Protein 9MU3 (pdb70)

B-factor: mean 57.78, std 14.97, range [17.81, 119.42]

Sequence (593 aa):
TTLADVKKRIGLKDEKQDEQLEEIIKSCESQLLSMLPIEVEQIPERFSYMIKEVAVKRYNRIGAEGMTSEAVDGRSNAYELNDFKEYEAIIDNYFNTTLADVKKRIGLKDEKQDEQLEEIIKSCESQLLSMLPIEVEQIPERFSYMIKEVAVKRYNRIGAEGMTSEAVDGRSNAYELNDFKEYEAIIDNYFNMRYEDRVIFQLEQVATYNPKTSKKENTLITYDAIPCNINPISRARKQLEFGDVKNDVSVLRIKESISYPVSHVLVNGIRYKIVDTRIYRHETSYYIEEVNMTPNLQLYNKAYETLQGYGFPVISRKEMQQEIPYPFFVIKMPESNRSKYTFDSYSGDTNLVIDIWSVSDDLGHHDGLVKRCIDDLTPSVKTNDYDFEEDDTNITQLVDDTTNQELLHTSITISYKTFANMKNSNDRIILFRKAGEKVDATKMLFLTEYGLSHEADTDTEDTMDGSYNTGGSVESTMSGTAKMFYGDDFADEIEDAVVDRVLYEAWEVESRIPGKNGDSAKFKAKYFQGFHNKFELKAEANGIDEYEYEYGVNGRFQRGFATLPEAVTKKLKATGYRFHDYRFHDTTKEDAL

Secondary structure (DSSP, 8-state):
--HHHHHHHTT--SSTTHHHHHHHHHHHHHHHHHHS-TT--S--GGGHHHHHHHHHHHHHTTT-TT-SEEEETTEEEEE-S-TTHHHHHHHHHHH-/--HHHHHHHTT--SSTTHHHHHHHHHHHHHHHHHHS-TT--S--GGGHHHHHHHHHHHHHHTT-TTEEEEEETTEEEE--S-TTHHHHHHHHHHH-/----EEEEEEEEEPPPPBTTTTB---EEEE---EEEEEPPPP-EEEEETTEEEEE-EEEEEEES--SS---EEEETTEEEEEEEEEE-SSEEEEEEEE--/--HHHHHHHHHHHHHTTSSS-EESSB-TT---PSSEEEEEEEEE--EEEETTEEEEEEEEEEEEEEETTBHHHHHHHHHHHHHHH-SEEE-SS-EEEEEEEEEEEEEE-TTSS-EEEEEEEEEEEE-/-----GGGEEEEEEETTS--PPEE-TTEEEEEEEEEE--EEE--TT--EEE---EEEEEEEEEE--SS--HHHHHHHHHHHT-EEEEEEEEEEEE-SSSSTT-EEEEEEEEEEEEEEEE--SSSPPEEEEEEEE-SS-EEEEE---HIIIIIS--STTB---/-----SSGGG--

Radius of gyration: 47.91 Å; Cα contacts (8 Å, |Δi|>4): 1071; chains: 6; bounding box: 86×67×150 Å

Solvent-accessible surface area: 32727 Å² total; per-residue (Å²): 68,77,43,56,32,0,27,78,2,4,31,10,190,66,140,187,35,28,149,78,0,96,96,24,14,123,54,0,57,65,64,0,74,89,58,11,46,180,142,45,157,143,42,30,140,64,0,30,8,0,6,14,7,0,0,2,16,49,2,20,40,20,38,0,118,81,81,93,64,62,75,99,130,46,34,37,20,27,11,37,161,60,28,1,142,46,3,80,67,20,8,77,110,58,72,150,64,82,40,56,63,0,29,147,144,4,39,16,195,47,144,100,7,34,108,27,0,93,6,0,9,108,0,0,57,40,5,0,44,9,40,7,52,96,146,31,153,140,38,38,157,165,2,49,82,0,5,60,38,0,0,12,59,12,2,57,23,4,14,0,17,12,4,50,43,1,23,0,14,82,78,84,36,87,38,138,131,36,17,2,132,94,22,75,73,75,9,84,120,105,64,152,0,69,9,69,51,50,0,60,0,14,27,44,90,118,39,124,92,69,104,194,81,33,78,51,95,40,88,95,74,88,44,127,25,51,30,0,6,15,45,117,91,49,126,51,144,47,120,17,132,10,4,3,10,66,11,2,93,8,13,0,0,2,46,29,74,33,123,62,87,36,32,21,0,62,3,73,63,29,62,0,88,25,72,56,62,87,112,40,169,27,8,0,0,9,62,1,41,24,11,62,141,74,12,27,60,21,0,36,54,80,0,42,121,32,0,114,62,32,71,53,44,20,12,65,111,15,78,56,139,67,123,28,92,64,18,2,0,8,0,82,103,7,120,40,106,149,72,140,72,8,27,7,10,57,12,16,59,0,35,0,28,0,4,0,4,7,57,10,54,46,53,33,87,0,82,38,5,10,117,114,0,28,81,74,1,26,97,47,10,143,30,142,46,16,53,0,82,58,51,77,47,80,72,67,78,114,96,22,115,77,2,24,45,69,0,7,14,1,25,0,31,0,20,0,92,0,62,137,157,178,131,84,70,48,24,64,15,1,0,0,5,92,23,51,80,166,66,53,5,60,40,3,42,34,3,48,108,52,31,49,55,89,118,53,92,67,102,85,92,110,77,202,145,42,75,120,106,52,76,33,90,98,116,14,39,0,49,6,12,0,30,56,64,231,71,47,104,14,7,72,79,0,78,79,2,27,115,99,118,36,54,6,0,0,0,4,0,22,29,180,79,77,7,170,124,80,46,68,83,59,49,84,3,31,0,0,21,0,63,0,88,81,43,89,103,91,76,146,97,102,56,67,48,43,7,42,2,58,0,15,18,62,66,158,25,54,132,18,71,0,42,16,25,99,72,69,31,121,173,135,95,48,88,17,9,68,46,91,169,88,175,46,13,15,4,40,120,156,49,33,84

Structure (mmCIF, N/CA/C/O backbone):
data_9MU3
#
_entry.id   9MU3
#
_cell.length_a   1.00
_cell.length_b   1.00
_cell.length_c   1.00
_cell.angle_alpha   90.00
_cell.angle_beta   90.00
_cell.angle_gamma   90.00
#
_symmetry.space_group_name_H-M   'P 1'
#
loop_
_entity.id
_entity.type
_entity.pdbx_description
1 polymer 'Head-tail connector protein'
2 polymer adaptor
3 polymer 'DUF3168 domain-containing protein'
4 polymer 'Major tail protein'
#
loop_
_atom_site.group_PDB
_atom_site.id
_atom_site.type_symbol
_atom_site.label_atom_id
_atom_site.label_alt_id
_atom_site.label_comp_id
_atom_site.label_asym_id
_atom_site.label_entity_id
_atom_site.label_seq_id
_atom_site.pdbx_PDB_ins_code
_atom_site.Cartn_x
_atom_site.Cartn_y
_atom_site.Cartn_z
_atom_site.occupancy
_atom_site.B_iso_or_equiv
_atom_site.auth_seq_id
_atom_site.auth_comp_id
_atom_site.auth_asym_id
_atom_site.auth_atom_id
_atom_site.pdbx_PDB_model_num
ATOM 1 N N . THR A 1 2 ? 189.769 128.074 218.742 1.00 73.31 2 THR A N 1
ATOM 2 C CA . THR A 1 2 ? 189.176 127.083 217.794 1.00 76.96 2 THR A CA 1
ATOM 3 C C . THR A 1 2 ? 190.190 126.710 216.725 1.00 76.83 2 THR A C 1
ATOM 4 O O . THR A 1 2 ? 191.256 127.315 216.644 1.00 71.60 2 THR A O 1
ATOM 8 N N . THR A 1 3 ? 189.868 125.712 215.906 1.00 75.26 3 THR A N 1
ATOM 9 C CA . THR A 1 3 ? 190.502 125.637 214.602 1.00 72.53 3 THR A CA 1
ATOM 10 C C . THR A 1 3 ? 190.028 126.802 213.742 1.00 71.11 3 THR A C 1
ATOM 11 O O . THR A 1 3 ? 189.013 127.444 214.022 1.00 66.57 3 THR A O 1
ATOM 15 N N . LEU A 1 4 ? 190.786 127.076 212.683 1.00 63.41 4 LEU A N 1
ATOM 16 C CA . LEU A 1 4 ? 190.251 127.863 211.578 1.00 61.97 4 LEU A CA 1
ATOM 17 C C . LEU A 1 4 ? 189.182 127.084 210.825 1.00 63.08 4 LEU A C 1
ATOM 18 O O . LEU A 1 4 ? 188.157 127.646 210.427 1.00 61.02 4 LEU A O 1
ATOM 23 N N . ALA A 1 5 ? 189.411 125.788 210.626 1.00 60.66 5 ALA A N 1
ATOM 24 C CA . ALA A 1 5 ? 188.580 124.996 209.729 1.00 58.38 5 ALA A CA 1
ATOM 25 C C . ALA A 1 5 ? 187.113 124.943 210.142 1.00 61.92 5 ALA A C 1
ATOM 26 O O . ALA A 1 5 ? 186.251 124.771 209.281 1.00 65.10 5 ALA A O 1
ATOM 28 N N . ASP A 1 6 ? 186.787 125.121 211.424 1.00 65.72 6 ASP A N 1
ATOM 29 C CA . ASP A 1 6 ? 185.373 125.085 211.813 1.00 64.63 6 ASP A CA 1
ATOM 30 C C . ASP A 1 6 ? 184.647 126.408 211.572 1.00 63.16 6 ASP A C 1
ATOM 31 O O . ASP A 1 6 ? 183.480 126.403 211.142 1.00 63.38 6 ASP A O 1
ATOM 36 N N . VAL A 1 7 ? 185.338 127.535 211.743 1.00 54.40 7 VAL A N 1
ATOM 37 C CA . VAL A 1 7 ? 184.797 128.809 211.280 1.00 51.32 7 VAL A CA 1
ATOM 38 C C . VAL A 1 7 ? 184.632 128.756 209.776 1.00 52.55 7 VAL A C 1
ATOM 39 O O . VAL A 1 7 ? 183.621 129.194 209.218 1.00 56.56 7 VAL A O 1
ATOM 43 N N . LYS A 1 8 ? 185.641 128.222 209.105 1.00 55.80 8 LYS A N 1
ATOM 44 C CA . LYS A 1 8 ? 185.626 128.050 207.661 1.00 53.26 8 LYS A CA 1
ATOM 45 C C . LYS A 1 8 ? 184.436 127.206 207.195 1.00 55.78 8 LYS A C 1
ATOM 46 O O . LYS A 1 8 ? 183.726 127.585 206.258 1.00 55.78 8 LYS A O 1
ATOM 52 N N . LYS A 1 9 ? 184.195 126.062 207.846 1.00 60.61 9 LYS A N 1
ATOM 53 C CA . LYS A 1 9 ? 183.041 125.219 207.522 1.00 57.00 9 LYS A CA 1
ATOM 54 C C . LYS A 1 9 ? 181.704 125.925 207.714 1.00 57.60 9 LYS A C 1
ATOM 55 O O . LYS A 1 9 ? 180.831 125.833 206.847 1.00 63.16 9 LYS A O 1
ATOM 61 N N . ARG A 1 10 ? 181.498 126.621 208.836 1.00 46.61 10 ARG A N 1
ATOM 62 C CA . ARG A 1 10 ? 180.208 127.300 208.987 1.00 47.78 10 ARG A CA 1
ATOM 63 C C . ARG A 1 10 ? 179.946 128.316 207.878 1.00 44.22 10 ARG A C 1
ATOM 64 O O . ARG A 1 10 ? 178.857 128.337 207.297 1.00 42.50 10 ARG A O 1
ATOM 72 N N . ILE A 1 11 ? 180.910 129.191 207.583 1.00 48.22 11 ILE A N 1
ATOM 73 C CA . ILE A 1 11 ? 180.695 130.195 206.540 1.00 53.24 11 ILE A CA 1
ATOM 74 C C . ILE A 1 11 ? 180.805 129.616 205.137 1.00 50.46 11 ILE A C 1
ATOM 75 O O . ILE A 1 11 ? 180.757 130.376 204.163 1.00 55.50 11 ILE A O 1
ATOM 80 N N . GLY A 1 12 ? 180.970 128.300 205.002 1.00 47.78 12 GLY A N 1
ATOM 81 C CA . GLY A 1 12 ? 180.866 127.644 203.708 1.00 55.19 12 GLY A CA 1
ATOM 82 C C . GLY A 1 12 ? 181.961 127.987 202.732 1.00 61.44 12 GLY A C 1
ATOM 83 O O . GLY A 1 12 ? 181.796 127.795 201.527 1.00 67.74 12 GLY A O 1
ATOM 84 N N . LEU A 1 13 ? 183.074 128.504 203.230 1.00 59.52 13 LEU A N 1
ATOM 85 C CA . LEU A 1 13 ? 184.150 129.070 202.423 1.00 55.68 13 LEU A CA 1
ATOM 86 C C . LEU A 1 13 ? 185.180 127.987 202.112 1.00 59.10 13 LEU A C 1
ATOM 87 O O . LEU A 1 13 ? 185.998 127.638 202.963 1.00 57.40 13 LEU A O 1
ATOM 92 N N . LYS A 1 14 ? 185.131 127.424 200.902 1.00 64.57 14 LYS A N 1
ATOM 93 C CA . LYS A 1 14 ? 185.899 126.219 200.595 1.00 63.31 14 LYS A CA 1
ATOM 94 C C . LYS A 1 14 ? 187.294 126.482 200.027 1.00 68.10 14 LYS A C 1
ATOM 95 O O . LYS A 1 14 ? 188.136 125.578 200.073 1.00 68.95 14 LYS A O 1
ATOM 101 N N . ASP A 1 15 ? 187.570 127.674 199.497 1.00 74.98 15 ASP A N 1
ATOM 102 C CA . ASP A 1 15 ? 188.906 128.020 199.015 1.00 72.43 15 ASP A CA 1
ATOM 103 C C . ASP A 1 15 ? 189.798 128.516 200.159 1.00 71.86 15 ASP A C 1
ATOM 104 O O . ASP A 1 15 ? 189.460 128.400 201.339 1.00 71.32 15 ASP A O 1
ATOM 109 N N . GLU A 1 16 ? 190.967 129.070 199.812 1.00 75.62 16 GLU A N 1
ATOM 110 C CA . GLU A 1 16 ? 191.933 129.592 200.780 1.00 71.47 16 GLU A CA 1
ATOM 111 C C . GLU A 1 16 ? 192.211 131.086 200.629 1.00 70.49 16 GLU A C 1
ATOM 112 O O . GLU A 1 16 ? 193.178 131.583 201.214 1.00 69.17 16 GLU A O 1
ATOM 118 N N . LYS A 1 17 ? 191.406 131.816 199.858 1.00 68.88 17 LYS A N 1
ATOM 119 C CA . LYS A 1 17 ? 191.741 133.194 199.504 1.00 68.04 17 LYS A CA 1
ATOM 120 C C . LYS A 1 17 ? 191.702 134.165 200.681 1.00 69.36 17 LYS A C 1
ATOM 121 O O . LYS A 1 17 ? 192.208 135.283 200.546 1.00 69.61 17 LYS A O 1
ATOM 127 N N . GLN A 1 18 ? 191.112 133.789 201.817 1.00 70.05 18 GLN A N 1
ATOM 128 C CA . GLN A 1 18 ? 190.904 134.721 202.924 1.00 68.50 18 GLN A CA 1
ATOM 129 C C . GLN A 1 18 ? 191.417 134.212 204.268 1.00 63.27 18 GLN A C 1
ATOM 130 O O . GLN A 1 18 ? 191.059 134.777 205.304 1.00 66.63 18 GLN A O 1
ATOM 136 N N . ASP A 1 19 ? 192.237 133.162 204.282 1.00 61.62 19 ASP A N 1
ATOM 137 C CA . ASP A 1 19 ? 192.771 132.642 205.538 1.00 67.58 19 ASP A CA 1
ATOM 138 C C . ASP A 1 19 ? 193.636 133.656 206.285 1.00 67.10 19 ASP A C 1
ATOM 139 O O . ASP A 1 19 ? 193.669 133.641 207.521 1.00 72.57 19 ASP A O 1
ATOM 144 N N . GLU A 1 20 ? 194.328 134.548 205.574 1.00 61.95 20 GLU A N 1
ATOM 145 C CA . GLU A 1 20 ? 195.113 135.580 206.252 1.00 64.49 20 GLU A CA 1
ATOM 146 C C . GLU A 1 20 ? 194.244 136.521 207.079 1.00 63.99 20 GLU A C 1
ATOM 147 O O . GLU A 1 20 ? 194.650 136.958 208.160 1.00 63.18 20 GLU A O 1
ATOM 153 N N . GLN A 1 21 ? 193.047 136.838 206.599 1.00 57.65 21 GLN A N 1
ATOM 154 C CA . GLN A 1 21 ? 192.139 137.682 207.367 1.00 50.43 21 GLN A CA 1
ATOM 155 C C . GLN A 1 21 ? 191.466 136.912 208.491 1.00 55.98 21 GLN A C 1
ATOM 156 O O . GLN A 1 21 ? 191.375 137.407 209.617 1.00 65.40 21 GLN A O 1
ATOM 162 N N . LEU A 1 22 ? 190.945 135.725 208.194 1.00 51.77 22 LEU A N 1
ATOM 163 C CA . LEU A 1 22 ? 190.255 134.940 209.211 1.00 49.42 22 LEU A CA 1
ATOM 164 C C . LEU A 1 22 ? 191.164 134.543 210.370 1.00 53.63 22 LEU A C 1
ATOM 165 O O . LEU A 1 22 ? 190.715 134.499 211.519 1.00 60.20 22 LEU A O 1
ATOM 170 N N . GLU A 1 23 ? 192.434 134.238 210.111 1.00 56.25 23 GLU A N 1
ATOM 171 C CA . GLU A 1 23 ? 193.333 133.952 211.229 1.00 60.18 23 GLU A CA 1
ATOM 172 C C . GLU A 1 23 ? 193.563 135.156 212.142 1.00 61.78 23 GLU A C 1
ATOM 173 O O . GLU A 1 23 ? 193.591 135.000 213.372 1.00 64.56 23 GLU A O 1
ATOM 179 N N . GLU A 1 24 ? 193.573 136.370 211.589 1.00 56.80 24 GLU A N 1
ATOM 180 C CA . GLU A 1 24 ? 193.632 137.561 212.435 1.00 54.51 24 GLU A CA 1
ATOM 181 C C . GLU A 1 24 ? 192.316 137.816 213.153 1.00 61.07 24 GLU A C 1
ATOM 182 O O . GLU A 1 24 ? 192.313 138.195 214.329 1.00 69.49 24 GLU A O 1
ATOM 188 N N . ILE A 1 25 ? 191.189 137.574 212.492 1.00 51.88 25 ILE A N 1
ATOM 189 C CA . ILE A 1 25 ? 189.903 137.764 213.156 1.00 44.41 25 ILE A CA 1
ATOM 190 C C . ILE A 1 25 ? 189.774 136.817 214.340 1.00 45.39 25 ILE A C 1
ATOM 191 O O . ILE A 1 25 ? 189.349 137.216 215.426 1.00 54.97 25 ILE A O 1
ATOM 196 N N . ILE A 1 26 ? 190.115 135.547 214.144 1.00 50.84 26 ILE A N 1
ATOM 197 C CA . ILE A 1 26 ? 189.989 134.564 215.217 1.00 56.21 26 ILE A CA 1
ATOM 198 C C . ILE A 1 26 ? 190.931 134.903 216.367 1.00 57.63 26 ILE A C 1
ATOM 199 O O . ILE A 1 26 ? 190.555 134.835 217.543 1.00 63.38 26 ILE A O 1
ATOM 204 N N . LYS A 1 27 ? 192.182 135.231 216.049 1.00 54.24 27 LYS A N 1
ATOM 205 C CA . LYS A 1 27 ? 193.117 135.691 217.070 1.00 53.08 27 LYS A CA 1
ATOM 206 C C . LYS A 1 27 ? 192.592 136.901 217.850 1.00 59.20 27 LYS A C 1
ATOM 207 O O . LYS A 1 27 ? 192.702 136.945 219.089 1.00 63.07 27 LYS A O 1
ATOM 213 N N . SER A 1 28 ? 191.839 137.775 217.183 1.00 61.01 28 SER A N 1
ATOM 214 C CA . SER A 1 28 ? 191.202 138.908 217.856 1.00 57.17 28 SER A CA 1
ATOM 215 C C . SER A 1 28 ? 190.050 138.484 218.765 1.00 58.44 28 SER A C 1
ATOM 216 O O . SER A 1 28 ? 189.948 138.948 219.905 1.00 63.30 28 SER A O 1
ATOM 219 N N . CYS A 1 29 ? 189.157 137.631 218.271 1.00 57.41 29 CYS A N 1
ATOM 220 C CA . CYS A 1 29 ? 188.020 137.196 219.083 1.00 52.28 29 CYS A CA 1
ATOM 221 C C . CYS A 1 29 ? 188.469 136.428 220.317 1.00 59.47 29 CYS A C 1
ATOM 222 O O . CYS A 1 29 ? 187.933 136.631 221.414 1.00 68.92 29 CYS A O 1
ATOM 225 N N . GLU A 1 30 ? 189.447 135.538 220.164 1.00 61.35 30 GLU A N 1
ATOM 226 C CA . GLU A 1 30 ? 189.993 134.840 221.322 1.00 56.64 30 GLU A CA 1
ATOM 227 C C . GLU A 1 30 ? 190.561 135.816 222.338 1.00 57.92 30 GLU A C 1
ATOM 228 O O . GLU A 1 30 ? 190.282 135.708 223.538 1.00 60.44 30 GLU A O 1
ATOM 234 N N . SER A 1 31 ? 191.343 136.798 221.881 1.00 57.71 31 SER A N 1
ATOM 235 C CA . SER A 1 31 ? 191.901 137.755 222.831 1.00 52.85 31 SER A CA 1
ATOM 236 C C . SER A 1 31 ? 190.820 138.563 223.543 1.00 54.62 31 SER A C 1
ATOM 237 O O . SER A 1 31 ? 190.898 138.773 224.758 1.00 60.59 31 SER A O 1
ATOM 240 N N . GLN A 1 32 ? 189.776 138.984 222.829 1.00 55.27 32 GLN A N 1
ATOM 241 C CA . GLN A 1 32 ? 188.730 139.770 223.484 1.00 51.85 32 GLN A CA 1
ATOM 242 C C . GLN A 1 32 ? 187.956 138.946 224.507 1.00 52.25 32 GLN A C 1
ATOM 243 O O . GLN A 1 32 ? 187.750 139.386 225.650 1.00 54.32 32 GLN A O 1
ATOM 249 N N . LEU A 1 33 ? 187.543 137.737 224.139 1.00 58.79 33 LEU A N 1
ATOM 250 C CA . LEU A 1 33 ? 186.846 136.911 225.115 1.00 58.35 33 LEU A CA 1
ATOM 251 C C . LEU A 1 33 ? 187.721 136.677 226.338 1.00 59.54 33 LEU A C 1
ATOM 252 O O . LEU A 1 33 ? 187.260 136.805 227.476 1.00 63.26 33 LEU A O 1
ATOM 257 N N . LEU A 1 34 ? 188.996 136.352 226.130 1.00 63.70 34 LEU A N 1
ATOM 258 C CA . LEU A 1 34 ? 189.907 136.196 227.259 1.00 58.63 34 LEU A CA 1
ATOM 259 C C . LEU A 1 34 ? 190.091 137.483 228.058 1.00 58.40 34 LEU A C 1
ATOM 260 O O . LEU A 1 34 ? 190.518 137.421 229.214 1.00 63.11 34 LEU A O 1
ATOM 265 N N . SER A 1 35 ? 189.775 138.644 227.480 1.00 55.57 35 SER A N 1
ATOM 266 C CA . SER A 1 35 ? 189.755 139.880 228.266 1.00 56.33 35 SER A CA 1
ATOM 267 C C . SER A 1 35 ? 188.496 140.019 229.107 1.00 59.46 35 SER A C 1
ATOM 268 O O . SER A 1 35 ? 188.512 140.721 230.123 1.00 57.37 35 SER A O 1
ATOM 271 N N . MET A 1 36 ? 187.401 139.388 228.696 1.00 62.22 36 MET A N 1
ATOM 272 C CA . MET A 1 36 ? 186.145 139.532 229.427 1.00 58.71 36 MET A CA 1
ATOM 273 C C . MET A 1 36 ? 186.038 138.604 230.636 1.00 65.86 36 MET A C 1
ATOM 274 O O . MET A 1 36 ? 185.180 138.827 231.494 1.00 75.30 36 MET A O 1
ATOM 279 N N . LEU A 1 37 ? 186.871 137.573 230.724 1.00 64.97 37 LEU A N 1
ATOM 280 C CA . LEU A 1 37 ? 186.858 136.666 231.866 1.00 71.07 37 LEU A CA 1
ATOM 281 C C . LEU A 1 37 ? 187.368 137.343 233.143 1.00 71.29 37 LEU A C 1
ATOM 282 O O . LEU A 1 37 ? 188.009 138.393 233.087 1.00 70.02 37 LEU A O 1
ATOM 287 N N . PRO A 1 38 ? 187.075 136.761 234.312 1.00 79.74 38 PRO A N 1
ATOM 288 C CA . PRO A 1 38 ? 187.722 137.208 235.554 1.00 81.56 38 PRO A CA 1
ATOM 289 C C . PRO A 1 38 ? 189.241 137.233 235.455 1.00 83.84 38 PRO A C 1
ATOM 290 O O . PRO A 1 38 ? 189.857 136.435 234.749 1.00 79.48 38 PRO A O 1
ATOM 294 N N . ILE A 1 39 ? 189.837 138.176 236.190 1.00 91.31 39 ILE A N 1
ATOM 295 C CA . ILE A 1 39 ? 191.253 138.502 236.035 1.00 90.44 39 ILE A CA 1
ATOM 296 C C . ILE A 1 39 ? 192.135 137.281 236.278 1.00 89.79 39 ILE A C 1
ATOM 297 O O . ILE A 1 39 ? 193.180 137.121 235.636 1.00 83.87 39 ILE A O 1
ATOM 302 N N . GLU A 1 40 ? 191.730 136.402 237.198 1.00 99.85 40 GLU A N 1
ATOM 303 C CA . GLU A 1 40 ? 192.500 135.200 237.519 1.00 98.63 40 GLU A CA 1
ATOM 304 C C . GLU A 1 40 ? 192.552 134.181 236.382 1.00 97.22 40 GLU A C 1
ATOM 305 O O . GLU A 1 40 ? 193.502 133.393 236.309 1.00 96.56 40 GLU A O 1
ATOM 311 N N . VAL A 1 41 ? 191.566 134.181 235.492 1.00 83.74 41 VAL A N 1
ATOM 312 C CA . VAL A 1 41 ? 191.306 133.040 234.614 1.00 83.06 41 VAL A CA 1
ATOM 313 C C . VAL A 1 41 ? 192.222 133.070 233.392 1.00 81.89 41 VAL A C 1
ATOM 314 O O . VAL A 1 41 ? 192.047 133.887 232.488 1.00 84.81 41 VAL A O 1
ATOM 318 N N . GLU A 1 42 ? 193.201 132.162 233.369 1.00 81.54 42 GLU A N 1
ATOM 319 C CA . GLU A 1 42 ? 194.244 132.117 232.351 1.00 86.18 42 GLU A CA 1
ATOM 320 C C . GLU A 1 42 ? 193.807 131.448 231.048 1.00 85.83 42 GLU A C 1
ATOM 321 O O . GLU A 1 42 ? 194.532 131.549 230.053 1.00 83.46 42 GLU A O 1
ATOM 327 N N . GLN A 1 43 ? 192.662 130.764 231.022 1.00 82.11 43 GLN A N 1
ATOM 328 C CA . GLN A 1 43 ? 192.235 129.981 229.865 1.00 80.88 43 GLN A CA 1
ATOM 329 C C . GLN A 1 43 ? 190.744 130.170 229.627 1.00 79.06 43 GLN A C 1
ATOM 330 O O . GLN A 1 43 ? 189.966 130.248 230.579 1.00 83.36 43 GLN A O 1
ATOM 336 N N . ILE A 1 44 ? 190.347 130.238 228.358 1.00 65.44 44 ILE A N 1
ATOM 337 C CA . ILE A 1 44 ? 188.932 130.299 227.993 1.00 66.06 44 ILE A CA 1
ATOM 338 C C . ILE A 1 44 ? 188.259 128.960 228.288 1.00 67.62 44 ILE A C 1
ATOM 339 O O . ILE A 1 44 ? 188.673 127.933 227.734 1.00 69.18 44 ILE A O 1
ATOM 344 N N . PRO A 1 45 ? 187.220 128.914 229.126 1.00 68.94 45 PRO A N 1
ATOM 345 C CA . PRO A 1 45 ? 186.536 127.641 229.389 1.00 68.05 45 PRO A CA 1
ATOM 346 C C . PRO A 1 45 ? 186.003 127.016 228.110 1.00 72.57 45 PRO A C 1
ATOM 347 O O . PRO A 1 45 ? 185.449 127.703 227.251 1.00 76.57 45 PRO A O 1
ATOM 351 N N . GLU A 1 46 ? 186.154 125.697 227.988 1.00 78.80 46 GLU A N 1
ATOM 352 C CA . GLU A 1 46 ? 185.643 125.025 226.799 1.00 76.14 46 GLU A CA 1
ATOM 353 C C . GLU A 1 46 ? 184.127 125.140 226.676 1.00 73.06 46 GLU A C 1
ATOM 354 O O . GLU A 1 46 ? 183.612 125.155 225.551 1.00 75.61 46 GLU A O 1
ATOM 360 N N . ARG A 1 47 ? 183.431 125.419 227.782 1.00 59.70 47 ARG A N 1
ATOM 361 C CA . ARG A 1 47 ? 182.005 125.734 227.721 1.00 63.47 47 ARG A CA 1
ATOM 362 C C . ARG A 1 47 ? 181.720 126.921 226.814 1.00 61.57 47 ARG A C 1
ATOM 363 O O . ARG A 1 47 ? 180.653 126.982 226.197 1.00 54.25 47 ARG A O 1
ATOM 371 N N . PHE A 1 48 ? 182.654 127.860 226.706 1.00 64.69 48 PHE A N 1
ATOM 372 C CA . PHE A 1 48 ? 182.471 129.071 225.920 1.00 58.02 48 PHE A CA 1
ATOM 373 C C . PHE A 1 48 ? 183.192 129.022 224.579 1.00 58.82 48 PHE A C 1
ATOM 374 O O . PHE A 1 48 ? 183.170 130.016 223.849 1.00 64.04 48 PHE A O 1
ATOM 382 N N . SER A 1 49 ? 183.818 127.899 224.225 1.00 59.99 49 SER A N 1
ATOM 383 C CA . SER A 1 49 ? 184.642 127.884 223.017 1.00 60.56 49 SER A CA 1
ATOM 384 C C . SER A 1 49 ? 183.875 128.269 221.753 1.00 60.71 49 SER A C 1
ATOM 385 O O . SER A 1 49 ? 184.484 128.745 220.791 1.00 62.15 49 SER A O 1
ATOM 388 N N . TYR A 1 50 ? 182.555 128.078 221.723 1.00 57.01 50 TYR A N 1
ATOM 389 C CA . TYR A 1 50 ? 181.755 128.481 220.563 1.00 55.70 50 TYR A CA 1
ATOM 390 C C . TYR A 1 50 ? 181.650 129.988 220.345 1.00 55.45 50 TYR A C 1
ATOM 391 O O . TYR A 1 50 ? 181.502 130.416 219.194 1.00 59.87 50 TYR A O 1
ATOM 400 N N . MET A 1 51 ? 181.810 130.810 221.380 1.00 60.28 51 MET A N 1
ATOM 401 C CA . MET A 1 51 ? 181.614 132.245 221.191 1.00 56.03 51 MET A CA 1
ATOM 402 C C . MET A 1 51 ? 182.638 132.809 220.224 1.00 58.11 51 MET A C 1
ATOM 403 O O . MET A 1 51 ? 182.286 133.537 219.287 1.00 62.43 51 MET A O 1
ATOM 408 N N . ILE A 1 52 ? 183.859 132.297 220.305 1.00 53.47 52 ILE A N 1
ATOM 409 C CA . ILE A 1 52 ? 184.920 132.692 219.390 1.00 52.06 52 ILE A CA 1
ATOM 410 C C . ILE A 1 52 ? 184.490 132.450 217.956 1.00 53.26 52 ILE A C 1
ATOM 411 O O . ILE A 1 52 ? 184.657 133.309 217.085 1.00 60.32 52 ILE A O 1
ATOM 416 N N . LYS A 1 53 ? 183.934 131.278 217.687 1.00 52.73 53 LYS A N 1
ATOM 417 C CA . LYS A 1 53 ? 183.479 130.993 216.336 1.00 50.80 53 LYS A CA 1
ATOM 418 C C . LYS A 1 53 ? 182.329 131.904 215.922 1.00 53.32 53 LYS A C 1
ATOM 419 O O . LYS A 1 53 ? 182.413 132.588 214.894 1.00 57.45 53 LYS A O 1
ATOM 425 N N . GLU A 1 54 ? 181.324 132.059 216.785 1.00 59.24 54 GLU A N 1
ATOM 426 C CA . GLU A 1 54 ? 180.183 132.897 216.423 1.00 52.97 54 GLU A CA 1
ATOM 427 C C . GLU A 1 54 ? 180.588 134.333 216.137 1.00 50.11 54 GLU A C 1
ATOM 428 O O . GLU A 1 54 ? 180.303 134.860 215.055 1.00 58.98 54 GLU A O 1
ATOM 434 N N . VAL A 1 55 ? 181.392 134.925 217.008 1.00 43.26 55 VAL A N 1
ATOM 435 C CA . VAL A 1 55 ? 181.803 136.296 216.752 1.00 50.23 55 VAL A CA 1
ATOM 436 C C . VAL A 1 55 ? 182.721 136.381 215.548 1.00 53.28 55 VAL A C 1
ATOM 437 O O . VAL A 1 55 ? 182.610 137.321 214.752 1.00 59.91 55 VAL A O 1
ATOM 441 N N . ALA A 1 56 ? 183.561 135.377 215.316 1.00 47.76 56 ALA A N 1
ATOM 442 C CA . ALA A 1 56 ? 184.367 135.428 214.106 1.00 43.60 56 ALA A CA 1
ATOM 443 C C . ALA A 1 56 ? 183.507 135.460 212.854 1.00 39.01 56 ALA A C 1
ATOM 444 O O . ALA A 1 56 ? 183.722 136.313 211.984 1.00 48.15 56 ALA A O 1
ATOM 446 N N . VAL A 1 57 ? 182.390 134.738 212.850 1.00 37.88 57 VAL A N 1
ATOM 447 C CA . VAL A 1 57 ? 181.500 134.848 211.699 1.00 39.56 57 VAL A CA 1
ATOM 448 C C . VAL A 1 57 ? 180.845 136.216 211.635 1.00 39.18 57 VAL A C 1
ATOM 449 O O . VAL A 1 57 ? 180.864 136.863 210.580 1.00 44.87 57 VAL A O 1
ATOM 453 N N . LYS A 1 58 ? 180.445 136.770 212.776 1.00 44.34 58 LYS A N 1
ATOM 454 C CA . LYS A 1 58 ? 179.914 138.124 212.745 1.00 37.96 58 LYS A CA 1
ATOM 455 C C . LYS A 1 58 ? 180.935 139.072 212.144 1.00 40.07 58 LYS A C 1
ATOM 456 O O . LYS A 1 58 ? 180.655 139.761 211.153 1.00 42.53 58 LYS A O 1
ATOM 462 N N . ARG A 1 59 ? 182.181 138.949 212.579 1.00 49.88 59 ARG A N 1
ATOM 463 C CA . ARG A 1 59 ? 183.209 139.854 212.093 1.00 44.95 59 ARG A CA 1
ATOM 464 C C . ARG A 1 59 ? 183.526 139.610 210.634 1.00 47.01 59 ARG A C 1
ATOM 465 O O . ARG A 1 59 ? 183.741 140.560 209.878 1.00 50.49 59 ARG A O 1
ATOM 473 N N . TYR A 1 60 ? 183.544 138.354 210.208 1.00 40.70 60 TYR A N 1
ATOM 474 C CA . TYR A 1 60 ? 183.734 138.087 208.791 1.00 35.71 60 TYR A CA 1
ATOM 475 C C . TYR A 1 60 ? 182.707 138.823 207.937 1.00 41.63 60 TYR A C 1
ATOM 476 O O . TYR A 1 60 ? 183.058 139.446 206.932 1.00 48.86 60 TYR A O 1
ATOM 485 N N . ASN A 1 61 ? 181.432 138.777 208.322 1.00 43.88 61 ASN A N 1
ATOM 486 C CA . ASN A 1 61 ? 180.425 139.538 207.583 1.00 38.02 61 ASN A CA 1
ATOM 487 C C . ASN A 1 61 ? 180.639 141.048 207.632 1.00 43.15 61 ASN A C 1
ATOM 488 O O . ASN A 1 61 ? 180.306 141.748 206.672 1.00 46.46 61 ASN A O 1
ATOM 493 N N . ARG A 1 62 ? 181.183 141.570 208.723 1.00 40.62 62 ARG A N 1
ATOM 494 C CA . ARG A 1 62 ? 181.391 143.007 208.870 1.00 31.79 62 ARG A CA 1
ATOM 495 C C . ARG A 1 62 ? 182.673 143.528 208.228 1.00 40.84 62 ARG A C 1
ATOM 496 O O . ARG A 1 62 ? 182.962 144.717 208.373 1.00 46.02 62 ARG A O 1
ATOM 504 N N . ILE A 1 63 ? 183.449 142.696 207.536 1.00 46.08 63 ILE A N 1
ATOM 505 C CA . ILE A 1 63 ? 184.674 143.151 206.878 1.00 39.06 63 ILE A CA 1
ATOM 506 C C . ILE A 1 63 ? 184.366 144.326 205.960 1.00 33.59 63 ILE A C 1
ATOM 507 O O . ILE A 1 63 ? 183.547 144.219 205.043 1.00 30.58 63 ILE A O 1
ATOM 512 N N . GLY A 1 64 ? 185.028 145.455 206.207 1.00 44.47 64 GLY A N 1
ATOM 513 C CA . GLY A 1 64 ? 184.808 146.688 205.482 1.00 41.76 64 GLY A CA 1
ATOM 514 C C . GLY A 1 64 ? 183.796 147.612 206.116 1.00 38.87 64 GLY A C 1
ATOM 515 O O . GLY A 1 64 ? 183.501 148.666 205.543 1.00 39.10 64 GLY A O 1
ATOM 516 N N . ALA A 1 65 ? 183.265 147.252 207.283 1.00 40.70 65 ALA A N 1
ATOM 517 C CA . ALA A 1 65 ? 182.292 148.049 208.016 1.00 34.85 65 ALA A CA 1
ATOM 518 C C . ALA A 1 65 ? 182.546 147.974 209.519 1.00 38.60 65 ALA A C 1
ATOM 519 O O . ALA A 1 65 ? 181.605 148.044 210.312 1.00 43.50 65 ALA A O 1
ATOM 521 N N . GLU A 1 66 ? 183.806 147.806 209.928 1.00 40.65 66 GLU A N 1
ATOM 522 C CA . GLU A 1 66 ? 184.130 147.656 211.345 1.00 44.29 66 GLU A CA 1
ATOM 523 C C . GLU A 1 66 ? 183.593 148.789 212.213 1.00 43.59 66 GLU A C 1
ATOM 524 O O . GLU A 1 66 ? 183.005 148.540 213.270 1.00 49.37 66 GLU A O 1
ATOM 530 N N . GLY A 1 67 ? 183.782 150.034 211.800 1.00 39.14 67 GLY A N 1
ATOM 531 C CA . GLY A 1 67 ? 183.368 151.161 212.609 1.00 38.61 67 GLY A CA 1
ATOM 532 C C . GLY A 1 67 ? 182.036 151.759 212.233 1.00 40.54 67 GLY A C 1
ATOM 533 O O . GLY A 1 67 ? 181.664 152.801 212.783 1.00 49.36 67 GLY A O 1
ATOM 534 N N . MET A 1 68 ? 181.297 151.123 211.338 1.00 33.50 68 MET A N 1
ATOM 535 C CA . MET A 1 68 ? 180.140 151.707 210.681 1.00 29.59 68 MET A CA 1
ATOM 536 C C . MET A 1 68 ? 178.870 151.039 211.173 1.00 38.51 68 MET A C 1
ATOM 537 O O . MET A 1 68 ? 178.805 149.811 211.261 1.00 42.45 68 MET A O 1
ATOM 542 N N . THR A 1 69 ? 177.875 151.850 211.520 1.00 48.26 69 THR A N 1
ATOM 543 C CA . THR A 1 69 ? 176.572 151.315 211.890 1.00 37.10 69 THR A CA 1
ATOM 544 C C . THR A 1 69 ? 175.711 151.000 210.674 1.00 33.66 69 THR A C 1
ATOM 545 O O . THR A 1 69 ? 174.810 150.164 210.768 1.00 46.36 69 THR A O 1
ATOM 549 N N . SER A 1 70 ? 175.955 151.645 209.538 1.00 33.18 70 SER A N 1
ATOM 550 C CA . SER A 1 70 ? 175.280 151.265 208.306 1.00 31.98 70 SER A CA 1
ATOM 551 C C . SER A 1 70 ? 176.160 151.562 207.101 1.00 34.32 70 SER A C 1
ATOM 552 O O . SER A 1 70 ? 177.084 152.371 207.165 1.00 53.76 70 SER A O 1
ATOM 555 N N . GLU A 1 71 ? 175.868 150.873 205.999 1.00 29.04 71 GLU A N 1
ATOM 556 C CA . GLU A 1 71 ? 176.720 150.890 204.814 1.00 34.29 71 GLU A CA 1
ATOM 557 C C . GLU A 1 71 ? 175.835 150.633 203.603 1.00 36.77 71 GLU A C 1
ATOM 558 O O . GLU A 1 71 ? 175.113 149.641 203.589 1.00 52.94 71 GLU A O 1
ATOM 564 N N . ALA A 1 72 ? 175.880 151.492 202.585 1.00 23.82 72 ALA A N 1
ATOM 565 C CA . ALA A 1 72 ? 175.032 151.242 201.425 1.00 29.86 72 ALA A CA 1
ATOM 566 C C . ALA A 1 72 ? 175.661 151.733 200.132 1.00 32.46 72 ALA A C 1
ATOM 567 O O . ALA A 1 72 ? 176.429 152.695 200.127 1.00 46.24 72 ALA A O 1
ATOM 569 N N . VAL A 1 73 ? 175.333 151.045 199.034 1.00 41.18 73 VAL A N 1
ATOM 570 C CA . VAL A 1 73 ? 175.668 151.496 197.684 1.00 44.77 73 VAL A CA 1
ATOM 571 C C . VAL A 1 73 ? 174.750 150.822 196.663 1.00 43.66 73 VAL A C 1
ATOM 572 O O . VAL A 1 73 ? 174.680 149.592 196.589 1.00 48.79 73 VAL A O 1
ATOM 576 N N . ASP A 1 74 ? 174.035 151.635 195.881 1.00 50.59 74 ASP A N 1
ATOM 577 C CA . ASP A 1 74 ? 173.282 151.202 194.694 1.00 54.83 74 ASP A CA 1
ATOM 578 C C . ASP A 1 74 ? 172.448 149.938 194.914 1.00 60.22 74 ASP A C 1
ATOM 579 O O . ASP A 1 74 ? 172.472 149.003 194.111 1.00 59.00 74 ASP A O 1
ATOM 584 N N . GLY A 1 75 ? 171.700 149.907 196.012 1.00 55.42 75 GLY A N 1
ATOM 585 C CA . GLY A 1 75 ? 170.805 148.793 196.269 1.00 48.37 75 GLY A CA 1
ATOM 586 C C . GLY A 1 75 ? 171.423 147.566 196.897 1.00 47.58 75 GLY A C 1
ATOM 587 O O . GLY A 1 75 ? 170.781 146.512 196.906 1.00 59.43 75 GLY A O 1
ATOM 588 N N . ARG A 1 76 ? 172.647 147.655 197.397 1.00 34.83 76 ARG A N 1
ATOM 589 C CA . ARG A 1 76 ? 173.171 146.740 198.401 1.00 27.83 76 ARG A CA 1
ATOM 590 C C . ARG A 1 76 ? 173.355 147.525 199.691 1.00 38.31 76 ARG A C 1
ATOM 591 O O . ARG A 1 76 ? 174.075 148.525 199.703 1.00 48.23 76 ARG A O 1
ATOM 599 N N . SER A 1 77 ? 172.737 147.067 200.778 1.00 44.42 77 SER A N 1
ATOM 600 C CA . SER A 1 77 ? 172.787 147.801 202.035 1.00 39.23 77 SER A CA 1
ATOM 601 C C . SER A 1 77 ? 172.900 146.867 203.228 1.00 39.49 77 SER A C 1
ATOM 602 O O . SER A 1 77 ? 172.317 145.783 203.237 1.00 51.04 77 SER A O 1
ATOM 605 N N . ASN A 1 78 ? 173.662 147.299 204.229 1.00 25.37 78 ASN A N 1
ATOM 606 C CA . ASN A 1 78 ? 173.800 146.617 205.505 1.00 29.21 78 ASN A CA 1
ATOM 607 C C . ASN A 1 78 ? 173.512 147.597 206.633 1.00 37.79 78 ASN A C 1
ATOM 608 O O . ASN A 1 78 ? 173.831 148.786 206.534 1.00 55.97 78 ASN A O 1
ATOM 613 N N . ALA A 1 79 ? 172.945 147.084 207.720 1.00 23.22 79 ALA A N 1
ATOM 614 C CA . ALA A 1 79 ? 172.911 147.781 208.996 1.00 20.77 79 ALA A CA 1
ATOM 615 C C . ALA A 1 79 ? 173.312 146.806 210.087 1.00 26.75 79 ALA A C 1
ATOM 616 O O . ALA A 1 79 ? 172.844 145.668 210.103 1.00 37.51 79 ALA A O 1
ATOM 618 N N . TYR A 1 80 ? 174.175 147.247 210.999 1.00 25.46 80 TYR A N 1
ATOM 619 C CA . TYR A 1 80 ? 174.875 146.345 211.900 1.00 25.35 80 TYR A CA 1
ATOM 620 C C . TYR A 1 80 ? 174.485 146.610 213.348 1.00 33.38 80 TYR A C 1
ATOM 621 O O . TYR A 1 80 ? 174.190 147.742 213.732 1.00 41.00 80 TYR A O 1
ATOM 630 N N . GLU A 1 81 ? 174.502 145.549 214.148 1.00 40.82 81 GLU A N 1
ATOM 631 C CA . GLU A 1 81 ? 174.242 145.618 215.579 1.00 44.71 81 GLU A CA 1
ATOM 632 C C . GLU A 1 81 ? 175.410 146.251 216.343 1.00 50.95 81 GLU A C 1
ATOM 633 O O . GLU A 1 81 ? 176.552 146.273 215.885 1.00 49.41 81 GLU A O 1
ATOM 639 N N . LEU A 1 82 ? 175.097 146.775 217.533 1.00 66.02 82 LEU A N 1
ATOM 640 C CA . LEU A 1 82 ? 175.958 147.735 218.221 1.00 67.86 82 LEU A CA 1
ATOM 641 C C . LEU A 1 82 ? 177.169 147.120 218.920 1.00 66.46 82 LEU A C 1
ATOM 642 O O . LEU A 1 82 ? 178.113 147.854 219.227 1.00 73.59 82 LEU A O 1
ATOM 647 N N . ASN A 1 83 ? 177.173 145.821 219.211 1.00 58.82 83 ASN A N 1
ATOM 648 C CA . ASN A 1 83 ? 178.294 145.230 219.945 1.00 62.55 83 ASN A CA 1
ATOM 649 C C . ASN A 1 83 ? 178.283 143.722 219.734 1.00 69.05 83 ASN A C 1
ATOM 650 O O . ASN A 1 83 ? 177.304 143.060 220.087 1.00 73.97 83 ASN A O 1
ATOM 655 N N . ASP A 1 84 ? 179.368 143.179 219.166 1.00 63.38 84 ASP A N 1
ATOM 656 C CA . ASP A 1 84 ? 179.386 141.766 218.781 1.00 58.67 84 ASP A CA 1
ATOM 657 C C . ASP A 1 84 ? 179.142 140.832 219.962 1.00 58.48 84 ASP A C 1
ATOM 658 O O . ASP A 1 84 ? 178.473 139.804 219.815 1.00 65.30 84 ASP A O 1
ATOM 663 N N . PHE A 1 85 ? 179.670 141.165 221.135 1.00 55.30 85 PHE A N 1
ATOM 664 C CA . PHE A 1 85 ? 179.601 140.310 222.317 1.00 55.57 85 PHE A CA 1
ATOM 665 C C . PHE A 1 85 ? 178.408 140.586 223.230 1.00 63.04 85 PHE A C 1
ATOM 666 O O . PHE A 1 85 ? 178.333 139.999 224.312 1.00 65.35 85 PHE A O 1
ATOM 674 N N . LYS A 1 86 ? 177.488 141.467 222.844 1.00 67.62 86 LYS A N 1
ATOM 675 C CA . LYS A 1 86 ? 176.416 141.856 223.759 1.00 64.41 86 LYS A CA 1
ATOM 676 C C . LYS A 1 86 ? 175.579 140.665 224.229 1.00 60.05 86 LYS A C 1
ATOM 677 O O . LYS A 1 86 ? 175.210 140.594 225.404 1.00 63.65 86 LYS A O 1
ATOM 683 N N . GLU A 1 87 ? 175.276 139.715 223.342 1.00 60.33 87 GLU A N 1
ATOM 684 C CA . GLU A 1 87 ? 174.522 138.533 223.765 1.00 66.81 87 GLU A CA 1
ATOM 685 C C . GLU A 1 87 ? 175.264 137.718 224.808 1.00 68.03 87 GLU A C 1
ATOM 686 O O . GLU A 1 87 ? 174.638 137.048 225.635 1.00 65.21 87 GLU A O 1
ATOM 692 N N . TYR A 1 88 ? 176.588 137.747 224.770 1.00 63.66 88 TYR A N 1
ATOM 693 C CA . TYR A 1 88 ? 177.432 136.866 225.559 1.00 57.05 88 TYR A CA 1
ATOM 694 C C . TYR A 1 88 ? 177.964 137.497 226.838 1.00 62.56 88 TYR A C 1
ATOM 695 O O . TYR A 1 88 ? 178.391 136.766 227.733 1.00 62.97 88 TYR A O 1
ATOM 704 N N . GLU A 1 89 ? 178.009 138.825 226.920 1.00 72.36 89 GLU A N 1
ATOM 705 C CA . GLU A 1 89 ? 178.301 139.493 228.187 1.00 70.35 89 GLU A CA 1
ATOM 706 C C . GLU A 1 89 ? 177.398 139.011 229.318 1.00 67.74 89 GLU A C 1
ATOM 707 O O . GLU A 1 89 ? 177.869 138.747 230.433 1.00 71.08 89 GLU A O 1
ATOM 713 N N . ALA A 1 90 ? 176.127 138.756 229.011 1.00 59.28 90 ALA A N 1
ATOM 714 C CA . ALA A 1 90 ? 175.200 138.248 230.018 1.00 64.90 90 ALA A CA 1
ATOM 715 C C . ALA A 1 90 ? 175.510 136.811 230.415 1.00 69.96 90 ALA A C 1
ATOM 716 O O . ALA A 1 90 ? 175.456 136.466 231.600 1.00 66.30 90 ALA A O 1
ATOM 718 N N . ILE A 1 91 ? 175.864 135.967 229.452 1.00 65.08 91 ILE A N 1
ATOM 719 C CA . ILE A 1 91 ? 176.167 134.571 229.751 1.00 61.18 91 ILE A CA 1
ATOM 720 C C . ILE A 1 91 ? 177.467 134.445 230.541 1.00 65.51 91 ILE A C 1
ATOM 721 O O . ILE A 1 91 ? 177.542 133.695 231.522 1.00 65.12 91 ILE A O 1
ATOM 726 N N . ILE A 1 92 ? 178.506 135.175 230.138 1.00 68.36 92 ILE A N 1
ATOM 727 C CA . ILE A 1 92 ? 179.771 135.144 230.870 1.00 66.07 92 ILE A CA 1
ATOM 728 C C . ILE A 1 92 ? 179.578 135.642 232.299 1.00 67.95 92 ILE A C 1
ATOM 729 O O . ILE A 1 92 ? 180.033 135.005 233.271 1.00 69.42 92 ILE A O 1
ATOM 734 N N . ASP A 1 93 ? 178.811 136.721 232.464 1.00 74.18 93 ASP A N 1
ATOM 735 C CA . ASP A 1 93 ? 178.465 137.176 233.804 1.00 73.23 93 ASP A CA 1
ATOM 736 C C . ASP A 1 93 ? 177.762 136.079 234.591 1.00 71.53 93 ASP A C 1
ATOM 737 O O . ASP A 1 93 ? 178.218 135.679 235.668 1.00 72.83 93 ASP A O 1
ATOM 742 N N . ASN A 1 94 ? 176.659 135.562 234.060 1.00 67.82 94 ASN A N 1
ATOM 743 C CA . ASN A 1 94 ? 175.836 134.635 234.825 1.00 69.62 94 ASN A CA 1
ATOM 744 C C . ASN A 1 94 ? 176.607 133.383 235.218 1.00 67.77 94 ASN A C 1
ATOM 745 O O . ASN A 1 94 ? 176.343 132.801 236.273 1.00 66.58 94 ASN A O 1
ATOM 750 N N . TYR A 1 95 ? 177.560 132.952 234.388 1.00 73.51 95 TYR A N 1
ATOM 751 C CA . TYR A 1 95 ? 178.375 131.788 234.733 1.00 73.27 95 TYR A CA 1
ATOM 752 C C . TYR A 1 95 ? 179.346 132.071 235.868 1.00 71.57 95 TYR A C 1
ATOM 753 O O . TYR A 1 95 ? 179.521 131.227 236.753 1.00 69.98 95 TYR A O 1
ATOM 762 N N . PHE A 1 96 ? 180.000 133.233 235.870 1.00 75.50 96 PHE A N 1
ATOM 763 C CA . PHE A 1 96 ? 180.887 133.500 237.004 1.00 75.27 96 PHE A CA 1
ATOM 764 C C . PHE A 1 96 ? 180.166 134.046 238.232 1.00 79.14 96 PHE A C 1
ATOM 765 O O . PHE A 1 96 ? 180.731 133.998 239.329 1.00 76.92 96 PHE A O 1
ATOM 773 N N . ASN A 1 97 ? 178.954 134.562 238.082 1.00 80.21 97 ASN A N 1
ATOM 774 C CA . ASN A 1 97 ? 178.109 134.888 239.232 1.00 76.62 97 ASN A CA 1
ATOM 775 C C . ASN A 1 97 ? 176.863 134.003 239.260 1.00 76.71 97 ASN A C 1
ATOM 776 O O . ASN A 1 97 ? 175.815 134.393 239.776 1.00 73.94 97 ASN A O 1
ATOM 781 N N . THR B 1 2 ? 169.919 117.429 218.731 1.00 72.87 2 THR B N 1
ATOM 782 C CA . THR B 1 2 ? 168.915 116.830 217.800 1.00 77.64 2 THR B CA 1
ATOM 783 C C . THR B 1 2 ? 169.619 116.032 216.721 1.00 76.90 2 THR B C 1
ATOM 784 O O . THR B 1 2 ? 170.833 116.127 216.569 1.00 73.83 2 THR B O 1
ATOM 788 N N . THR B 1 3 ? 168.856 115.248 215.966 1.00 74.12 3 THR B N 1
ATOM 789 C CA . THR B 1 3 ? 169.321 114.842 214.654 1.00 71.48 3 THR B CA 1
ATOM 790 C C . THR B 1 3 ? 169.400 116.054 213.731 1.00 68.45 3 THR B C 1
ATOM 791 O O . THR B 1 3 ? 168.737 117.073 213.938 1.00 66.25 3 THR B O 1
ATOM 795 N N . LEU B 1 4 ? 170.240 115.932 212.704 1.00 60.29 4 LEU B N 1
ATOM 796 C CA . LEU B 1 4 ? 170.200 116.868 211.585 1.00 61.59 4 LEU B CA 1
ATOM 797 C C . LEU B 1 4 ? 168.896 116.737 210.807 1.00 60.14 4 LEU B C 1
ATOM 798 O O . LEU B 1 4 ? 168.320 117.738 210.375 1.00 67.92 4 LEU B O 1
ATOM 803 N N . ALA B 1 5 ? 168.429 115.504 210.619 1.00 58.99 5 ALA B N 1
ATOM 804 C CA . ALA B 1 5 ? 167.238 115.237 209.817 1.00 61.08 5 ALA B CA 1
ATOM 805 C C . ALA B 1 5 ? 165.996 115.979 210.305 1.00 59.47 5 ALA B C 1
ATOM 806 O O . ALA B 1 5 ? 165.171 116.397 209.491 1.00 57.49 5 ALA B O 1
ATOM 808 N N . ASP B 1 6 ? 165.822 116.145 211.617 1.00 69.67 6 ASP B N 1
ATOM 809 C CA . ASP B 1 6 ? 164.631 116.858 212.083 1.00 66.93 6 ASP B CA 1
ATOM 810 C C . ASP B 1 6 ? 164.661 118.351 211.763 1.00 61.57 6 ASP B C 1
ATOM 811 O O . ASP B 1 6 ? 163.608 118.932 211.487 1.00 67.29 6 ASP B O 1
ATOM 816 N N . VAL B 1 7 ? 165.832 118.987 211.776 1.00 56.33 7 VAL B N 1
ATOM 817 C CA . VAL B 1 7 ? 165.942 120.362 211.285 1.00 55.40 7 VAL B CA 1
ATOM 818 C C . VAL B 1 7 ? 165.736 120.390 209.780 1.00 55.80 7 VAL B C 1
ATOM 819 O O . VAL B 1 7 ? 164.982 121.204 209.242 1.00 61.74 7 VAL B O 1
ATOM 823 N N . LYS B 1 8 ? 166.422 119.491 209.089 1.00 60.18 8 LYS B N 1
ATOM 824 C CA . LYS B 1 8 ? 166.332 119.344 207.643 1.00 55.49 8 LYS B CA 1
ATOM 825 C C . LYS B 1 8 ? 164.889 119.226 207.152 1.00 57.74 8 LYS B C 1
ATOM 826 O O . LYS B 1 8 ? 164.516 119.844 206.150 1.00 53.65 8 LYS B O 1
ATOM 832 N N . LYS B 1 9 ? 164.069 118.422 207.832 1.00 62.06 9 LYS B N 1
ATOM 833 C CA . LYS B 1 9 ? 162.657 118.297 207.467 1.00 58.43 9 LYS B CA 1
ATOM 834 C C . LYS B 1 9 ? 161.892 119.610 207.575 1.00 58.03 9 LYS B C 1
ATOM 835 O O . LYS B 1 9 ? 161.096 119.931 206.687 1.00 62.74 9 LYS B O 1
ATOM 841 N N . ARG B 1 10 ? 162.082 120.374 208.652 1.00 45.39 10 ARG B N 1
ATOM 842 C CA . ARG B 1 10 ? 161.294 121.597 208.787 1.00 48.21 10 ARG B CA 1
ATOM 843 C C . ARG B 1 10 ? 161.634 122.627 207.713 1.00 45.94 10 ARG B C 1
ATOM 844 O O . ARG B 1 10 ? 160.734 123.234 207.124 1.00 43.00 10 ARG B O 1
ATOM 852 N N . ILE B 1 11 ? 162.921 122.863 207.452 1.00 47.29 11 ILE B N 1
ATOM 853 C CA . ILE B 1 11 ? 163.295 123.822 206.411 1.00 47.11 11 ILE B CA 1
ATOM 854 C C . ILE B 1 11 ? 163.103 123.284 205.002 1.00 45.70 11 ILE B C 1
ATOM 855 O O . ILE B 1 11 ? 163.468 123.968 204.040 1.00 49.55 11 ILE B O 1
ATOM 860 N N . GLY B 1 12 ? 162.544 122.086 204.845 1.00 53.22 12 GLY B N 1
ATOM 861 C CA . GLY B 1 12 ? 162.137 121.601 203.536 1.00 56.10 12 GLY B CA 1
ATOM 862 C C . GLY B 1 12 ? 163.244 121.149 202.615 1.00 58.46 12 GLY B C 1
ATOM 863 O O . GLY B 1 12 ? 163.015 121.013 201.413 1.00 60.00 12 GLY B O 1
ATOM 864 N N . LEU B 1 13 ? 164.441 120.930 203.139 1.00 55.75 13 LEU B N 1
ATOM 865 C CA . LEU B 1 13 ? 165.575 120.466 202.351 1.00 55.88 13 LEU B CA 1
ATOM 866 C C . LEU B 1 13 ? 165.485 118.968 202.066 1.00 56.63 13 LEU B C 1
ATOM 867 O O . LEU B 1 13 ? 164.964 118.189 202.868 1.00 47.78 13 LEU B O 1
ATOM 872 N N . LYS B 1 14 ? 165.984 118.574 200.885 1.00 63.60 14 LYS B N 1
ATOM 873 C CA . LYS B 1 14 ? 165.832 117.212 200.383 1.00 57.41 14 LYS B CA 1
ATOM 874 C C . LYS B 1 14 ? 167.111 116.702 199.719 1.00 57.67 14 LYS B C 1
ATOM 875 O O . LYS B 1 14 ? 167.058 115.728 198.961 1.00 55.29 14 LYS B O 1
ATOM 881 N N . ASP B 1 15 ? 168.251 117.338 199.985 1.00 68.16 15 ASP B N 1
ATOM 882 C CA . ASP B 1 15 ? 169.529 116.963 199.392 1.00 70.24 15 ASP B CA 1
ATOM 883 C C . ASP B 1 15 ? 170.640 117.222 200.409 1.00 69.74 15 ASP B C 1
ATOM 884 O O . ASP B 1 15 ? 170.384 117.640 201.541 1.00 70.43 15 ASP B O 1
ATOM 889 N N . GLU B 1 16 ? 171.882 116.948 200.007 1.00 69.97 16 GLU B N 1
ATOM 890 C CA . GLU B 1 16 ? 173.032 116.984 200.908 1.00 69.89 16 GLU B CA 1
ATOM 891 C C . GLU B 1 16 ? 173.855 118.272 200.858 1.00 69.15 16 GLU B C 1
ATOM 892 O O . GLU B 1 16 ? 174.869 118.359 201.553 1.00 68.51 16 GLU B O 1
ATOM 898 N N . LYS B 1 17 ? 173.468 119.262 200.062 1.00 65.16 17 LYS B N 1
ATOM 899 C CA . LYS B 1 17 ? 174.397 120.319 199.667 1.00 65.74 17 LYS B CA 1
ATOM 900 C C . LYS B 1 17 ? 174.679 121.363 200.747 1.00 61.16 17 LYS B C 1
ATOM 901 O O . LYS B 1 17 ? 175.548 122.214 200.533 1.00 63.52 17 LYS B O 1
ATOM 907 N N . GLN B 1 18 ? 173.981 121.341 201.881 1.00 54.93 18 GLN B N 1
ATOM 908 C CA . GLN B 1 18 ? 174.201 122.313 202.949 1.00 56.19 18 GLN B CA 1
ATOM 909 C C . GLN B 1 18 ? 174.468 121.666 204.303 1.00 62.45 18 GLN B C 1
ATOM 910 O O . GLN B 1 18 ? 174.390 122.350 205.327 1.00 63.32 18 GLN B O 1
ATOM 916 N N . ASP B 1 19 ? 174.762 120.365 204.337 1.00 68.79 19 ASP B N 1
ATOM 917 C CA . ASP B 1 19 ? 174.936 119.658 205.604 1.00 64.69 19 ASP B CA 1
ATOM 918 C C . ASP B 1 19 ? 176.093 120.200 206.433 1.00 63.94 19 ASP B C 1
ATOM 919 O O . ASP B 1 19 ? 175.987 120.282 207.657 1.00 68.46 19 ASP B O 1
ATOM 924 N N . GLU B 1 20 ? 177.220 120.532 205.814 1.00 59.01 20 GLU B N 1
ATOM 925 C CA . GLU B 1 20 ? 178.356 120.971 206.619 1.00 55.97 20 GLU B CA 1
ATOM 926 C C . GLU B 1 20 ? 178.122 122.313 207.300 1.00 62.98 20 GLU B C 1
ATOM 927 O O . GLU B 1 20 ? 178.758 122.590 208.319 1.00 68.12 20 GLU B O 1
ATOM 933 N N . GLN B 1 21 ? 177.230 123.145 206.772 1.00 61.21 21 GLN B N 1
ATOM 934 C CA . GLN B 1 21 ? 176.825 124.358 207.473 1.00 50.36 21 GLN B CA 1
ATOM 935 C C . GLN B 1 21 ? 175.825 124.053 208.578 1.00 58.71 21 GLN B C 1
ATOM 936 O O . GLN B 1 21 ? 175.979 124.528 209.704 1.00 60.94 21 GLN B O 1
ATOM 942 N N . LEU B 1 22 ? 174.775 123.299 208.257 1.00 54.39 22 LEU B N 1
ATOM 943 C CA . LEU B 1 22 ? 173.745 122.970 209.238 1.00 49.86 22 LEU B CA 1
ATOM 944 C C . LEU B 1 22 ? 174.309 122.200 210.426 1.00 57.63 22 LEU B C 1
ATOM 945 O O . LEU B 1 22 ? 173.880 122.408 211.562 1.00 62.50 22 LEU B O 1
ATOM 950 N N . GLU B 1 23 ? 175.254 121.295 210.187 1.00 63.90 23 GLU B N 1
ATOM 951 C CA . GLU B 1 23 ? 175.935 120.610 211.282 1.00 60.69 23 GLU B CA 1
ATOM 952 C C . GLU B 1 23 ? 176.624 121.583 212.231 1.00 64.12 23 GLU B C 1
ATOM 953 O O . GLU B 1 23 ? 176.476 121.479 213.452 1.00 70.47 23 GLU B O 1
ATOM 959 N N . GLU B 1 24 ? 177.361 122.553 211.694 1.00 61.75 24 GLU B N 1
ATOM 960 C CA . GLU B 1 24 ? 178.028 123.521 212.561 1.00 61.34 24 GLU B CA 1
ATOM 961 C C . GLU B 1 24 ? 177.054 124.483 213.227 1.00 63.06 24 GLU B C 1
ATOM 962 O O . GLU B 1 24 ? 177.248 124.850 214.390 1.00 66.92 24 GLU B O 1
ATOM 968 N N . ILE B 1 25 ? 175.974 124.844 212.545 1.00 56.54 25 ILE B N 1
ATOM 969 C CA . ILE B 1 25 ? 174.923 125.646 213.169 1.00 54.83 25 ILE B CA 1
ATOM 970 C C . ILE B 1 25 ? 174.298 124.900 214.344 1.00 52.74 25 ILE B C 1
ATOM 971 O O . ILE B 1 25 ? 174.159 125.450 215.438 1.00 56.20 25 ILE B O 1
ATOM 976 N N . ILE B 1 26 ? 173.919 123.640 214.142 1.00 53.10 26 ILE B N 1
ATOM 977 C CA . ILE B 1 26 ? 173.311 122.844 215.208 1.00 56.12 26 ILE B CA 1
ATOM 978 C C . ILE B 1 26 ? 174.278 122.651 216.371 1.00 55.23 26 ILE B C 1
ATOM 979 O O . ILE B 1 26 ? 173.894 122.734 217.544 1.00 63.26 26 ILE B O 1
ATOM 984 N N . LYS B 1 27 ? 175.537 122.361 216.066 1.00 53.53 27 LYS B N 1
ATOM 985 C CA . LYS B 1 27 ? 176.559 122.201 217.093 1.00 55.75 27 LYS B CA 1
ATOM 986 C C . LYS B 1 27 ? 176.792 123.483 217.893 1.00 57.05 27 LYS B C 1
ATOM 987 O O . LYS B 1 27 ? 176.914 123.437 219.130 1.00 57.48 27 LYS B O 1
ATOM 993 N N . SER B 1 28 ? 176.670 124.639 217.242 1.00 57.81 28 SER B N 1
ATOM 994 C CA . SER B 1 28 ? 176.715 125.914 217.955 1.00 54.31 28 SER B CA 1
ATOM 995 C C . SER B 1 28 ? 175.478 126.158 218.816 1.00 56.47 28 SER B C 1
ATOM 996 O O . SER B 1 28 ? 175.595 126.649 219.942 1.00 59.49 28 SER B O 1
ATOM 999 N N . CYS B 1 29 ? 174.286 125.869 218.300 1.00 56.66 29 CYS B N 1
ATOM 1000 C CA . CYS B 1 29 ? 173.078 126.036 219.108 1.00 56.08 29 CYS B CA 1
ATOM 1001 C C . CYS B 1 29 ? 173.101 125.168 220.361 1.00 64.12 29 CYS B C 1
ATOM 1002 O O . CYS B 1 29 ? 172.731 125.628 221.448 1.00 70.22 29 CYS B O 1
ATOM 1005 N N . GLU B 1 30 ? 173.525 123.912 220.236 1.00 67.60 30 GLU B N 1
ATOM 1006 C CA . GLU B 1 30 ? 173.656 123.071 221.422 1.00 61.35 30 GLU B CA 1
ATOM 1007 C C . GLU B 1 30 ? 174.660 123.639 222.415 1.00 63.69 30 GLU B C 1
ATOM 1008 O O . GLU B 1 30 ? 174.382 123.690 223.622 1.00 68.32 30 GLU B O 1
ATOM 1014 N N . SER B 1 31 ? 175.803 124.133 221.933 1.00 56.29 31 SER B N 1
ATOM 1015 C CA . SER B 1 31 ? 176.772 124.722 222.856 1.00 54.68 31 SER B CA 1
ATOM 1016 C C . SER B 1 31 ? 176.219 125.962 223.556 1.00 54.99 31 SER B C 1
ATOM 1017 O O . SER B 1 31 ? 176.374 126.121 224.775 1.00 62.16 31 SER B O 1
ATOM 1020 N N . GLN B 1 32 ? 175.504 126.812 222.828 1.00 58.21 32 GLN B N 1
ATOM 1021 C CA . GLN B 1 32 ? 174.965 128.024 223.440 1.00 56.85 32 GLN B CA 1
ATOM 1022 C C . GLN B 1 32 ? 173.907 127.699 224.485 1.00 59.00 32 GLN B C 1
ATOM 1023 O O . GLN B 1 32 ? 173.981 128.161 225.637 1.00 63.70 32 GLN B O 1
ATOM 1029 N N . LEU B 1 33 ? 172.923 126.885 224.118 1.00 65.16 33 LEU B N 1
ATOM 1030 C CA . LEU B 1 33 ? 171.887 126.564 225.086 1.00 61.73 33 LEU B CA 1
ATOM 1031 C C . LEU B 1 33 ? 172.492 125.916 226.321 1.00 59.99 33 LEU B C 1
ATOM 1032 O O . LEU B 1 33 ? 172.113 126.249 227.447 1.00 64.05 33 LEU B O 1
ATOM 1037 N N . LEU B 1 34 ? 173.440 124.997 226.145 1.00 60.90 34 LEU B N 1
ATOM 1038 C CA . LEU B 1 34 ? 174.116 124.440 227.309 1.00 58.51 34 LEU B CA 1
ATOM 1039 C C . LEU B 1 34 ? 174.950 125.464 228.071 1.00 59.75 34 LEU B C 1
ATOM 1040 O O . LEU B 1 34 ? 175.355 125.179 229.202 1.00 65.87 34 LEU B O 1
ATOM 1045 N N . SER B 1 35 ? 175.217 126.641 227.494 1.00 60.76 35 SER B N 1
ATOM 1046 C CA . SER B 1 35 ? 175.814 127.723 228.282 1.00 59.45 35 SER B CA 1
ATOM 1047 C C . SER B 1 35 ? 174.786 128.452 229.127 1.00 62.94 35 SER B C 1
ATOM 1048 O O . SER B 1 35 ? 175.138 129.035 230.158 1.00 61.58 35 SER B O 1
ATOM 1051 N N . MET B 1 36 ? 173.525 128.441 228.712 1.00 60.09 36 MET B N 1
ATOM 1052 C CA . MET B 1 36 ? 172.517 129.205 229.443 1.00 58.12 36 MET B CA 1
ATOM 1053 C C . MET B 1 36 ? 171.996 128.477 230.682 1.00 66.49 36 MET B C 1
ATOM 1054 O O . MET B 1 36 ? 171.545 129.130 231.628 1.00 71.03 36 MET B O 1
ATOM 1059 N N . LEU B 1 37 ? 172.044 127.149 230.704 1.00 70.76 37 LEU B N 1
ATOM 1060 C CA . LEU B 1 37 ? 171.607 126.376 231.864 1.00 70.51 37 LEU B CA 1
ATOM 1061 C C . LEU B 1 37 ? 172.574 126.535 233.044 1.00 71.27 37 LEU B C 1
ATOM 1062 O O . LEU B 1 37 ? 173.744 126.871 232.858 1.00 70.84 37 LEU B O 1
ATOM 1067 N N . PRO B 1 38 ? 172.094 126.302 234.291 1.00 76.16 38 PRO B N 1
ATOM 1068 C CA . PRO B 1 38 ? 172.989 126.329 235.461 1.00 74.85 38 PRO B CA 1
ATOM 1069 C C . PRO B 1 38 ? 174.217 125.435 235.358 1.00 71.52 38 PRO B C 1
ATOM 1070 O O . PRO B 1 38 ? 174.236 124.450 234.618 1.00 73.60 38 PRO B O 1
ATOM 1074 N N . ILE B 1 39 ? 175.256 125.798 236.116 1.00 86.03 39 ILE B N 1
ATOM 1075 C CA . ILE B 1 39 ? 176.583 125.195 235.983 1.00 90.01 39 ILE B CA 1
ATOM 1076 C C . ILE B 1 39 ? 176.557 123.687 236.229 1.00 90.43 39 ILE B C 1
ATOM 1077 O O . ILE B 1 39 ? 177.306 122.934 235.595 1.00 84.26 39 ILE B O 1
ATOM 1082 N N . GLU B 1 40 ? 175.705 123.221 237.145 1.00 96.14 40 GLU B N 1
ATOM 1083 C CA . GLU B 1 40 ? 175.597 121.793 237.447 1.00 92.59 40 GLU B CA 1
ATOM 1084 C C . GLU B 1 40 ? 174.967 120.970 236.325 1.00 88.04 40 GLU B C 1
ATOM 1085 O O . GLU B 1 40 ? 175.073 119.740 236.349 1.00 85.91 40 GLU B O 1
ATOM 1091 N N . VAL B 1 41 ? 174.316 121.603 235.355 1.00 80.83 41 VAL B N 1
ATOM 1092 C CA . VAL B 1 41 ? 173.647 120.886 234.271 1.00 81.91 41 VAL B CA 1
ATOM 1093 C C . VAL B 1 41 ? 174.653 120.449 233.213 1.00 77.41 41 VAL B C 1
ATOM 1094 O O . VAL B 1 41 ? 175.396 121.270 232.667 1.00 76.19 41 VAL B O 1
ATOM 1098 N N . GLU B 1 42 ? 174.689 119.143 232.941 1.00 77.10 42 GLU B N 1
ATOM 1099 C CA . GLU B 1 42 ? 175.646 118.539 232.023 1.00 78.01 42 GLU B CA 1
ATOM 1100 C C . GLU B 1 42 ? 175.111 118.370 230.605 1.00 79.10 42 GLU B C 1
ATOM 1101 O O . GLU B 1 42 ? 175.910 118.295 229.667 1.00 77.93 42 GLU B O 1
ATOM 1107 N N . GLN B 1 43 ? 173.792 118.318 230.424 1.00 82.74 43 GLN B N 1
ATOM 1108 C CA . GLN B 1 43 ? 173.170 118.087 229.126 1.00 80.62 43 GLN B CA 1
ATOM 1109 C C . GLN B 1 43 ? 171.905 118.926 229.031 1.00 78.44 43 GLN B C 1
ATOM 1110 O O . GLN B 1 43 ? 171.254 119.194 230.042 1.00 80.02 43 GLN B O 1
ATOM 1116 N N . ILE B 1 44 ? 171.548 119.336 227.817 1.00 69.84 44 ILE B N 1
ATOM 1117 C CA . ILE B 1 44 ? 170.240 119.956 227.618 1.00 73.27 44 ILE B CA 1
ATOM 1118 C C . ILE B 1 44 ? 169.157 118.915 227.889 1.00 73.78 44 ILE B C 1
ATOM 1119 O O . ILE B 1 44 ? 169.167 117.850 227.257 1.00 73.41 44 ILE B O 1
ATOM 1124 N N . PRO B 1 45 ? 168.212 119.159 228.796 1.00 68.09 45 PRO B N 1
ATOM 1125 C CA . PRO B 1 45 ? 167.154 118.173 229.028 1.00 69.13 45 PRO B CA 1
ATOM 1126 C C . PRO B 1 45 ? 166.219 118.090 227.833 1.00 73.91 45 PRO B C 1
ATOM 1127 O O . PRO B 1 45 ? 165.945 119.088 227.164 1.00 74.81 45 PRO B O 1
ATOM 1131 N N . GLU B 1 46 ? 165.719 116.880 227.569 1.00 79.70 46 GLU B N 1
ATOM 1132 C CA . GLU B 1 46 ? 164.942 116.654 226.352 1.00 76.77 46 GLU B CA 1
ATOM 1133 C C . GLU B 1 46 ? 163.709 117.549 226.300 1.00 74.06 46 GLU B C 1
ATOM 1134 O O . GLU B 1 46 ? 163.257 117.928 225.214 1.00 73.83 46 GLU B O 1
ATOM 1140 N N . ARG B 1 47 ? 163.211 117.956 227.466 1.00 69.09 47 ARG B N 1
ATOM 1141 C CA . ARG B 1 47 ? 162.154 118.958 227.569 1.00 69.12 47 ARG B CA 1
ATOM 1142 C C . ARG B 1 47 ? 162.422 120.215 226.742 1.00 71.76 47 ARG B C 1
ATOM 1143 O O . ARG B 1 47 ? 161.474 120.843 226.258 1.00 65.35 47 ARG B O 1
ATOM 1151 N N . PHE B 1 48 ? 163.688 120.600 226.566 1.00 74.60 48 PHE B N 1
ATOM 1152 C CA . PHE B 1 48 ? 164.064 121.778 225.785 1.00 68.02 48 PHE B CA 1
ATOM 1153 C C . PHE B 1 48 ? 164.611 121.467 224.395 1.00 66.35 48 PHE B C 1
ATOM 1154 O O . PHE B 1 48 ? 164.991 122.396 223.685 1.00 65.70 48 PHE B O 1
ATOM 1162 N N . SER B 1 49 ? 164.665 120.201 223.987 1.00 68.76 49 SER B N 1
ATOM 1163 C CA . SER B 1 49 ? 165.342 119.846 222.737 1.00 67.07 49 SER B CA 1
ATOM 1164 C C . SER B 1 49 ? 164.848 120.602 221.501 1.00 70.51 49 SER B C 1
ATOM 1165 O O . SER B 1 49 ? 165.666 121.004 220.659 1.00 75.17 49 SER B O 1
ATOM 1168 N N . TYR B 1 50 ? 163.572 120.987 221.463 1.00 59.81 50 TYR B N 1
ATOM 1169 C CA . TYR B 1 50 ? 163.080 121.740 220.313 1.00 56.97 50 TYR B CA 1
ATOM 1170 C C . TYR B 1 50 ? 163.741 123.095 220.150 1.00 61.45 50 TYR B C 1
ATOM 1171 O O . TYR B 1 50 ? 163.847 123.580 219.019 1.00 59.77 50 TYR B O 1
ATOM 1180 N N . MET B 1 51 ? 164.266 123.681 221.216 1.00 65.30 51 MET B N 1
ATOM 1181 C CA . MET B 1 51 ? 164.861 124.998 221.073 1.00 59.64 51 MET B CA 1
ATOM 1182 C C . MET B 1 51 ? 166.033 124.932 220.115 1.00 62.22 51 MET B C 1
ATOM 1183 O O . MET B 1 51 ? 166.119 125.728 219.169 1.00 67.72 51 MET B O 1
ATOM 1188 N N . ILE B 1 52 ? 166.809 123.853 220.208 1.00 61.41 52 ILE B N 1
ATOM 1189 C CA . ILE B 1 52 ? 167.966 123.690 219.338 1.00 61.87 52 ILE B CA 1
ATOM 1190 C C . ILE B 1 52 ? 167.534 123.616 217.888 1.00 65.40 52 ILE B C 1
ATOM 1191 O O . ILE B 1 52 ? 168.216 124.125 216.993 1.00 70.35 52 ILE B O 1
ATOM 1196 N N . LYS B 1 53 ? 166.407 122.971 217.627 1.00 60.98 53 LYS B N 1
ATOM 1197 C CA . LYS B 1 53 ? 165.884 122.947 216.271 1.00 54.61 53 LYS B CA 1
ATOM 1198 C C . LYS B 1 53 ? 165.431 124.327 215.822 1.00 52.91 53 LYS B C 1
ATOM 1199 O O . LYS B 1 53 ? 165.910 124.849 214.810 1.00 57.57 53 LYS B O 1
ATOM 1205 N N . GLU B 1 54 ? 164.589 124.981 216.619 1.00 61.69 54 GLU B N 1
ATOM 1206 C CA . GLU B 1 54 ? 164.052 126.276 216.212 1.00 61.00 54 GLU B CA 1
ATOM 1207 C C . GLU B 1 54 ? 165.142 127.302 215.943 1.00 63.62 54 GLU B C 1
ATOM 1208 O O . GLU B 1 54 ? 165.172 127.916 214.871 1.00 66.95 54 GLU B O 1
ATOM 1214 N N . VAL B 1 55 ? 166.115 127.416 216.838 1.00 57.21 55 VAL B N 1
ATOM 1215 C CA . VAL B 1 55 ? 167.189 128.364 216.588 1.00 52.62 55 VAL B CA 1
ATOM 1216 C C . VAL B 1 55 ? 168.060 127.939 215.420 1.00 53.46 55 VAL B C 1
ATOM 1217 O O . VAL B 1 55 ? 168.448 128.783 214.604 1.00 62.07 55 VAL B O 1
ATOM 1221 N N . ALA B 1 56 ? 168.263 126.640 215.218 1.00 50.69 56 ALA B N 1
ATOM 1222 C CA . ALA B 1 56 ? 168.964 126.226 214.011 1.00 46.64 56 ALA B CA 1
ATOM 1223 C C . ALA B 1 56 ? 168.244 126.668 212.749 1.00 51.01 56 ALA B C 1
ATOM 1224 O O . ALA B 1 56 ? 168.899 126.967 211.747 1.00 58.14 56 ALA B O 1
ATOM 1226 N N . VAL B 1 57 ? 166.912 126.724 212.763 1.00 47.59 57 VAL B N 1
ATOM 1227 C CA . VAL B 1 57 ? 166.209 127.285 211.612 1.00 41.81 57 VAL B CA 1
ATOM 1228 C C . VAL B 1 57 ? 166.357 128.800 211.538 1.00 41.86 57 VAL B C 1
ATOM 1229 O O . VAL B 1 57 ? 166.677 129.342 210.475 1.00 45.62 57 VAL B O 1
ATOM 1233 N N . LYS B 1 58 ? 166.245 129.501 212.669 1.00 48.02 58 LYS B N 1
ATOM 1234 C CA . LYS B 1 58 ? 166.471 130.942 212.628 1.00 45.67 58 LYS B CA 1
ATOM 1235 C C . LYS B 1 58 ? 167.838 131.262 212.050 1.00 50.75 58 LYS B C 1
ATOM 1236 O O . LYS B 1 58 ? 167.949 132.015 211.074 1.00 50.26 58 LYS B O 1
ATOM 1242 N N . ARG B 1 59 ? 168.848 130.522 212.481 1.00 54.36 59 ARG B N 1
ATOM 1243 C CA . ARG B 1 59 ? 170.200 130.760 212.000 1.00 47.10 59 ARG B CA 1
ATOM 1244 C C . ARG B 1 59 ? 170.355 130.352 210.549 1.00 49.19 59 ARG B C 1
ATOM 1245 O O . ARG B 1 59 ? 170.983 131.075 209.768 1.00 54.00 59 ARG B O 1
ATOM 1253 N N . TYR B 1 60 ? 169.670 129.297 210.126 1.00 50.57 60 TYR B N 1
ATOM 1254 C CA . TYR B 1 60 ? 169.707 128.961 208.712 1.00 44.13 60 TYR B CA 1
ATOM 1255 C C . TYR B 1 60 ? 169.194 130.115 207.863 1.00 43.92 60 TYR B C 1
ATOM 1256 O O . TYR B 1 60 ? 169.802 130.457 206.846 1.00 48.10 60 TYR B O 1
ATOM 1265 N N . ASN B 1 61 ? 168.088 130.745 208.260 1.00 44.79 61 ASN B N 1
ATOM 1266 C CA . ASN B 1 61 ? 167.638 131.894 207.480 1.00 37.74 61 ASN B CA 1
ATOM 1267 C C . ASN B 1 61 ? 168.624 133.049 207.556 1.00 47.21 61 ASN B C 1
ATOM 1268 O O . ASN B 1 61 ? 168.872 133.726 206.554 1.00 49.62 61 ASN B O 1
ATOM 1273 N N . ARG B 1 62 ? 169.194 133.292 208.733 1.00 54.76 62 ARG B N 1
ATOM 1274 C CA . ARG B 1 62 ? 170.084 134.433 208.911 1.00 46.57 62 ARG B CA 1
ATOM 1275 C C . ARG B 1 62 ? 171.456 134.252 208.285 1.00 43.11 62 ARG B C 1
ATOM 1276 O O . ARG B 1 62 ? 172.249 135.195 208.307 1.00 48.03 62 ARG B O 1
ATOM 1284 N N . ILE B 1 63 ? 171.755 133.080 207.731 1.00 53.60 63 ILE B N 1
ATOM 1285 C CA . ILE B 1 63 ? 173.089 132.801 207.216 1.00 50.36 63 ILE B CA 1
ATOM 1286 C C . ILE B 1 63 ? 173.503 133.877 206.222 1.00 47.76 63 ILE B C 1
ATOM 1287 O O . ILE B 1 63 ? 172.739 134.256 205.331 1.00 54.62 63 ILE B O 1
ATOM 1292 N N . GLY B 1 64 ? 174.724 134.384 206.396 1.00 45.33 64 GLY B N 1
ATOM 1293 C CA . GLY B 1 64 ? 175.244 135.526 205.669 1.00 45.35 64 GLY B CA 1
ATOM 1294 C C . GLY B 1 64 ? 174.842 136.875 206.218 1.00 45.49 64 GLY B C 1
ATOM 1295 O O . GLY B 1 64 ? 175.031 137.885 205.536 1.00 46.29 64 GLY B O 1
ATOM 1296 N N . ALA B 1 65 ? 174.289 136.922 207.434 1.00 54.00 65 ALA B N 1
ATOM 1297 C CA . ALA B 1 65 ? 173.881 138.176 208.059 1.00 50.19 65 ALA B CA 1
ATOM 1298 C C . ALA B 1 65 ? 173.995 138.096 209.578 1.00 50.87 65 ALA B C 1
ATOM 1299 O O . ALA B 1 65 ? 173.215 138.733 210.290 1.00 56.14 65 ALA B O 1
ATOM 1301 N N . GLU B 1 66 ? 174.938 137.303 210.086 1.00 48.19 66 GLU B N 1
ATOM 1302 C CA . GLU B 1 66 ? 174.972 136.967 211.505 1.00 53.58 66 GLU B CA 1
ATOM 1303 C C . GLU B 1 66 ? 175.135 138.159 212.441 1.00 58.09 66 GLU B C 1
ATOM 1304 O O . GLU B 1 66 ? 174.810 138.034 213.625 1.00 60.46 66 GLU B O 1
ATOM 1310 N N . GLY B 1 67 ? 175.632 139.298 211.973 1.00 44.59 67 GLY B N 1
ATOM 1311 C CA . GLY B 1 67 ? 175.732 140.474 212.817 1.00 38.66 67 GLY B CA 1
ATOM 1312 C C . GLY B 1 67 ? 174.785 141.601 212.487 1.00 42.79 67 GLY B C 1
ATOM 1313 O O . GLY B 1 67 ? 174.876 142.665 213.111 1.00 50.63 67 GLY B O 1
ATOM 1314 N N . MET B 1 68 ? 173.872 141.415 211.546 1.00 38.58 68 MET B N 1
ATOM 1315 C CA . MET B 1 68 ? 173.212 142.512 210.860 1.00 36.85 68 MET B CA 1
ATOM 1316 C C . MET B 1 68 ? 171.757 142.655 211.275 1.00 40.14 68 MET B C 1
ATOM 1317 O O . MET B 1 68 ? 171.039 141.667 211.430 1.00 50.30 68 MET B O 1
ATOM 1322 N N . THR B 1 69 ? 171.355 143.905 211.495 1.00 35.88 69 THR B N 1
ATOM 1323 C CA . THR B 1 69 ? 169.973 144.262 211.784 1.00 29.15 69 THR B CA 1
ATOM 1324 C C . THR B 1 69 ? 169.102 144.255 210.535 1.00 35.95 69 THR B C 1
ATOM 1325 O O . THR B 1 69 ? 167.927 143.882 210.598 1.00 45.04 69 THR B O 1
ATOM 1329 N N . SER B 1 70 ? 169.653 144.669 209.399 1.00 40.50 70 SER B N 1
ATOM 1330 C CA . SER B 1 70 ? 168.914 144.742 208.147 1.00 39.41 70 SER B CA 1
ATOM 1331 C C . SER B 1 70 ? 169.849 144.401 206.998 1.00 39.50 70 SER B C 1
ATOM 1332 O O . SER B 1 70 ? 171.056 144.623 207.077 1.00 43.23 70 SER B O 1
ATOM 1335 N N . GLU B 1 71 ? 169.277 143.850 205.932 1.00 37.40 71 GLU B N 1
ATOM 1336 C CA . GLU B 1 71 ? 170.057 143.328 204.813 1.00 38.33 71 GLU B CA 1
ATOM 1337 C C . GLU B 1 71 ? 169.231 143.501 203.547 1.00 39.91 71 GLU B C 1
ATOM 1338 O O . GLU B 1 71 ? 168.203 142.843 203.402 1.00 53.48 71 GLU B O 1
ATOM 1344 N N . ALA B 1 72 ? 169.674 144.353 202.626 1.00 31.03 72 ALA B N 1
ATOM 1345 C CA . ALA B 1 72 ? 169.057 144.472 201.309 1.00 35.75 72 ALA B CA 1
ATOM 1346 C C . ALA B 1 72 ? 170.034 144.065 200.216 1.00 35.85 72 ALA B C 1
ATOM 1347 O O . ALA B 1 72 ? 171.194 144.474 200.239 1.00 46.20 72 ALA B O 1
ATOM 1349 N N . VAL B 1 73 ? 169.566 143.251 199.268 1.00 33.45 73 VAL B N 1
ATOM 1350 C CA . VAL B 1 73 ? 170.382 142.830 198.132 1.00 30.99 73 VAL B CA 1
ATOM 1351 C C . VAL B 1 73 ? 169.532 142.761 196.870 1.00 41.03 73 VAL B C 1
ATOM 1352 O O . VAL B 1 73 ? 168.820 141.779 196.645 1.00 49.56 73 VAL B O 1
ATOM 1356 N N . ASP B 1 74 ? 169.622 143.783 196.024 1.00 39.93 74 ASP B N 1
ATOM 1357 C CA . ASP B 1 74 ? 168.933 143.814 194.736 1.00 38.76 74 ASP B CA 1
ATOM 1358 C C . ASP B 1 74 ? 167.435 143.552 194.882 1.00 42.72 74 ASP B C 1
ATOM 1359 O O . ASP B 1 74 ? 166.870 142.652 194.264 1.00 41.29 74 ASP B O 1
ATOM 1364 N N . GLY B 1 75 ? 166.791 144.366 195.712 1.00 43.08 75 GLY B N 1
ATOM 1365 C CA . GLY B 1 75 ? 165.346 144.369 195.816 1.00 45.56 75 GLY B CA 1
ATOM 1366 C C . GLY B 1 75 ? 164.755 143.367 196.782 1.00 45.55 75 GLY B C 1
ATOM 1367 O O . GLY B 1 75 ? 163.534 143.366 196.972 1.00 47.35 75 GLY B O 1
ATOM 1368 N N . ARG B 1 76 ? 165.572 142.511 197.385 1.00 41.44 76 ARG B N 1
ATOM 1369 C CA . ARG B 1 76 ? 165.159 141.593 198.439 1.00 42.43 76 ARG B CA 1
ATOM 1370 C C . ARG B 1 76 ? 165.665 142.161 199.758 1.00 37.50 76 ARG B C 1
ATOM 1371 O O . ARG B 1 76 ? 166.869 142.371 199.911 1.00 40.32 76 ARG B O 1
ATOM 1379 N N . SER B 1 77 ? 164.768 142.380 200.720 1.00 43.58 77 SER B N 1
ATOM 1380 C CA . SER B 1 77 ? 165.139 143.018 201.980 1.00 35.09 77 SER B CA 1
ATOM 1381 C C . SER B 1 77 ? 164.658 142.218 203.177 1.00 31.89 77 SER B C 1
ATOM 1382 O O . SER B 1 77 ? 163.476 141.881 203.266 1.00 48.02 77 SER B O 1
ATOM 1385 N N . ASN B 1 78 ? 165.569 141.949 204.107 1.00 26.43 78 ASN B N 1
ATOM 1386 C CA . ASN B 1 78 ? 165.296 141.210 205.329 1.00 31.28 78 ASN B CA 1
ATOM 1387 C C . ASN B 1 78 ? 165.646 142.082 206.527 1.00 37.18 78 ASN B C 1
ATOM 1388 O O . ASN B 1 78 ? 166.601 142.858 206.477 1.00 50.73 78 ASN B O 1
ATOM 1393 N N . ALA B 1 79 ? 164.880 141.956 207.611 1.00 26.23 79 ALA B N 1
ATOM 1394 C CA . ALA B 1 79 ? 165.234 142.559 208.890 1.00 25.47 79 ALA B CA 1
ATOM 1395 C C . ALA B 1 79 ? 165.075 141.532 210.001 1.00 27.84 79 ALA B C 1
ATOM 1396 O O . ALA B 1 79 ? 164.110 140.768 210.006 1.00 43.38 79 ALA B O 1
ATOM 1398 N N . TYR B 1 80 ? 166.015 141.519 210.949 1.00 26.99 80 TYR B N 1
ATOM 1399 C CA . TYR B 1 80 ? 166.231 140.369 211.821 1.00 28.64 80 TYR B CA 1
ATOM 1400 C C . TYR B 1 80 ? 165.937 140.666 213.288 1.00 35.69 80 TYR B C 1
ATOM 1401 O O . TYR B 1 80 ? 166.220 141.757 213.784 1.00 44.19 80 TYR B O 1
ATOM 1410 N N . GLU B 1 81 ? 165.384 139.662 213.973 1.00 55.19 81 GLU B N 1
ATOM 1411 C CA . GLU B 1 81 ? 165.071 139.728 215.399 1.00 48.08 81 GLU B CA 1
ATOM 1412 C C . GLU B 1 81 ? 166.332 139.932 216.237 1.00 53.04 81 GLU B C 1
ATOM 1413 O O . GLU B 1 81 ? 167.410 139.441 215.902 1.00 58.39 81 GLU B O 1
ATOM 1419 N N . LEU B 1 82 ? 166.191 140.665 217.345 1.00 63.63 82 LEU B N 1
ATOM 1420 C CA . LEU B 1 82 ? 167.355 141.150 218.087 1.00 69.33 82 LEU B CA 1
ATOM 1421 C C . LEU B 1 82 ? 168.119 140.063 218.844 1.00 68.04 82 LEU B C 1
ATOM 1422 O O . LEU B 1 82 ? 169.276 140.296 219.203 1.00 70.86 82 LEU B O 1
ATOM 1427 N N . ASN B 1 83 ? 167.527 138.898 219.114 1.00 71.53 83 ASN B N 1
ATOM 1428 C CA . ASN B 1 83 ? 168.244 137.849 219.850 1.00 74.20 83 ASN B CA 1
ATOM 1429 C C . ASN B 1 83 ? 167.536 136.514 219.630 1.00 73.03 83 ASN B C 1
ATOM 1430 O O . ASN B 1 83 ? 166.341 136.401 219.914 1.00 70.85 83 ASN B O 1
ATOM 1435 N N . ASP B 1 84 ? 168.267 135.504 219.132 1.00 66.15 84 ASP B N 1
ATOM 1436 C CA . ASP B 1 84 ? 167.640 134.238 218.738 1.00 62.29 84 ASP B CA 1
ATOM 1437 C C . ASP B 1 84 ? 166.981 133.493 219.896 1.00 63.12 84 ASP B C 1
ATOM 1438 O O . ASP B 1 84 ? 165.920 132.887 219.719 1.00 72.71 84 ASP B O 1
ATOM 1443 N N . PHE B 1 85 ? 167.582 133.514 221.079 1.00 61.25 85 PHE B N 1
ATOM 1444 C CA . PHE B 1 85 ? 167.070 132.767 222.225 1.00 60.72 85 PHE B CA 1
ATOM 1445 C C . PHE B 1 85 ? 166.113 133.562 223.109 1.00 66.54 85 PHE B C 1
ATOM 1446 O O . PHE B 1 85 ? 165.703 133.059 224.157 1.00 69.21 85 PHE B O 1
ATOM 1454 N N . LYS B 1 86 ? 165.758 134.784 222.721 1.00 73.42 86 LYS B N 1
ATOM 1455 C CA . LYS B 1 86 ? 164.988 135.672 223.588 1.00 67.21 86 LYS B CA 1
ATOM 1456 C C . LYS B 1 86 ? 163.696 135.049 224.125 1.00 69.81 86 LYS B C 1
ATOM 1457 O O . LYS B 1 86 ? 163.402 135.174 225.318 1.00 74.55 86 LYS B O 1
ATOM 1463 N N . GLU B 1 87 ? 162.902 134.379 223.282 1.00 69.18 87 GLU B N 1
ATOM 1464 C CA . GLU B 1 87 ? 161.671 133.778 223.805 1.00 69.55 87 GLU B CA 1
ATOM 1465 C C . GLU B 1 87 ? 161.967 132.760 224.890 1.00 69.22 87 GLU B C 1
ATOM 1466 O O . GLU B 1 87 ? 161.221 132.640 225.868 1.00 64.71 87 GLU B O 1
ATOM 1472 N N . TYR B 1 88 ? 163.055 132.027 224.734 1.00 68.30 88 TYR B N 1
ATOM 1473 C CA . TYR B 1 88 ? 163.363 130.877 225.566 1.00 67.32 88 TYR B CA 1
ATOM 1474 C C . TYR B 1 88 ? 164.026 131.240 226.888 1.00 69.61 88 TYR B C 1
ATOM 1475 O O . TYR B 1 88 ? 164.074 130.397 227.784 1.00 70.64 88 TYR B O 1
ATOM 1484 N N . GLU B 1 89 ? 164.612 132.430 227.003 1.00 75.31 89 GLU B N 1
ATOM 1485 C CA . GLU B 1 89 ? 165.105 132.892 228.298 1.00 73.25 89 GLU B CA 1
ATOM 1486 C C . GLU B 1 89 ? 164.014 132.904 229.363 1.00 72.93 89 GLU B C 1
ATOM 1487 O O . GLU B 1 89 ? 164.259 132.491 230.508 1.00 71.35 89 GLU B O 1
ATOM 1493 N N . ALA B 1 90 ? 162.780 133.221 228.968 1.00 72.53 90 ALA B N 1
ATOM 1494 C CA . ALA B 1 90 ? 161.644 133.216 229.884 1.00 71.12 90 ALA B CA 1
ATOM 1495 C C . ALA B 1 90 ? 161.205 131.818 230.281 1.00 73.73 90 ALA B C 1
ATOM 1496 O O . ALA B 1 90 ? 160.550 131.661 231.314 1.00 75.01 90 ALA B O 1
ATOM 1498 N N . ILE B 1 91 ? 161.549 130.807 229.496 1.00 70.28 91 ILE B N 1
ATOM 1499 C CA . ILE B 1 91 ? 161.213 129.428 229.822 1.00 65.78 91 ILE B CA 1
ATOM 1500 C C . ILE B 1 91 ? 162.313 128.798 230.658 1.00 69.48 91 ILE B C 1
ATOM 1501 O O . ILE B 1 91 ? 162.054 128.158 231.678 1.00 68.02 91 ILE B O 1
ATOM 1506 N N . ILE B 1 92 ? 163.557 128.984 230.225 1.00 76.38 92 ILE B N 1
ATOM 1507 C CA . ILE B 1 92 ? 164.709 128.401 230.907 1.00 71.56 92 ILE B CA 1
ATOM 1508 C C . ILE B 1 92 ? 164.793 128.916 232.341 1.00 75.78 92 ILE B C 1
ATOM 1509 O O . ILE B 1 92 ? 164.845 128.135 233.311 1.00 73.56 92 ILE B O 1
ATOM 1514 N N . ASP B 1 93 ? 164.758 130.244 232.504 1.00 82.59 93 ASP B N 1
ATOM 1515 C CA . ASP B 1 93 ? 164.860 130.815 233.839 1.00 80.63 93 ASP B CA 1
ATOM 1516 C C . ASP B 1 93 ? 163.688 130.377 234.702 1.00 78.98 93 ASP B C 1
ATOM 1517 O O . ASP B 1 93 ? 163.867 129.986 235.860 1.00 82.01 93 ASP B O 1
ATOM 1522 N N . ASN B 1 94 ? 162.484 130.417 234.143 1.00 72.20 94 ASN B N 1
ATOM 1523 C CA . ASN B 1 94 ? 161.284 130.056 234.886 1.00 72.97 94 ASN B CA 1
ATOM 1524 C C . ASN B 1 94 ? 161.282 128.589 235.303 1.00 73.74 94 ASN B C 1
ATOM 1525 O O . ASN B 1 94 ? 160.663 128.233 236.310 1.00 71.86 94 ASN B O 1
ATOM 1530 N N . TYR B 1 95 ? 161.958 127.727 234.543 1.00 77.80 95 TYR B N 1
ATOM 1531 C CA . TYR B 1 95 ? 162.038 126.305 234.875 1.00 74.54 95 TYR B CA 1
ATOM 1532 C C . TYR B 1 95 ? 163.026 126.013 235.996 1.00 71.95 95 TYR B C 1
ATOM 1533 O O . TYR B 1 95 ? 162.701 125.278 236.933 1.00 70.52 95 TYR B O 1
ATOM 1542 N N . PHE B 1 96 ? 164.237 126.566 235.928 1.00 73.62 96 PHE B N 1
ATOM 1543 C CA . PHE B 1 96 ? 165.170 126.292 237.023 1.00 75.08 96 PHE B CA 1
ATOM 1544 C C . PHE B 1 96 ? 164.879 127.106 238.279 1.00 78.08 96 PHE B C 1
ATOM 1545 O O . PHE B 1 96 ? 165.208 126.660 239.383 1.00 74.97 96 PHE B O 1
ATOM 1553 N N . ASN B 1 97 ? 164.282 128.281 238.143 1.00 81.43 97 ASN B N 1
ATOM 1554 C CA . ASN B 1 97 ? 163.946 129.111 239.297 1.00 79.09 97 ASN B CA 1
ATOM 1555 C C . ASN B 1 97 ? 162.441 129.316 239.419 1.00 77.69 97 ASN B C 1
ATOM 1556 O O . ASN B 1 97 ? 161.851 129.059 240.468 1.00 70.83 97 ASN B O 1
ATOM 1561 N N . MET C 2 1 ? 170.473 135.950 204.127 1.00 53.06 1 MET C N 1
ATOM 1562 C CA . MET C 2 1 ? 169.589 135.392 203.072 1.00 52.74 1 MET C CA 1
ATOM 1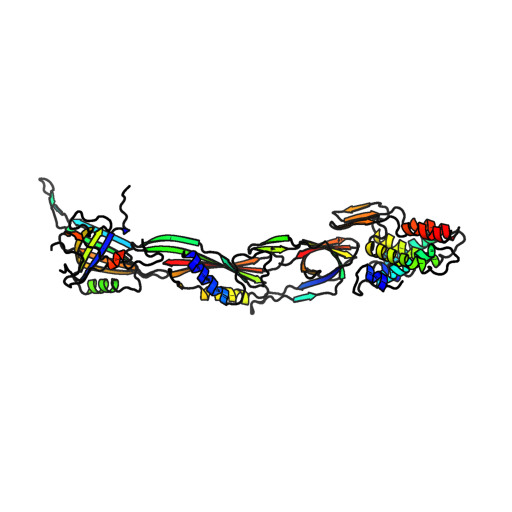563 C C . MET C 2 1 ? 169.354 133.910 203.334 1.00 56.07 1 MET C C 1
ATOM 1564 O O . MET C 2 1 ? 170.297 133.190 203.630 1.00 58.05 1 MET C O 1
ATOM 1569 N N . ARG C 2 2 ? 168.113 133.443 203.217 1.00 50.56 2 ARG C N 1
ATOM 1570 C CA . ARG C 2 2 ? 167.856 132.011 203.089 1.00 44.65 2 ARG C CA 1
ATOM 1571 C C . ARG C 2 2 ? 168.233 131.542 201.686 1.00 52.21 2 ARG C C 1
ATOM 1572 O O . ARG C 2 2 ? 167.596 131.942 200.708 1.00 54.55 2 ARG C O 1
ATOM 1580 N N . TYR C 2 3 ? 169.243 130.676 201.582 1.00 52.12 3 TYR C N 1
ATOM 1581 C CA . TYR C 2 3 ? 169.648 130.085 200.298 1.00 49.55 3 TYR C CA 1
ATOM 1582 C C . TYR C 2 3 ? 169.069 128.682 200.123 1.00 48.15 3 TYR C C 1
ATOM 1583 O O . TYR C 2 3 ? 169.763 127.674 200.219 1.00 48.24 3 TYR C O 1
ATOM 1592 N N . GLU C 2 4 ? 167.765 128.629 199.873 1.00 51.78 4 GLU C N 1
ATOM 1593 C CA . GLU C 2 4 ? 167.046 127.361 199.806 1.00 46.91 4 GLU C CA 1
ATOM 1594 C C . GLU C 2 4 ? 167.107 126.702 198.424 1.00 51.95 4 GLU C C 1
ATOM 1595 O O . GLU C 2 4 ? 167.381 125.504 198.324 1.00 58.96 4 GLU C O 1
ATOM 1601 N N . ASP C 2 5 ? 166.847 127.457 197.357 1.00 49.73 5 ASP C N 1
ATOM 1602 C CA . ASP C 2 5 ? 166.716 126.888 196.014 1.00 52.08 5 ASP C CA 1
ATOM 1603 C C . ASP C 2 5 ? 168.052 126.425 195.435 1.00 56.00 5 ASP C C 1
ATOM 1604 O O . ASP C 2 5 ? 169.109 126.877 195.851 1.00 59.62 5 ASP C O 1
ATOM 1609 N N . ARG C 2 6 ? 168.010 125.438 194.539 1.00 50.78 6 ARG C N 1
ATOM 1610 C CA . ARG C 2 6 ? 169.210 124.924 193.877 1.00 49.05 6 ARG C CA 1
ATOM 1611 C C . ARG C 2 6 ? 169.230 125.345 192.410 1.00 45.99 6 ARG C C 1
ATOM 1612 O O . ARG C 2 6 ? 168.289 125.055 191.669 1.00 46.15 6 ARG C O 1
ATOM 1620 N N . VAL C 2 7 ? 170.318 126.001 191.991 1.00 46.67 7 VAL C N 1
ATOM 1621 C CA . VAL C 2 7 ? 170.522 126.456 190.613 1.00 45.91 7 VAL C CA 1
ATOM 1622 C C . VAL C 2 7 ? 171.574 125.601 189.917 1.00 46.92 7 VAL C C 1
ATOM 1623 O O . VAL C 2 7 ? 172.598 125.260 190.512 1.00 47.70 7 VAL C O 1
ATOM 1627 N N . ILE C 2 8 ? 171.325 125.261 188.654 1.00 53.50 8 ILE C N 1
ATOM 1628 C CA . ILE C 2 8 ? 172.332 124.668 187.775 1.00 54.36 8 ILE C CA 1
ATOM 1629 C C . ILE C 2 8 ? 172.861 125.758 186.849 1.00 50.89 8 ILE C C 1
ATOM 1630 O O . ILE C 2 8 ? 172.114 126.288 186.027 1.00 55.99 8 ILE C O 1
ATOM 1635 N N . PHE C 2 9 ? 174.144 126.093 186.953 1.00 47.16 9 PHE C N 1
ATOM 1636 C CA . PHE C 2 9 ? 174.760 126.991 185.981 1.00 47.36 9 PHE C CA 1
ATOM 1637 C C . PHE C 2 9 ? 175.107 126.265 184.688 1.00 49.81 9 PHE C C 1
ATOM 1638 O O . PHE C 2 9 ? 175.340 125.057 184.676 1.00 62.06 9 PHE C O 1
ATOM 1646 N N . GLN C 2 10 ? 175.145 127.019 183.590 1.00 42.14 10 GLN C N 1
ATOM 1647 C CA . GLN C 2 10 ? 175.549 126.510 182.289 1.00 43.46 10 GLN C CA 1
ATOM 1648 C C . GLN C 2 10 ? 176.399 127.554 181.585 1.00 44.91 10 GLN C C 1
ATOM 1649 O O . GLN C 2 10 ? 176.203 128.758 181.768 1.00 49.89 10 GLN C O 1
ATOM 1655 N N . LEU C 2 11 ? 177.295 127.078 180.726 1.00 46.93 11 LEU C N 1
ATOM 1656 C CA . LEU C 2 11 ? 177.940 127.884 179.697 1.00 53.72 11 LEU C CA 1
ATOM 1657 C C . LEU C 2 11 ? 177.589 127.292 178.343 1.00 60.65 11 LEU C C 1
ATOM 1658 O O . LEU C 2 11 ? 177.975 126.160 178.048 1.00 71.68 11 LEU C O 1
ATOM 1663 N N . GLU C 2 12 ? 176.878 128.045 177.512 1.00 54.00 12 GLU C N 1
ATOM 1664 C CA . GLU C 2 12 ? 176.720 127.669 176.112 1.00 52.13 12 GLU C CA 1
ATOM 1665 C C . GLU C 2 12 ? 177.883 128.221 175.301 1.00 55.03 12 GLU C C 1
ATOM 1666 O O . GLU C 2 12 ? 177.982 129.431 175.083 1.00 58.92 12 GLU C O 1
ATOM 1672 N N . GLN C 2 13 ? 178.767 127.332 174.871 1.00 57.39 13 GLN C N 1
ATOM 1673 C CA . GLN C 2 13 ? 180.034 127.692 174.262 1.00 57.54 13 GLN C CA 1
ATOM 1674 C C . GLN C 2 13 ? 179.849 127.821 172.753 1.00 61.37 13 GLN C C 1
ATOM 1675 O O . GLN C 2 13 ? 179.441 126.851 172.084 1.00 62.80 13 GLN C O 1
ATOM 1681 N N . VAL C 2 14 ? 180.087 129.036 172.250 1.00 60.71 14 VAL C N 1
ATOM 1682 C CA . VAL C 2 14 ? 179.769 129.448 170.882 1.00 63.07 14 VAL C CA 1
ATOM 1683 C C . VAL C 2 14 ? 180.781 128.862 169.903 1.00 64.70 14 VAL C C 1
ATOM 1684 O O . VAL C 2 14 ? 181.979 129.143 169.995 1.00 59.74 14 VAL C O 1
ATOM 1688 N N . ALA C 2 15 ? 180.298 128.058 168.962 1.00 71.66 15 ALA C N 1
ATOM 1689 C CA . ALA C 2 15 ? 181.128 127.464 167.922 1.00 61.98 15 ALA C CA 1
ATOM 1690 C C . ALA C 2 15 ? 181.296 128.405 166.727 1.00 60.09 15 ALA C C 1
ATOM 1691 O O . ALA C 2 15 ? 180.519 129.338 166.521 1.00 62.24 15 ALA C O 1
ATOM 1693 N N . THR C 2 16 ? 182.340 128.146 165.938 1.00 58.87 16 THR C N 1
ATOM 1694 C CA . THR C 2 16 ? 182.532 128.823 164.659 1.00 59.09 16 THR C CA 1
ATOM 1695 C C . THR C 2 16 ? 181.549 128.287 163.619 1.00 54.26 16 THR C C 1
ATOM 1696 O O . THR C 2 16 ? 181.229 127.097 163.607 1.00 53.57 16 THR C O 1
ATOM 1700 N N . TYR C 2 17 ? 181.066 129.163 162.741 1.00 46.04 17 TYR C N 1
ATOM 1701 C CA . TYR C 2 17 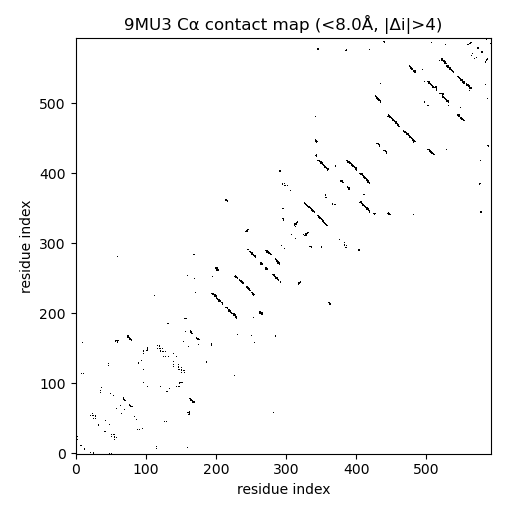? 180.228 128.720 161.631 1.00 50.08 17 TYR C CA 1
ATOM 1702 C C . TYR C 2 17 ? 181.037 127.911 160.627 1.00 53.95 17 TYR C C 1
ATOM 1703 O O . TYR C 2 17 ? 182.111 128.333 160.196 1.00 62.42 17 TYR C O 1
ATOM 1712 N N . ASN C 2 18 ? 180.521 126.739 160.258 1.00 47.15 18 ASN C N 1
ATOM 1713 C CA . ASN C 2 18 ? 181.164 125.863 159.290 1.00 46.81 18 ASN C CA 1
ATOM 1714 C C . ASN C 2 18 ? 180.487 125.998 157.931 1.00 54.38 18 ASN C C 1
ATOM 1715 O O . ASN C 2 18 ? 179.431 125.390 157.711 1.00 58.12 18 ASN C O 1
ATOM 1720 N N . PRO C 2 19 ? 181.049 126.751 156.979 1.00 44.71 19 PRO C N 1
ATOM 1721 C CA . PRO C 2 19 ? 180.342 126.988 155.713 1.00 38.77 19 PRO C CA 1
ATOM 1722 C C . PRO C 2 19 ? 180.274 125.784 154.794 1.00 47.76 19 PRO C C 1
ATOM 1723 O O . PRO C 2 19 ? 179.550 125.841 153.795 1.00 46.55 19 PRO C O 1
ATOM 1727 N N . LYS C 2 20 ? 181.006 124.708 155.080 1.00 61.14 20 LYS C N 1
ATOM 1728 C CA . LYS C 2 20 ? 180.904 123.500 154.270 1.00 52.65 20 LYS C CA 1
ATOM 1729 C C . LYS C 2 20 ? 179.682 122.666 154.627 1.00 53.28 20 LYS C C 1
ATOM 1730 O O . LYS C 2 20 ? 179.169 121.942 153.770 1.00 54.64 20 LYS C O 1
ATOM 1736 N N . THR C 2 21 ? 179.204 122.748 155.869 1.00 52.21 21 THR C N 1
ATOM 1737 C CA . THR C 2 21 ? 178.032 122.003 156.311 1.00 55.80 21 THR C CA 1
ATOM 1738 C C . THR C 2 21 ? 176.900 122.911 156.768 1.00 55.82 21 THR C C 1
ATOM 1739 O O . THR C 2 21 ? 175.834 122.410 157.135 1.00 55.68 21 THR C O 1
ATOM 1743 N N . SER C 2 22 ? 177.095 124.228 156.742 1.00 54.04 22 SER C N 1
ATOM 1744 C CA . SER C 2 22 ? 176.047 125.199 157.050 1.00 50.40 22 SER C CA 1
ATOM 1745 C C . SER C 2 22 ? 175.540 125.085 158.484 1.00 54.09 22 SER C C 1
ATOM 1746 O O . SER C 2 22 ? 174.372 125.353 158.759 1.00 59.81 22 SER C O 1
ATOM 1749 N N . LYS C 2 23 ? 176.413 124.693 159.405 1.00 61.07 23 LYS C N 1
ATOM 1750 C CA . LYS C 2 23 ? 176.074 124.480 160.805 1.00 57.95 23 LYS C CA 1
ATOM 1751 C C . LYS C 2 23 ? 176.987 125.330 161.679 1.00 58.99 23 LYS C C 1
ATOM 1752 O O . LYS C 2 23 ? 178.146 125.558 161.331 1.00 63.66 23 LYS C O 1
ATOM 1758 N N . LYS C 2 24 ? 176.483 125.783 162.828 1.00 59.04 24 LYS C N 1
ATOM 1759 C CA . LYS C 2 24 ? 177.341 126.327 163.884 1.00 61.60 24 LYS C CA 1
ATOM 1760 C C . LYS C 2 24 ? 176.981 125.751 165.250 1.00 65.11 24 LYS C C 1
ATOM 1761 O O . LYS C 2 24 ? 176.836 126.472 166.237 1.00 66.68 24 LYS C O 1
ATOM 1767 N N . GLU C 2 25 ? 176.844 124.427 165.316 1.00 71.49 25 GLU C N 1
ATOM 1768 C CA . GLU C 2 25 ? 176.445 123.702 166.521 1.00 71.87 25 GLU C CA 1
ATOM 1769 C C . GLU C 2 25 ? 177.255 124.105 167.756 1.00 73.67 25 GLU C C 1
ATOM 1770 O O . GLU C 2 25 ? 178.438 123.770 167.860 1.00 69.33 25 GLU C O 1
ATOM 1776 N N . ASN C 2 26 ? 176.628 124.824 168.691 1.00 70.03 26 ASN C N 1
ATOM 1777 C CA . ASN C 2 26 ? 177.223 125.138 169.989 1.00 64.67 26 ASN C CA 1
ATOM 1778 C C . ASN C 2 26 ? 177.349 123.885 170.854 1.00 68.60 26 ASN C C 1
ATOM 1779 O O . ASN C 2 26 ? 176.832 122.817 170.517 1.00 69.28 26 ASN C O 1
ATOM 1784 N N . THR C 2 27 ? 178.063 124.010 171.985 1.00 67.67 27 THR C N 1
ATOM 1785 C CA . THR C 2 27 ? 178.038 122.949 172.999 1.00 70.40 27 THR C CA 1
ATOM 1786 C C . THR C 2 27 ? 177.811 123.517 174.395 1.00 65.57 27 THR C C 1
ATOM 1787 O O . THR C 2 27 ? 178.372 124.552 174.738 1.00 69.56 27 THR C O 1
ATOM 1791 N N . LEU C 2 28 ? 177.015 122.828 175.218 1.00 59.40 28 LEU C N 1
ATOM 1792 C CA . LEU C 2 28 ? 176.750 123.269 176.588 1.00 60.34 28 LEU C CA 1
ATOM 1793 C C . LEU C 2 28 ? 177.670 122.562 177.575 1.00 62.71 28 LEU C C 1
ATOM 1794 O O . LEU C 2 28 ? 177.656 121.332 177.673 1.00 61.92 28 LEU C O 1
ATOM 1799 N N . ILE C 2 29 ? 178.446 123.343 178.314 1.00 54.44 29 ILE C N 1
ATOM 1800 C CA . ILE C 2 29 ? 179.022 122.919 179.584 1.00 50.38 29 ILE C CA 1
ATOM 1801 C C . ILE C 2 29 ? 177.989 123.144 180.680 1.00 55.68 29 ILE C C 1
ATOM 1802 O O . ILE C 2 29 ? 177.331 124.187 180.715 1.00 59.53 29 ILE C O 1
ATOM 1807 N N . THR C 2 30 ? 177.832 122.179 181.581 1.00 55.06 30 THR C N 1
ATOM 1808 C CA . THR C 2 30 ? 176.836 122.283 182.642 1.00 51.57 30 THR C CA 1
ATOM 1809 C C . THR C 2 30 ? 177.439 121.827 183.965 1.00 53.18 30 THR C C 1
ATOM 1810 O O . THR C 2 30 ? 178.143 120.817 184.017 1.00 54.49 30 THR C O 1
ATOM 1814 N N . TYR C 2 31 ? 177.175 122.585 185.027 1.00 44.84 31 TYR C N 1
ATOM 1815 C CA . TYR C 2 31 ? 177.878 122.459 186.298 1.00 46.71 31 TYR C CA 1
ATOM 1816 C C . TYR C 2 31 ? 177.005 121.812 187.372 1.00 55.91 31 TYR C C 1
ATOM 1817 O O . TYR C 2 31 ? 175.789 121.683 187.230 1.00 57.24 31 TYR C O 1
ATOM 1826 N N . ASP C 2 32 ? 177.655 121.395 188.461 1.00 61.20 32 ASP C N 1
ATOM 1827 C CA . ASP C 2 32 ? 176.948 120.910 189.642 1.00 61.66 32 ASP C CA 1
ATOM 1828 C C . ASP C 2 32 ? 176.097 122.012 190.269 1.00 67.56 32 ASP C C 1
ATOM 1829 O O . ASP C 2 32 ? 176.462 123.188 190.261 1.00 67.63 32 ASP C O 1
ATOM 1834 N N . ALA C 2 33 ? 174.947 121.618 190.816 1.00 63.86 33 ALA C N 1
ATOM 1835 C CA . ALA C 2 33 ? 173.996 122.576 191.372 1.00 59.59 33 ALA C CA 1
ATOM 1836 C C . ALA C 2 33 ? 174.526 123.262 192.633 1.00 59.50 33 ALA C C 1
ATOM 1837 O O . ALA C 2 33 ? 175.202 122.648 193.460 1.00 52.92 33 ALA C O 1
ATOM 1839 N N . ILE C 2 34 ? 174.193 124.545 192.770 1.00 55.72 34 ILE C N 1
ATOM 1840 C CA . ILE C 2 34 ? 174.653 125.447 193.829 1.00 45.72 34 ILE C CA 1
ATOM 1841 C C . ILE C 2 34 ? 173.454 125.942 194.638 1.00 56.42 34 ILE C C 1
ATOM 1842 O O . ILE C 2 34 ? 172.397 126.209 194.051 1.00 65.82 34 ILE C O 1
ATOM 1847 N N . PRO C 2 35 ? 173.546 126.063 195.966 1.00 50.53 35 PRO C N 1
ATOM 1848 C CA . PRO C 2 35 ? 172.480 126.733 196.736 1.00 42.83 35 PRO C CA 1
ATOM 1849 C C . PRO C 2 35 ? 172.372 128.223 196.427 1.00 47.12 35 PRO C C 1
ATOM 1850 O O . PRO C 2 35 ? 173.359 128.954 196.497 1.00 51.99 35 PRO C O 1
ATOM 1854 N N . CYS C 2 36 ? 171.157 128.678 196.112 1.00 45.30 36 CYS C N 1
ATOM 1855 C CA . CYS C 2 36 ? 170.884 130.060 195.742 1.00 43.80 36 CYS C CA 1
ATOM 1856 C C . CYS C 2 36 ? 169.590 130.546 196.389 1.00 50.63 36 CYS C C 1
ATOM 1857 O O . CYS C 2 36 ? 168.800 129.766 196.943 1.00 66.23 36 CYS C O 1
ATOM 1860 N N . ASN C 2 37 ? 169.355 131.851 196.238 1.00 41.08 37 ASN C N 1
ATOM 1861 C CA . ASN C 2 37 ? 168.123 132.533 196.611 1.00 41.89 37 ASN C CA 1
ATOM 1862 C C . ASN C 2 37 ? 167.590 133.280 195.393 1.00 47.10 37 ASN C C 1
ATOM 1863 O O . ASN C 2 37 ? 168.362 133.923 194.680 1.00 53.76 37 ASN C O 1
ATOM 1868 N N . ILE C 2 38 ? 166.278 133.209 195.146 1.00 48.43 38 ILE C N 1
ATOM 1869 C CA . ILE C 2 38 ? 165.691 133.744 193.917 1.00 48.71 38 ILE C CA 1
ATOM 1870 C C . ILE C 2 38 ? 164.327 134.383 194.186 1.00 55.98 38 ILE C C 1
ATOM 1871 O O . ILE C 2 38 ? 163.590 133.963 195.081 1.00 58.95 38 ILE C O 1
ATOM 1876 N N . ASN C 2 39 ? 163.996 135.419 193.400 1.00 47.66 39 ASN C N 1
ATOM 1877 C CA . ASN C 2 39 ? 162.701 136.088 193.501 1.00 47.44 39 ASN C CA 1
ATOM 1878 C C . ASN C 2 39 ? 161.552 135.135 193.164 1.00 55.60 39 ASN C C 1
ATOM 1879 O O . ASN C 2 39 ? 161.752 134.123 192.492 1.00 52.57 39 ASN C O 1
ATOM 1884 N N . PRO C 2 40 ? 160.333 135.441 193.621 1.00 57.15 40 PRO C N 1
ATOM 1885 C CA . PRO C 2 40 ? 159.162 134.662 193.193 1.00 51.15 40 PRO C CA 1
ATOM 1886 C C . PRO C 2 40 ? 158.953 134.689 191.683 1.00 50.20 40 PRO C C 1
ATOM 1887 O O . PRO C 2 40 ? 159.221 135.689 191.016 1.00 51.38 40 PRO C O 1
ATOM 1891 N N . ILE C 2 41 ? 158.470 133.567 191.148 1.00 52.60 41 ILE C N 1
ATOM 1892 C CA . ILE C 2 41 ? 158.304 133.408 189.706 1.00 56.79 41 ILE C CA 1
ATOM 1893 C C . ILE C 2 41 ? 157.218 134.346 189.192 1.00 58.06 41 ILE C C 1
ATOM 1894 O O . ILE C 2 41 ? 156.103 134.378 189.723 1.00 60.54 41 ILE C O 1
ATOM 1899 N N . SER C 2 42 ? 157.540 135.107 188.153 1.00 52.24 42 SER C N 1
ATOM 1900 C CA . SER C 2 42 ? 156.571 135.792 187.312 1.00 52.17 42 SER C CA 1
ATOM 1901 C C . SER C 2 42 ? 156.374 135.027 186.007 1.00 56.47 42 SER C C 1
ATOM 1902 O O . SER C 2 42 ? 157.202 134.207 185.617 1.00 69.95 42 SER C O 1
ATOM 1905 N N . ARG C 2 43 ? 155.253 135.298 185.337 1.00 50.13 43 ARG C N 1
ATOM 1906 C CA . ARG C 2 43 ? 154.940 134.719 184.026 1.00 52.93 43 ARG C CA 1
ATOM 1907 C C . ARG C 2 43 ? 154.275 135.784 183.148 1.00 54.22 43 ARG C C 1
ATOM 1908 O O . ARG C 2 43 ? 153.174 135.620 182.638 1.00 53.61 43 ARG C O 1
ATOM 1916 N N . ALA C 2 44 ? 154.971 136.902 182.970 1.00 50.96 44 ALA C N 1
ATOM 1917 C CA . ALA C 2 44 ? 154.427 138.062 182.274 1.00 50.84 44 ALA C CA 1
ATOM 1918 C C . ALA C 2 44 ? 154.155 137.792 180.796 1.00 55.79 44 ALA C C 1
ATOM 1919 O O . ALA C 2 44 ? 154.829 136.999 180.150 1.00 60.05 44 ALA C O 1
ATOM 1921 N N . ARG C 2 45 ? 153.126 138.446 180.272 1.00 54.85 45 ARG C N 1
ATOM 1922 C CA . ARG C 2 45 ? 152.972 138.589 178.830 1.00 49.93 45 ARG C CA 1
ATOM 1923 C C . ARG C 2 45 ? 154.135 139.395 178.270 1.00 54.82 45 ARG C C 1
ATOM 1924 O O . ARG C 2 45 ? 154.352 140.539 178.675 1.00 58.98 45 ARG C O 1
ATOM 1932 N N . LYS C 2 46 ? 154.881 138.813 177.338 1.00 52.20 46 LYS C N 1
ATOM 1933 C CA . LYS C 2 46 ? 155.790 139.550 176.472 1.00 50.35 46 LYS C CA 1
ATOM 1934 C C . LYS C 2 46 ? 155.325 139.377 175.038 1.00 52.68 46 LYS C C 1
ATOM 1935 O O . LYS C 2 46 ? 154.858 138.303 174.661 1.00 55.11 46 LYS C O 1
ATOM 1941 N N . GLN C 2 47 ? 155.433 140.428 174.239 1.00 55.27 47 GLN C N 1
ATOM 1942 C CA . GLN C 2 47 ? 154.674 140.518 172.996 1.00 56.11 47 GLN C CA 1
ATOM 1943 C C . GLN C 2 47 ? 155.635 140.656 171.815 1.00 54.38 47 GLN C C 1
ATOM 1944 O O . GLN C 2 47 ? 155.987 141.761 171.399 1.00 50.28 47 GLN C O 1
ATOM 1950 N N . LEU C 2 48 ? 156.072 139.509 171.297 1.00 51.82 48 LEU C N 1
ATOM 1951 C CA . LEU C 2 48 ? 157.040 139.394 170.221 1.00 53.72 48 LEU C CA 1
ATOM 1952 C C . LEU C 2 48 ? 156.371 139.589 168.863 1.00 55.53 48 LEU C C 1
ATOM 1953 O O . LEU C 2 48 ? 155.144 139.600 168.736 1.00 51.24 48 LEU C O 1
ATOM 1958 N N . GLU C 2 49 ? 157.202 139.654 167.820 1.00 52.97 49 GLU C N 1
ATOM 1959 C CA . GLU C 2 49 ? 156.679 139.800 166.466 1.00 52.86 49 GLU C CA 1
ATOM 1960 C C . GLU C 2 49 ? 155.729 138.670 166.091 1.00 53.18 49 GLU C C 1
ATOM 1961 O O . GLU C 2 49 ? 154.723 138.903 165.415 1.00 50.80 49 GLU C O 1
ATOM 1967 N N . PHE C 2 50 ? 156.024 137.442 166.512 1.00 48.89 50 PHE C N 1
ATOM 1968 C CA . PHE C 2 50 ? 155.126 136.329 166.231 1.00 42.63 50 PHE C CA 1
ATOM 1969 C C . PHE C 2 50 ? 153.977 136.182 167.227 1.00 53.29 50 PHE C C 1
ATOM 1970 O O . PHE C 2 50 ? 153.067 135.395 166.955 1.00 54.20 50 PHE C O 1
ATOM 1978 N N . GLY C 2 51 ? 153.970 136.900 168.357 1.00 55.98 51 GLY C N 1
ATOM 1979 C CA . GLY C 2 51 ? 152.837 136.828 169.262 1.00 47.23 51 GLY C CA 1
ATOM 1980 C C . GLY C 2 51 ? 153.244 136.854 170.725 1.00 49.37 51 GLY C C 1
ATOM 1981 O O . GLY C 2 51 ? 154.357 137.230 171.068 1.00 52.87 51 GLY C O 1
ATOM 1982 N N . ASP C 2 52 ? 152.304 136.467 171.589 1.00 59.93 52 ASP C N 1
ATOM 1983 C CA . ASP C 2 52 ? 152.522 136.448 173.035 1.00 54.79 52 ASP C CA 1
ATOM 1984 C C . ASP C 2 52 ? 153.394 135.278 173.492 1.00 59.01 52 ASP C C 1
ATOM 1985 O O . ASP C 2 52 ? 153.319 134.177 172.943 1.00 67.28 52 ASP C O 1
ATOM 1990 N N . VAL C 2 53 ? 154.219 135.521 174.518 1.00 54.16 53 VAL C N 1
ATOM 1991 C CA . VAL C 2 53 ? 154.949 134.477 175.238 1.00 51.37 53 VAL C CA 1
ATOM 1992 C C . VAL C 2 53 ? 154.950 134.785 176.732 1.00 53.96 53 VAL C C 1
ATOM 1993 O O . VAL C 2 53 ? 154.806 135.937 177.147 1.00 61.96 53 VAL C O 1
ATOM 1997 N N . LYS C 2 54 ? 155.089 133.740 177.549 1.00 52.80 54 LYS C N 1
ATOM 1998 C CA . LYS C 2 54 ? 155.184 133.877 179.006 1.00 54.17 54 LYS C CA 1
ATOM 1999 C C . LYS C 2 54 ? 156.644 134.078 179.405 1.00 59.62 54 LYS C C 1
ATOM 2000 O O . LYS C 2 54 ? 157.406 133.119 179.513 1.00 66.65 54 LYS C O 1
ATOM 2006 N N . ASN C 2 55 ? 157.035 135.325 179.633 1.00 49.29 55 ASN C N 1
ATOM 2007 C CA . ASN C 2 55 ? 158.389 135.692 180.018 1.00 44.62 55 ASN C CA 1
ATOM 2008 C C . ASN C 2 55 ? 158.555 135.687 181.541 1.00 46.47 55 ASN C C 1
ATOM 2009 O O . ASN C 2 55 ? 157.580 135.725 182.292 1.00 52.35 55 ASN C O 1
ATOM 2014 N N . ASP C 2 56 ? 159.815 135.660 181.991 1.00 54.50 56 ASP C N 1
ATOM 2015 C CA . ASP C 2 56 ? 160.150 135.775 183.416 1.00 54.87 56 ASP C CA 1
ATOM 2016 C C . ASP C 2 56 ? 161.468 136.522 183.596 1.00 60.90 56 ASP C C 1
ATOM 2017 O O . ASP C 2 56 ? 162.528 135.982 183.278 1.00 63.17 56 ASP C O 1
ATOM 2022 N N . VAL C 2 57 ? 161.403 137.743 184.127 1.00 53.26 57 VAL C N 1
ATOM 2023 C CA . VAL C 2 57 ? 162.567 138.587 184.403 1.00 46.16 57 VAL C CA 1
ATOM 2024 C C . VAL C 2 57 ? 162.810 138.621 185.909 1.00 51.12 57 VAL C C 1
ATOM 2025 O O . VAL C 2 57 ? 161.896 138.955 186.671 1.00 52.52 57 VAL C O 1
ATOM 2029 N N . SER C 2 58 ? 164.030 138.290 186.350 1.00 45.19 58 SER C N 1
ATOM 2030 C CA . SER C 2 58 ? 164.226 137.857 187.730 1.00 45.77 58 SER C CA 1
ATOM 2031 C C . SER C 2 58 ? 165.653 138.148 188.197 1.00 46.93 58 SER C C 1
ATOM 2032 O O . SER C 2 58 ? 166.512 138.551 187.413 1.00 52.33 58 SER C O 1
ATOM 2035 N N . VAL C 2 59 ? 165.895 137.941 189.500 1.00 46.42 59 VAL C N 1
ATOM 2036 C CA . VAL C 2 59 ? 167.216 138.075 190.123 1.00 42.26 59 VAL C CA 1
ATOM 2037 C C . VAL C 2 59 ? 167.500 136.854 190.992 1.00 44.49 59 VAL C C 1
ATOM 2038 O O . VAL C 2 59 ? 166.603 136.337 191.661 1.00 54.60 59 VAL C O 1
ATOM 2042 N N . LEU C 2 60 ? 168.747 136.384 190.958 1.00 37.92 60 LEU C N 1
ATOM 2043 C CA . LEU C 2 60 ? 169.220 135.206 191.678 1.00 40.45 60 LEU C CA 1
ATOM 2044 C C . LEU C 2 60 ? 170.485 135.529 192.462 1.00 39.40 60 LEU C C 1
ATOM 2045 O O . LEU C 2 60 ? 171.336 136.266 191.977 1.00 46.50 60 LEU C O 1
ATOM 2050 N N . ARG C 2 61 ? 170.615 135.000 193.679 1.00 42.40 61 ARG C N 1
ATOM 2051 C CA . ARG C 2 61 ? 171.686 135.406 194.587 1.00 46.25 61 ARG C CA 1
ATOM 2052 C C . ARG C 2 61 ? 172.419 134.192 195.150 1.00 48.11 61 ARG C C 1
ATOM 2053 O O . ARG C 2 61 ? 171.782 133.202 195.510 1.00 59.42 61 ARG C O 1
ATOM 2061 N N . ILE C 2 62 ? 173.757 134.259 195.223 1.00 39.99 62 ILE C N 1
ATOM 2062 C CA . ILE C 2 62 ? 174.573 133.163 195.749 1.00 39.77 62 ILE C CA 1
ATOM 2063 C C . ILE C 2 62 ? 175.644 133.717 196.683 1.00 44.50 62 ILE C C 1
ATOM 2064 O O . ILE C 2 62 ? 176.114 134.844 196.515 1.00 52.31 62 ILE C O 1
ATOM 2069 N N . LYS C 2 63 ? 176.009 132.928 197.692 1.00 50.07 63 LYS C N 1
ATOM 2070 C CA . LYS C 2 63 ? 177.034 133.326 198.655 1.00 53.35 63 LYS C CA 1
ATOM 2071 C C . LYS C 2 63 ? 178.457 133.154 198.110 1.00 52.09 63 LYS C C 1
ATOM 2072 O O . LYS C 2 63 ? 178.765 132.174 197.429 1.00 49.14 63 LYS C O 1
ATOM 2078 N N . GLU C 2 64 ? 179.325 134.120 198.423 1.00 57.22 64 GLU C N 1
ATOM 2079 C CA . GLU C 2 64 ? 180.651 134.312 197.789 1.00 52.40 64 GLU C CA 1
ATOM 2080 C C . GLU C 2 64 ? 180.512 134.274 196.267 1.00 56.11 64 GLU C C 1
ATOM 2081 O O . GLU C 2 64 ? 179.718 135.044 195.713 1.00 61.70 64 GLU C O 1
ATOM 2087 N N . SER C 2 65 ? 181.252 133.419 195.562 1.00 56.81 65 SER C N 1
ATOM 2088 C CA . SER C 2 65 ? 181.378 133.521 194.114 1.00 56.05 65 SER C CA 1
ATOM 2089 C C . SER C 2 65 ? 181.867 132.194 193.548 1.00 57.22 65 SER C C 1
ATOM 2090 O O . SER C 2 65 ? 182.327 131.317 194.279 1.00 54.80 65 SER C O 1
ATOM 2093 N N . ILE C 2 66 ? 181.752 132.060 192.225 1.00 54.37 66 ILE C N 1
ATOM 2094 C CA . ILE C 2 66 ? 182.063 130.826 191.507 1.00 55.47 66 ILE C CA 1
ATOM 2095 C C . ILE C 2 66 ? 183.308 131.014 190.649 1.00 53.11 66 ILE C C 1
ATOM 2096 O O . ILE C 2 66 ? 183.513 132.076 190.051 1.00 47.30 66 ILE C O 1
ATOM 2101 N N . SER C 2 67 ? 184.143 129.971 190.599 1.00 55.01 67 SER C N 1
ATOM 2102 C CA . SER C 2 67 ? 185.424 130.021 189.901 1.00 54.92 67 SER C CA 1
ATOM 2103 C C . SER C 2 67 ? 185.287 130.093 188.387 1.00 55.77 67 SER C C 1
ATOM 2104 O O . SER C 2 67 ? 186.241 130.491 187.714 1.00 52.16 67 SER C O 1
ATOM 2107 N N . TYR C 2 68 ? 184.144 129.704 187.839 1.00 58.79 68 TYR C N 1
ATOM 2108 C CA . TYR C 2 68 ? 184.068 129.217 186.472 1.00 56.74 68 TYR C CA 1
ATOM 2109 C C . TYR C 2 68 ? 183.155 130.062 185.587 1.00 55.81 68 TYR C C 1
ATOM 2110 O O . TYR C 2 68 ? 182.246 130.731 186.080 1.00 57.77 68 TYR C O 1
ATOM 2119 N N . PRO C 2 69 ? 183.390 130.057 184.272 1.00 48.94 69 PRO C N 1
ATOM 2120 C CA . PRO C 2 69 ? 182.547 130.836 183.357 1.00 48.92 69 PRO C CA 1
ATOM 2121 C C . PRO C 2 69 ? 181.141 130.272 183.231 1.00 52.27 69 PRO C C 1
ATOM 2122 O O . PRO C 2 69 ? 180.937 129.058 183.231 1.00 55.58 69 PRO C O 1
ATOM 2126 N N . VAL C 2 70 ? 180.167 131.178 183.121 1.00 46.70 70 VAL C N 1
ATOM 2127 C CA . VAL C 2 70 ? 178.755 130.834 183.011 1.00 42.63 70 VAL C CA 1
ATOM 2128 C C . VAL C 2 70 ? 178.075 131.792 182.042 1.00 49.03 70 VAL C C 1
ATOM 2129 O O . VAL C 2 70 ? 178.594 132.861 181.722 1.00 54.85 70 VAL C O 1
ATOM 2133 N N . SER C 2 71 ? 176.894 131.392 181.569 1.00 47.09 71 SER C N 1
ATOM 2134 C CA . SER C 2 71 ? 176.137 132.202 180.622 1.00 39.66 71 SER C CA 1
ATOM 2135 C C . SER C 2 71 ? 174.637 132.056 180.812 1.00 46.00 71 SER C C 1
ATOM 2136 O O . SER C 2 71 ? 173.888 133.007 180.579 1.00 48.92 71 SER C O 1
ATOM 2139 N N . HIS C 2 72 ? 174.190 130.884 181.240 1.00 45.39 72 HIS C N 1
ATOM 2140 C CA . HIS C 2 72 ? 172.781 130.618 181.472 1.00 33.44 72 HIS C CA 1
ATOM 2141 C C . HIS C 2 72 ? 172.627 129.906 182.801 1.00 38.95 72 HIS C C 1
ATOM 2142 O O . HIS C 2 72 ? 173.582 129.358 183.342 1.00 48.55 72 HIS C O 1
ATOM 2149 N N . VAL C 2 73 ? 171.421 129.945 183.343 1.00 48.77 73 VAL C N 1
ATOM 2150 C CA . VAL C 2 73 ? 171.094 129.165 184.529 1.00 45.19 73 VAL C CA 1
ATOM 2151 C C . VAL C 2 73 ? 169.826 128.384 184.255 1.00 44.97 73 VAL C C 1
ATOM 2152 O O . VAL C 2 73 ? 168.986 128.791 183.455 1.00 52.40 73 VAL C O 1
ATOM 2156 N N . LEU C 2 74 ? 169.709 127.229 184.890 1.00 46.16 74 LEU C N 1
ATOM 2157 C CA . LEU C 2 74 ? 168.467 126.477 184.941 1.00 49.72 74 LEU C CA 1
ATOM 2158 C C . LEU C 2 74 ? 168.046 126.339 186.396 1.00 56.16 74 LEU C C 1
ATOM 2159 O O . LEU C 2 74 ? 168.812 125.828 187.221 1.00 54.80 74 LEU C O 1
ATOM 2164 N N . VAL C 2 75 ? 166.846 126.826 186.712 1.00 54.75 75 VAL C N 1
ATOM 2165 C CA . VAL C 2 75 ? 166.307 126.755 188.067 1.00 51.39 75 VAL C CA 1
ATOM 2166 C C . VAL C 2 75 ? 164.787 126.756 187.979 1.00 57.43 75 VAL C C 1
ATOM 2167 O O . VAL C 2 75 ? 164.203 127.366 187.083 1.00 60.56 75 VAL C O 1
ATOM 2171 N N . ASN C 2 76 ? 164.140 126.065 188.920 1.00 55.18 76 ASN C N 1
ATOM 2172 C CA . ASN C 2 76 ? 162.686 125.868 188.896 1.00 54.44 76 ASN C CA 1
ATOM 2173 C C . ASN C 2 76 ? 162.197 125.264 187.579 1.00 55.94 76 ASN C C 1
ATOM 2174 O O . ASN C 2 76 ? 161.023 125.396 187.229 1.00 55.22 76 ASN C O 1
ATOM 2179 N N . GLY C 2 77 ? 163.077 124.600 186.836 1.00 58.29 77 GLY C N 1
ATOM 2180 C CA . GLY C 2 77 ? 162.742 124.069 185.526 1.00 54.40 77 GLY C CA 1
ATOM 2181 C C . GLY C 2 77 ? 162.622 125.083 184.413 1.00 52.22 77 GLY C C 1
ATOM 2182 O O . GLY C 2 77 ? 162.157 124.731 183.327 1.00 49.16 77 GLY C O 1
ATOM 2183 N N . ILE C 2 78 ? 163.021 126.327 184.646 1.00 51.97 78 ILE C N 1
ATOM 2184 C CA . ILE C 2 78 ? 163.067 127.367 183.625 1.00 50.01 78 ILE C CA 1
ATOM 2185 C C . ILE C 2 78 ? 164.533 127.658 183.333 1.00 47.90 78 ILE C C 1
ATOM 2186 O O . ILE C 2 78 ? 165.360 127.680 184.255 1.00 48.27 78 ILE C O 1
ATOM 2191 N N . ARG C 2 79 ? 164.862 127.850 182.054 1.00 49.44 79 ARG C N 1
ATOM 2192 C CA . ARG C 2 79 ? 166.208 128.225 181.631 1.00 45.54 79 ARG C CA 1
ATOM 2193 C C . ARG C 2 79 ? 166.262 129.719 181.343 1.00 45.00 79 ARG C C 1
ATOM 2194 O O . ARG C 2 79 ? 165.420 130.240 180.609 1.00 46.72 79 ARG C O 1
ATOM 2202 N N . TYR C 2 80 ? 167.261 130.395 181.910 1.00 44.37 80 TYR C N 1
ATOM 2203 C CA . TYR C 2 80 ? 167.439 131.832 181.793 1.00 40.96 80 TYR C CA 1
ATOM 2204 C C . TYR C 2 80 ? 168.806 132.154 181.208 1.00 42.92 80 TYR C C 1
ATOM 2205 O O . TYR C 2 80 ? 169.774 131.426 181.429 1.00 57.68 80 TYR C O 1
ATOM 2214 N N . LYS C 2 81 ? 168.878 133.264 180.482 1.00 32.33 81 LYS C N 1
ATOM 2215 C CA . LYS C 2 81 ? 170.133 133.907 180.131 1.00 43.28 81 LYS C CA 1
ATOM 2216 C C . LYS C 2 81 ? 170.495 134.911 181.214 1.00 42.95 81 LYS C C 1
ATOM 2217 O O . LYS C 2 81 ? 169.637 135.662 181.682 1.00 51.37 81 LYS C O 1
ATOM 2223 N N . ILE C 2 82 ? 171.764 134.914 181.622 1.00 39.94 82 ILE C N 1
ATOM 2224 C CA . ILE C 2 82 ? 172.267 135.947 182.523 1.00 40.99 82 ILE C CA 1
ATOM 2225 C C . ILE C 2 82 ? 172.453 137.246 181.752 1.00 39.83 82 ILE C C 1
ATOM 2226 O O . ILE C 2 82 ? 173.114 137.269 180.709 1.00 48.28 82 ILE C O 1
ATOM 2231 N N . VAL C 2 83 ? 171.883 138.338 182.260 1.00 27.90 83 VAL C N 1
ATOM 2232 C CA . VAL C 2 83 ? 171.943 139.630 181.585 1.00 35.15 83 VAL C CA 1
ATOM 2233 C C . VAL C 2 83 ? 172.639 140.704 182.409 1.00 45.73 83 VAL C C 1
ATOM 2234 O O . VAL C 2 83 ? 172.979 141.757 181.854 1.00 44.26 83 VAL C O 1
ATOM 2238 N N . ASP C 2 84 ? 172.843 140.499 183.707 1.00 47.06 84 ASP C N 1
ATOM 2239 C CA . ASP C 2 84 ? 173.855 141.224 184.460 1.00 40.61 84 ASP C CA 1
ATOM 2240 C C . ASP C 2 84 ? 174.345 140.314 185.573 1.00 35.83 84 ASP C C 1
ATOM 2241 O O . ASP C 2 84 ? 173.600 139.464 186.056 1.00 52.47 84 ASP C O 1
ATOM 2246 N N . THR C 2 85 ? 175.598 140.493 185.984 1.00 43.05 85 THR C N 1
ATOM 2247 C CA . THR C 2 85 ? 176.108 139.867 187.198 1.00 41.56 85 THR C CA 1
ATOM 2248 C C . THR C 2 85 ? 176.876 140.892 188.007 1.00 37.72 85 THR C C 1
ATOM 2249 O O . THR C 2 85 ? 177.708 141.619 187.465 1.00 51.69 85 THR C O 1
ATOM 2253 N N . ARG C 2 86 ? 176.581 140.950 189.298 1.00 41.59 86 ARG C N 1
ATOM 2254 C CA . ARG C 2 86 ? 176.952 142.065 190.154 1.00 47.55 86 ARG C CA 1
ATOM 2255 C C . ARG C 2 86 ? 177.670 141.516 191.380 1.00 45.47 86 ARG C C 1
ATOM 2256 O O . ARG C 2 86 ? 177.083 140.748 192.145 1.00 53.89 86 ARG C O 1
ATOM 2264 N N . ILE C 2 87 ? 178.936 141.901 191.565 1.00 40.95 87 ILE C N 1
ATOM 2265 C CA . ILE C 2 87 ? 179.894 141.141 192.373 1.00 47.92 87 ILE C CA 1
ATOM 2266 C C . ILE C 2 87 ? 180.232 141.866 193.673 1.00 50.38 87 ILE C C 1
ATOM 2267 O O . ILE C 2 87 ? 181.182 142.653 193.721 1.00 49.82 87 ILE C O 1
ATOM 2272 N N . TYR C 2 88 ? 179.475 141.608 194.737 1.00 49.43 88 TYR C N 1
ATOM 2273 C CA . TYR C 2 88 ? 179.763 142.192 196.041 1.00 50.35 88 TYR C CA 1
ATOM 2274 C C . TYR C 2 88 ? 180.881 141.419 196.749 1.00 53.33 88 TYR C C 1
ATOM 2275 O O . TYR C 2 88 ? 181.345 140.381 196.278 1.00 52.96 88 TYR C O 1
ATOM 2284 N N . ARG C 2 89 ? 181.310 141.934 197.907 1.00 48.91 89 ARG C N 1
ATOM 2285 C CA . ARG C 2 89 ? 182.462 141.355 198.603 1.00 50.79 89 ARG C CA 1
ATOM 2286 C C . ARG C 2 89 ? 182.239 139.887 198.959 1.00 49.04 89 ARG C C 1
ATOM 2287 O O . ARG C 2 89 ? 183.081 139.034 198.659 1.00 52.71 89 ARG C O 1
ATOM 2295 N N . HIS C 2 90 ? 181.104 139.566 199.581 1.00 51.41 90 HIS C N 1
ATOM 2296 C CA . HIS C 2 90 ? 180.823 138.216 200.067 1.00 49.54 90 HIS C CA 1
ATOM 2297 C C . HIS C 2 90 ? 179.637 137.576 199.366 1.00 55.77 90 HIS C C 1
ATOM 2298 O O . HIS C 2 90 ? 179.129 136.562 199.845 1.00 63.40 90 HIS C O 1
ATOM 2305 N N . GLU C 2 91 ? 179.166 138.146 198.266 1.00 64.48 91 GLU C N 1
ATOM 2306 C CA . GLU C 2 91 ? 177.933 137.694 197.648 1.00 49.89 91 GLU C CA 1
ATOM 2307 C C . GLU C 2 91 ? 177.972 138.042 196.170 1.00 54.92 91 GLU C C 1
ATOM 2308 O O . GLU C 2 91 ? 178.582 139.037 195.777 1.00 63.12 91 GLU C O 1
ATOM 2314 N N . THR C 2 92 ? 177.328 137.218 195.348 1.00 46.81 92 THR C N 1
ATOM 2315 C CA . THR C 2 92 ? 177.185 137.510 193.929 1.00 46.95 92 THR C CA 1
ATOM 2316 C C . THR C 2 92 ? 175.711 137.481 193.566 1.00 45.90 92 THR C C 1
ATOM 2317 O O . THR C 2 92 ? 174.952 136.653 194.073 1.00 53.14 92 THR C O 1
ATOM 2321 N N . SER C 2 93 ? 175.305 138.422 192.724 1.00 38.11 93 SER C N 1
ATOM 2322 C CA . SER C 2 93 ? 173.910 138.602 192.360 1.00 36.92 93 SER C CA 1
ATOM 2323 C C . SER C 2 93 ? 173.783 138.674 190.846 1.00 42.75 93 SER C C 1
ATOM 2324 O O . SER C 2 93 ? 174.457 139.481 190.205 1.00 52.36 93 SER C O 1
ATOM 2327 N N . TYR C 2 94 ? 172.911 137.843 190.287 1.00 37.71 94 TYR C N 1
ATOM 2328 C CA . TYR C 2 94 ? 172.747 137.667 188.853 1.00 25.27 94 TYR C CA 1
ATOM 2329 C C . TYR C 2 94 ? 171.365 138.141 188.447 1.00 36.28 94 TYR C C 1
ATOM 2330 O O . TYR C 2 94 ? 170.368 137.665 188.987 1.00 46.92 94 TYR C O 1
ATOM 2339 N N . TYR C 2 95 ? 171.297 139.049 187.488 1.00 44.78 95 TYR C N 1
ATOM 2340 C CA . TYR C 2 95 ? 170.036 139.378 186.842 1.00 39.85 95 TYR C CA 1
ATOM 2341 C C . TYR C 2 95 ? 169.830 138.434 185.667 1.00 40.53 95 TYR C C 1
ATOM 2342 O O . TYR C 2 95 ? 170.744 138.231 184.872 1.00 48.78 95 TYR C O 1
ATOM 2351 N N . ILE C 2 96 ? 168.649 137.828 185.575 1.00 43.29 96 ILE C N 1
ATOM 2352 C CA . ILE C 2 96 ? 168.410 136.734 184.642 1.00 41.09 96 ILE C CA 1
ATOM 2353 C C . ILE C 2 96 ? 167.067 136.921 183.945 1.00 44.06 96 ILE C C 1
ATOM 2354 O O . ILE C 2 96 ? 166.116 137.450 184.525 1.00 55.23 96 ILE C O 1
ATOM 2359 N N . GLU C 2 97 ? 166.999 136.517 182.672 1.00 42.58 97 GLU C N 1
ATOM 2360 C CA . GLU C 2 97 ? 165.750 136.532 181.915 1.00 47.42 97 GLU C CA 1
ATOM 2361 C C . GLU C 2 97 ? 165.514 135.191 181.234 1.00 51.86 97 GLU C C 1
ATOM 2362 O O . GLU C 2 97 ? 166.438 134.626 180.662 1.00 62.03 97 GLU C O 1
ATOM 2368 N N . GLU C 2 98 ? 164.275 134.700 181.247 1.00 47.46 98 GLU C N 1
ATOM 2369 C CA . GLU C 2 98 ? 163.966 133.439 180.574 1.00 42.97 98 GLU C CA 1
ATOM 2370 C C . GLU C 2 98 ? 164.281 133.518 179.081 1.00 50.57 98 GLU C C 1
ATOM 2371 O O . GLU C 2 98 ? 164.128 134.566 178.455 1.00 50.71 98 GLU C O 1
ATOM 2377 N N . VAL C 2 99 ? 164.734 132.380 178.490 1.00 56.34 99 VAL C N 1
ATOM 2378 C CA . VAL C 2 99 ? 164.862 132.269 177.035 1.00 52.67 99 VAL C CA 1
ATOM 2379 C C . VAL C 2 99 ? 163.612 131.645 176.424 1.00 53.25 99 VAL C C 1
ATOM 2380 O O . VAL C 2 99 ? 163.084 130.648 176.925 1.00 58.65 99 VAL C O 1
ATOM 2384 N N . ASN C 2 100 ? 163.163 132.231 175.314 1.00 70.61 100 ASN C N 1
ATOM 2385 C CA . ASN C 2 100 ? 161.765 132.200 174.837 1.00 75.21 100 ASN C CA 1
ATOM 2386 C C . ASN C 2 100 ? 160.878 133.210 175.560 1.00 68.59 100 ASN C C 1
ATOM 2387 O O . ASN C 2 100 ? 159.880 132.851 176.178 1.00 60.06 100 ASN C O 1
ATOM 2393 N N . MET D 3 1 ? 134.219 133.248 148.066 1.00 61.29 1 MET D N 1
ATOM 2394 C CA . MET D 3 1 ? 135.425 133.747 148.785 1.00 59.70 1 MET D CA 1
ATOM 2395 C C . MET D 3 1 ? 136.149 134.810 147.969 1.00 57.39 1 MET D C 1
ATOM 2396 O O . MET D 3 1 ? 136.023 134.856 146.751 1.00 59.76 1 MET D O 1
ATOM 2401 N N . THR D 3 2 ? 136.908 135.663 148.651 1.00 45.95 2 THR D N 1
ATOM 2402 C CA . THR D 3 2 ? 137.848 136.551 147.996 1.00 43.60 2 THR D CA 1
ATOM 2403 C C . THR D 3 2 ? 139.045 135.768 147.478 1.00 47.24 2 THR D C 1
ATOM 2404 O O . THR D 3 2 ? 139.252 134.615 147.850 1.00 52.13 2 THR D O 1
ATOM 2408 N N . PRO D 3 3 ? 139.857 136.370 146.606 1.00 45.01 3 PRO D N 1
ATOM 2409 C CA . PRO D 3 3 ? 141.145 135.748 146.281 1.00 47.63 3 PRO D CA 1
ATOM 2410 C C . PRO D 3 3 ? 142.057 135.660 147.481 1.00 49.53 3 PRO D C 1
ATOM 2411 O O . PRO D 3 3 ? 142.874 134.736 147.570 1.00 49.55 3 PRO D O 1
ATOM 2415 N N . ASN D 3 4 ? 141.910 136.582 148.430 1.00 59.20 4 ASN D N 1
ATOM 2416 C CA . ASN D 3 4 ? 142.695 136.538 149.656 1.00 52.19 4 ASN D CA 1
ATOM 2417 C C . ASN D 3 4 ? 142.485 135.231 150.410 1.00 46.55 4 ASN D C 1
ATOM 2418 O O . ASN D 3 4 ? 143.443 134.507 150.688 1.00 49.73 4 ASN D O 1
ATOM 2423 N N . LEU D 3 5 ? 141.240 134.901 150.743 1.00 42.63 5 LEU D N 1
ATOM 2424 C CA . LEU D 3 5 ? 141.000 133.673 151.497 1.00 45.82 5 LEU D CA 1
ATOM 2425 C C . LEU D 3 5 ? 141.266 132.424 150.668 1.00 44.79 5 LEU D C 1
ATOM 2426 O O . LEU D 3 5 ? 141.745 131.423 151.204 1.00 49.01 5 LEU D O 1
ATOM 2431 N N . GLN D 3 6 ? 140.982 132.451 149.367 1.00 44.26 6 GLN D N 1
ATOM 2432 C CA . GLN D 3 6 ? 141.281 131.291 148.529 1.00 43.49 6 GLN D CA 1
ATOM 2433 C C . GLN D 3 6 ? 142.775 130.969 148.531 1.00 40.51 6 GLN D C 1
ATOM 2434 O O . GLN D 3 6 ? 143.187 129.831 148.808 1.00 42.06 6 GLN D O 1
ATOM 2440 N N . LEU D 3 7 ? 143.609 131.982 148.292 1.00 43.42 7 LEU D N 1
ATOM 2441 C CA . LEU D 3 7 ? 145.055 131.791 148.342 1.00 43.37 7 LEU D CA 1
ATOM 2442 C C . LEU D 3 7 ? 145.533 131.418 149.736 1.00 49.68 7 LEU D C 1
ATOM 2443 O O . LEU D 3 7 ? 146.418 130.573 149.885 1.00 51.49 7 LEU D O 1
ATOM 2448 N N . TYR D 3 8 ? 145.012 132.081 150.764 1.00 50.44 8 TYR D N 1
ATOM 2449 C CA . TYR D 3 8 ? 145.425 131.794 152.132 1.00 40.46 8 TYR D CA 1
ATOM 2450 C C . TYR D 3 8 ? 145.131 130.350 152.516 1.00 41.55 8 TYR D C 1
ATOM 2451 O O . TYR D 3 8 ? 145.960 129.686 153.147 1.00 44.85 8 TYR D O 1
ATOM 2460 N N . ASN D 3 9 ? 143.978 129.829 152.105 1.00 42.50 9 ASN D N 1
ATOM 2461 C CA . ASN D 3 9 ? 143.676 128.422 152.330 1.00 36.87 9 ASN D CA 1
ATOM 2462 C C . ASN D 3 9 ? 144.600 127.498 151.548 1.00 44.26 9 ASN D C 1
ATOM 2463 O O . ASN D 3 9 ? 144.994 126.448 152.058 1.00 52.43 9 ASN D O 1
ATOM 2468 N N . LYS D 3 10 ? 144.951 127.846 150.310 1.00 55.42 10 LYS D N 1
ATOM 2469 C CA . LYS D 3 10 ? 145.888 126.992 149.571 1.00 51.53 10 LYS D CA 1
ATOM 2470 C C . LYS D 3 10 ? 147.281 126.991 150.189 1.00 51.49 10 LYS D C 1
ATOM 2471 O O . LYS D 3 10 ? 147.926 125.939 150.290 1.00 57.12 10 LYS D O 1
ATOM 2477 N N . ALA D 3 11 ? 147.732 128.142 150.668 1.00 49.51 11 ALA D N 1
ATOM 2478 C CA . ALA D 3 11 ? 149.019 128.228 151.347 1.00 43.24 11 ALA D CA 1
ATOM 2479 C C . ALA D 3 11 ? 149.032 127.513 152.689 1.00 42.49 11 ALA D C 1
ATOM 2480 O O . ALA D 3 11 ? 150.048 126.911 153.050 1.00 47.33 11 ALA D O 1
ATOM 2482 N N . TYR D 3 12 ? 147.919 127.509 153.419 1.00 47.81 12 TYR D N 1
ATOM 2483 C CA . TYR D 3 12 ? 147.823 126.634 154.585 1.00 42.88 12 TYR D CA 1
ATOM 2484 C C . TYR D 3 12 ? 147.828 125.161 154.198 1.00 43.51 12 TYR D C 1
ATOM 2485 O O . TYR D 3 12 ? 148.622 124.384 154.729 1.00 44.71 12 TYR D O 1
ATOM 2494 N N . GLU D 3 13 ? 146.963 124.748 153.271 1.00 53.40 13 GLU D N 1
ATOM 2495 C CA . GLU D 3 13 ? 146.950 123.341 152.874 1.00 47.85 13 GLU D CA 1
ATOM 2496 C C . GLU D 3 13 ? 148.343 122.857 152.514 1.00 54.43 13 GLU D C 1
ATOM 2497 O O . GLU D 3 13 ? 148.710 121.717 152.815 1.00 62.05 13 GLU D O 1
ATOM 2503 N N . THR D 3 14 ? 149.140 123.716 151.884 1.00 52.47 14 THR D N 1
ATOM 2504 C CA . THR D 3 14 ? 150.519 123.381 151.548 1.00 48.01 14 THR D CA 1
ATOM 2505 C C . THR D 3 14 ? 151.411 123.302 152.781 1.00 46.86 14 THR D C 1
ATOM 2506 O O . THR D 3 14 ? 151.860 122.214 153.143 1.00 48.31 14 THR D O 1
ATOM 2510 N N . LEU D 3 15 ? 151.646 124.430 153.456 1.00 50.75 15 LEU D N 1
ATOM 2511 C CA . LEU D 3 15 ? 152.654 124.464 154.515 1.00 43.54 15 LEU D CA 1
ATOM 2512 C C . LEU D 3 15 ? 152.299 123.570 155.689 1.00 49.19 15 LEU D C 1
ATOM 2513 O O . LEU D 3 15 ? 153.195 123.075 156.377 1.00 55.89 15 LEU D O 1
ATOM 2518 N N . GLN D 3 16 ? 151.016 123.361 155.948 1.00 54.63 16 GLN D N 1
ATOM 2519 C CA . GLN D 3 16 ? 150.568 122.495 157.025 1.00 54.78 16 GLN D CA 1
ATOM 2520 C C . GLN D 3 16 ? 150.907 121.027 156.786 1.00 55.60 16 GLN D C 1
ATOM 2521 O O . GLN D 3 16 ? 150.775 120.221 157.709 1.00 54.99 16 GLN D O 1
ATOM 2527 N N . GLY D 3 17 ? 151.329 120.663 155.578 1.00 54.19 17 GLY D N 1
ATOM 2528 C CA . GLY D 3 17 ? 151.702 119.297 155.259 1.00 52.03 17 GLY D CA 1
ATOM 2529 C C . GLY D 3 17 ? 153.125 118.897 155.596 1.00 54.65 17 GLY D C 1
ATOM 2530 O O . GLY D 3 17 ? 153.448 117.709 155.521 1.00 55.37 17 GLY D O 1
ATOM 2531 N N . TYR D 3 18 ? 153.987 119.844 155.957 1.00 58.10 18 TYR D N 1
ATOM 2532 C CA . TYR D 3 18 ? 155.395 119.535 156.177 1.00 57.35 18 TYR D CA 1
ATOM 2533 C C . TYR D 3 18 ? 155.666 118.908 157.538 1.00 59.30 18 TYR D C 1
ATOM 2534 O O . TYR D 3 18 ? 156.688 118.237 157.697 1.00 54.71 18 TYR D O 1
ATOM 2543 N N . GLY D 3 19 ? 154.784 119.097 158.514 1.00 61.82 19 GLY D N 1
ATOM 2544 C CA . GLY D 3 19 ? 154.936 118.512 159.829 1.00 55.30 19 GLY D CA 1
ATOM 2545 C C . GLY D 3 19 ? 155.450 119.455 160.897 1.00 55.79 19 GLY D C 1
ATOM 2546 O O . GLY D 3 19 ? 155.501 119.064 162.067 1.00 58.23 19 GLY D O 1
ATOM 2547 N N . PHE D 3 20 ? 155.838 120.626 160.544 1.00 55.49 20 PHE D N 1
ATOM 2548 C CA . PHE D 3 20 ? 156.097 121.694 161.499 1.00 52.38 20 PHE D CA 1
ATOM 2549 C C . PHE D 3 20 ? 154.825 122.508 161.751 1.00 53.87 20 PHE D C 1
ATOM 2550 O O . PHE D 3 20 ? 153.948 122.578 160.888 1.00 61.51 20 PHE D O 1
ATOM 2558 N N . PRO D 3 21 ? 154.679 123.133 162.919 1.00 50.00 21 PRO D N 1
ATOM 2559 C CA . PRO D 3 21 ? 153.471 123.927 163.186 1.00 49.14 21 PRO D CA 1
ATOM 2560 C C . PRO D 3 21 ? 153.386 125.202 162.357 1.00 44.66 21 PRO D C 1
ATOM 2561 O O . PRO D 3 21 ? 154.387 125.876 162.115 1.00 51.94 21 PRO D O 1
ATOM 2565 N N . VAL D 3 22 ? 152.161 125.537 161.947 1.00 44.57 22 VAL D N 1
ATOM 2566 C CA . VAL D 3 22 ? 151.859 126.717 161.139 1.00 40.42 22 VAL D CA 1
ATOM 2567 C C . VAL D 3 22 ? 150.784 127.530 161.851 1.00 47.53 22 VAL D C 1
ATOM 2568 O O . VAL D 3 22 ? 149.768 126.974 162.277 1.00 47.66 22 VAL D O 1
ATOM 2572 N N . ILE D 3 23 ? 151.005 128.844 161.976 1.00 49.53 23 ILE D N 1
ATOM 2573 C CA . ILE D 3 23 ? 150.144 129.724 162.762 1.00 50.12 23 ILE D CA 1
ATOM 2574 C C . ILE D 3 23 ? 150.016 131.080 162.079 1.00 51.02 23 ILE D C 1
ATOM 2575 O O . ILE D 3 23 ? 150.853 131.472 161.269 1.00 55.88 23 ILE D O 1
ATOM 2580 N N . SER D 3 24 ? 148.931 131.794 162.396 1.00 49.54 24 SER D N 1
ATOM 2581 C CA . SER D 3 24 ? 148.786 133.191 161.992 1.00 54.04 24 SER D CA 1
ATOM 2582 C C . SER D 3 24 ? 149.290 134.161 163.050 1.00 51.43 24 SER D C 1
ATOM 2583 O O . SER D 3 24 ? 149.850 135.210 162.718 1.00 48.87 24 SER D O 1
ATOM 2586 N N . ARG D 3 25 ? 149.081 133.831 164.320 1.00 56.33 25 ARG D N 1
ATOM 2587 C CA . ARG D 3 25 ? 149.697 134.526 165.438 1.00 62.09 25 ARG D CA 1
ATOM 2588 C C . ARG D 3 25 ? 149.754 133.540 166.595 1.00 63.49 25 ARG D C 1
ATOM 2589 O O . ARG D 3 25 ? 148.886 132.676 166.721 1.00 65.18 25 ARG D O 1
ATOM 2597 N N . LYS D 3 26 ? 150.779 133.657 167.434 1.00 55.12 26 LYS D N 1
ATOM 2598 C CA . LYS D 3 26 ? 150.905 132.799 168.608 1.00 53.96 26 LYS D CA 1
ATOM 2599 C C . LYS D 3 26 ? 150.160 133.389 169.797 1.00 58.17 26 LYS D C 1
ATOM 2600 O O . LYS D 3 26 ? 150.331 134.566 170.121 1.00 60.00 26 LYS D O 1
ATOM 2606 N N . GLU D 3 27 ? 149.338 132.572 170.446 1.00 69.22 27 GLU D N 1
ATOM 2607 C CA . GLU D 3 27 ? 148.641 132.963 171.663 1.00 66.61 27 GLU D CA 1
ATOM 2608 C C . GLU D 3 27 ? 149.440 132.533 172.899 1.00 68.60 27 GLU D C 1
ATOM 2609 O O . GLU D 3 27 ? 150.286 131.641 1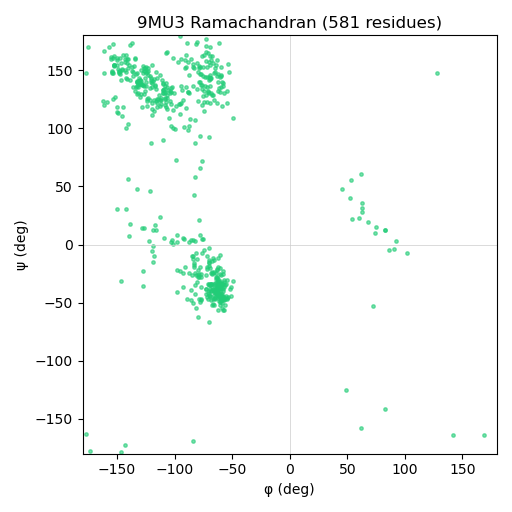72.841 1.00 74.85 27 GLU D O 1
ATOM 2615 N N . MET D 3 28 ? 149.152 133.176 174.034 1.00 57.72 28 MET D N 1
ATOM 2616 C CA . MET D 3 28 ? 150.053 133.096 175.187 1.00 58.14 28 MET D CA 1
ATOM 2617 C C . MET D 3 28 ? 150.109 131.702 175.808 1.00 59.32 28 MET D C 1
ATOM 2618 O O . MET D 3 28 ? 151.170 131.272 176.269 1.00 56.69 28 MET D O 1
ATOM 2623 N N . GLN D 3 29 ? 148.988 130.990 175.849 1.00 68.21 29 GLN D N 1
ATOM 2624 C CA . GLN D 3 29 ? 148.920 129.656 176.439 1.00 65.57 29 GLN D CA 1
ATOM 2625 C C . GLN D 3 29 ? 149.313 128.539 175.478 1.00 70.02 29 GLN D C 1
ATOM 2626 O O . GLN D 3 29 ? 149.217 127.365 175.843 1.00 70.72 29 GLN D O 1
ATOM 2632 N N . GLN D 3 30 ? 149.745 128.877 174.271 1.00 64.31 30 GLN D N 1
ATOM 2633 C CA . GLN D 3 30 ? 150.019 127.926 173.201 1.00 57.67 30 GLN D CA 1
ATOM 2634 C C . GLN D 3 30 ? 151.528 127.727 173.064 1.00 61.06 30 GLN D C 1
ATOM 2635 O O . GLN D 3 30 ? 152.260 128.692 172.835 1.00 65.53 30 GLN D O 1
ATOM 2641 N N . GLU D 3 31 ? 151.993 126.484 173.221 1.00 71.55 31 GLU D N 1
ATOM 2642 C CA . GLU D 3 31 ? 153.418 126.156 173.138 1.00 67.74 31 GLU D CA 1
ATOM 2643 C C . GLU D 3 31 ? 153.770 125.699 171.725 1.00 69.72 31 GLU D C 1
ATOM 2644 O O . GLU D 3 31 ? 153.208 124.716 171.233 1.00 72.51 31 GLU D O 1
ATOM 2650 N N . ILE D 3 32 ? 154.702 126.399 171.084 1.00 56.96 32 ILE D N 1
ATOM 2651 C CA . ILE D 3 32 ? 155.108 126.133 169.709 1.00 55.50 32 ILE D CA 1
ATOM 2652 C C . ILE D 3 32 ? 156.586 125.749 169.674 1.00 62.65 32 ILE D C 1
ATOM 2653 O O . ILE D 3 32 ? 157.441 126.570 170.010 1.00 64.54 32 ILE D O 1
ATOM 2658 N N . PRO D 3 33 ? 156.940 124.519 169.293 1.00 58.24 33 PRO D N 1
ATOM 2659 C CA . PRO D 3 33 ? 158.351 124.182 169.056 1.00 55.23 33 PRO D CA 1
ATOM 2660 C C . PRO D 3 33 ? 158.912 124.875 167.822 1.00 61.33 33 PRO D C 1
ATOM 2661 O O . PRO D 3 33 ? 158.183 125.213 166.891 1.00 66.34 33 PRO D O 1
ATOM 2665 N N . TYR D 3 34 ? 160.236 125.073 167.814 1.00 54.44 34 TYR D N 1
ATOM 2666 C CA . TYR D 3 34 ? 160.927 125.484 166.598 1.00 51.31 34 TYR D CA 1
ATOM 2667 C C . TYR D 3 34 ? 161.266 124.278 165.721 1.00 60.19 34 TYR D C 1
ATOM 2668 O O . TYR D 3 34 ? 161.446 123.168 166.226 1.00 65.23 34 TYR D O 1
ATOM 2677 N N . PRO D 3 35 ? 161.373 124.469 164.396 1.00 55.58 35 PRO D N 1
ATOM 2678 C CA . PRO D 3 35 ? 161.028 125.664 163.625 1.00 47.60 35 PRO D CA 1
ATOM 2679 C C . PRO D 3 35 ? 159.530 125.790 163.438 1.00 50.72 35 PRO D C 1
ATOM 2680 O O . PRO D 3 35 ? 158.819 124.811 163.603 1.00 55.31 35 PRO D O 1
ATOM 2684 N N . PHE D 3 36 ? 159.014 126.963 163.085 1.00 43.66 36 PHE D N 1
ATOM 2685 C CA . PHE D 3 36 ? 157.589 127.102 162.816 1.00 40.86 36 PHE D CA 1
ATOM 2686 C C . PHE D 3 36 ? 157.351 128.157 161.745 1.00 42.44 36 PHE D C 1
ATOM 2687 O O . PHE D 3 36 ? 158.220 128.981 161.448 1.00 57.23 36 PHE D O 1
ATOM 2695 N N . PHE D 3 37 ? 156.168 128.089 161.133 1.00 35.54 37 PHE D N 1
ATOM 2696 C CA . PHE D 3 37 ? 155.753 129.019 160.089 1.00 40.76 37 PHE D CA 1
ATOM 2697 C C . PHE D 3 37 ? 154.676 129.958 160.612 1.00 46.48 37 PHE D C 1
ATOM 2698 O O . PHE D 3 37 ? 153.695 129.507 161.205 1.00 58.76 37 PHE D O 1
ATOM 2706 N N . VAL D 3 38 ? 154.851 131.252 160.380 1.00 43.65 38 VAL D N 1
ATOM 2707 C CA . VAL D 3 38 ? 153.799 132.253 160.499 1.00 43.09 38 VAL D CA 1
ATOM 2708 C C . VAL D 3 38 ? 153.346 132.614 159.093 1.00 44.12 38 VAL D C 1
ATOM 2709 O O . VAL D 3 38 ? 154.176 132.812 158.204 1.00 57.11 38 VAL D O 1
ATOM 2713 N N . ILE D 3 39 ? 152.039 132.694 158.874 1.00 39.82 39 ILE D N 1
ATOM 2714 C CA . ILE D 3 39 ? 151.494 132.993 157.555 1.00 43.65 39 ILE D CA 1
ATOM 2715 C C . ILE D 3 39 ? 150.440 134.081 157.677 1.00 46.86 39 ILE D C 1
ATOM 2716 O O . ILE D 3 39 ? 149.540 133.981 158.515 1.00 51.80 39 ILE D O 1
ATOM 2721 N N . LYS D 3 40 ? 150.551 135.122 156.844 1.00 51.35 40 LYS D N 1
ATOM 2722 C CA . LYS D 3 40 ? 149.796 136.356 157.031 1.00 43.80 40 LYS D CA 1
ATOM 2723 C C . LYS D 3 40 ? 148.853 136.600 155.858 1.00 49.64 40 LYS D C 1
ATOM 2724 O O . LYS D 3 40 ? 149.225 136.401 154.700 1.00 53.53 40 LYS D O 1
ATOM 2730 N N . MET D 3 41 ? 147.630 137.026 156.168 1.00 53.98 41 MET D N 1
ATOM 2731 C CA . MET D 3 41 ? 146.575 137.121 155.162 1.00 54.86 41 MET D CA 1
ATOM 2732 C C . MET D 3 41 ? 146.979 138.028 153.997 1.00 55.67 41 MET D C 1
ATOM 2733 O O . MET D 3 41 ? 147.447 139.150 154.225 1.00 59.42 41 MET D O 1
ATOM 2738 N N . PRO D 3 42 ? 146.818 137.583 152.748 1.00 47.58 42 PRO D N 1
ATOM 2739 C CA . PRO D 3 42 ? 147.256 138.386 151.599 1.00 50.85 42 PRO D CA 1
ATOM 2740 C C . PRO D 3 42 ? 146.588 139.753 151.503 1.00 49.07 42 PRO D C 1
ATOM 2741 O O . PRO D 3 42 ? 145.465 139.958 151.964 1.00 53.25 42 PRO D O 1
ATOM 2745 N N . GLU D 3 43 ? 147.303 140.693 150.887 1.00 47.66 43 GLU D N 1
ATOM 2746 C CA . GLU D 3 43 ? 146.725 141.915 150.339 1.00 45.12 43 GLU D CA 1
ATOM 2747 C C . GLU D 3 43 ? 146.337 141.676 148.887 1.00 53.45 43 GLU D C 1
ATOM 2748 O O . GLU D 3 43 ? 146.950 140.857 148.204 1.00 65.55 43 GLU D O 1
ATOM 2754 N N . SER D 3 44 ? 145.323 142.395 148.407 1.00 54.30 44 SER D N 1
ATOM 2755 C CA . SER D 3 44 ? 144.921 142.279 147.007 1.00 52.14 44 SER D CA 1
ATOM 2756 C C . SER D 3 44 ? 144.454 143.612 146.455 1.00 52.82 44 SER D C 1
ATOM 2757 O O . SER D 3 44 ? 143.467 144.168 146.938 1.00 61.77 44 SER D O 1
ATOM 2760 N N . ASN D 3 45 ? 145.149 144.107 145.438 1.00 52.50 45 ASN D N 1
ATOM 2761 C CA . ASN D 3 45 ? 144.609 145.127 144.552 1.00 54.81 45 ASN D CA 1
ATOM 2762 C C . ASN D 3 45 ? 143.754 144.489 143.459 1.00 58.54 45 ASN D C 1
ATOM 2763 O O . ASN D 3 45 ? 143.936 143.323 143.106 1.00 61.61 45 ASN D O 1
ATOM 2768 N N . ARG D 3 46 ? 142.817 145.265 142.920 1.00 44.67 46 ARG D N 1
ATOM 2769 C CA . ARG D 3 46 ? 141.990 144.831 141.800 1.00 43.27 46 ARG D CA 1
ATOM 2770 C C . ARG D 3 46 ? 141.776 145.994 140.846 1.00 46.93 46 ARG D C 1
ATOM 2771 O O . ARG D 3 46 ? 141.646 147.135 141.288 1.00 57.06 46 ARG D O 1
ATOM 2779 N N . SER D 3 47 ? 141.757 145.722 139.541 1.00 52.35 47 SER D N 1
ATOM 2780 C CA . SER D 3 47 ? 141.313 146.736 138.593 1.00 54.49 47 SER D CA 1
ATOM 2781 C C . SER D 3 47 ? 140.803 146.091 137.310 1.00 55.31 47 SER D C 1
ATOM 2782 O O . SER D 3 47 ? 141.131 144.947 136.995 1.00 57.84 47 SER D O 1
ATOM 2785 N N . LYS D 3 48 ? 140.027 146.863 136.548 1.00 47.72 48 LYS D N 1
ATOM 2786 C CA . LYS D 3 48 ? 139.564 146.428 135.232 1.00 48.67 48 LYS D CA 1
ATOM 2787 C C . LYS D 3 48 ? 140.753 146.148 134.323 1.00 47.94 48 LYS D C 1
ATOM 2788 O O . LYS D 3 48 ? 141.706 146.927 134.285 1.00 47.15 48 LYS D O 1
ATOM 2794 N N . TYR D 3 49 ? 140.710 145.027 133.591 1.00 40.94 49 TYR D N 1
ATOM 2795 C CA . TYR D 3 49 ? 141.864 144.573 132.827 1.00 41.64 49 TYR D CA 1
ATOM 2796 C C . TYR D 3 49 ? 141.530 144.296 131.369 1.00 43.23 49 TYR D C 1
ATOM 2797 O O . TYR D 3 49 ? 142.353 144.566 130.495 1.00 53.69 49 TYR D O 1
ATOM 2806 N N . THR D 3 50 ? 140.338 143.779 131.089 1.00 39.45 50 THR D N 1
ATOM 2807 C CA . THR D 3 50 ? 139.811 143.627 129.741 1.00 46.51 50 THR D CA 1
ATOM 2808 C C . THR D 3 50 ? 138.351 144.047 129.758 1.00 41.37 50 THR D C 1
ATOM 2809 O O . THR D 3 50 ? 137.784 144.325 130.813 1.00 50.36 50 THR D O 1
ATOM 2813 N N . PHE D 3 51 ? 137.729 144.107 128.582 1.00 41.03 51 PHE D N 1
ATOM 2814 C CA . PHE D 3 51 ? 136.297 144.370 128.579 1.00 41.59 51 PHE D CA 1
ATOM 2815 C C . PHE D 3 51 ? 135.517 143.267 129.282 1.00 46.57 51 PHE D C 1
ATOM 2816 O O . PHE D 3 51 ? 134.327 143.456 129.554 1.00 49.55 51 PHE D O 1
ATOM 2824 N N . ASP D 3 52 ? 136.151 142.131 129.590 1.00 45.15 52 ASP D N 1
ATOM 2825 C CA . ASP D 3 52 ? 135.474 140.990 130.187 1.00 43.42 52 ASP D CA 1
ATOM 2826 C C . ASP D 3 52 ? 135.987 140.560 131.556 1.00 53.22 52 ASP D C 1
ATOM 2827 O O . ASP D 3 52 ? 135.393 139.650 132.142 1.00 56.83 52 ASP D O 1
ATOM 2832 N N . SER D 3 53 ? 137.065 141.143 132.083 1.00 50.93 53 SER D N 1
ATOM 2833 C CA . SER D 3 53 ? 137.538 140.709 133.392 1.00 44.37 53 SER D CA 1
ATOM 2834 C C . SER D 3 53 ? 138.290 141.806 134.138 1.00 40.02 53 SER D C 1
ATOM 2835 O O . SER D 3 53 ? 138.836 142.737 133.544 1.00 46.58 53 SER D O 1
ATOM 2838 N N . TYR D 3 54 ? 138.285 141.685 135.464 1.00 46.08 54 TYR D N 1
ATOM 2839 C CA . TYR D 3 54 ? 139.295 142.292 136.316 1.00 47.78 54 TYR D CA 1
ATOM 2840 C C . TYR D 3 54 ? 140.625 141.553 136.181 1.00 49.84 54 TYR D C 1
ATOM 2841 O O . TYR D 3 54 ? 140.721 140.489 135.571 1.00 55.08 54 TYR D O 1
ATOM 2850 N N . SER D 3 55 ? 141.661 142.139 136.773 1.00 47.14 55 SER D N 1
ATOM 2851 C CA . SER D 3 55 ? 142.874 141.429 137.158 1.00 49.83 55 SER D CA 1
ATOM 2852 C C . SER D 3 55 ? 143.533 142.226 138.269 1.00 52.11 55 SER D C 1
ATOM 2853 O O . SER D 3 55 ? 143.136 143.357 138.550 1.00 60.22 55 SER D O 1
ATOM 2856 N N . GLY D 3 56 ? 144.543 141.638 138.903 1.00 52.78 56 GLY D N 1
ATOM 2857 C CA . GLY D 3 56 ? 145.133 142.389 140.001 1.00 48.79 56 GLY D CA 1
ATOM 2858 C C . GLY D 3 56 ? 146.371 141.736 140.571 1.00 55.05 56 GLY D C 1
ATOM 2859 O O . GLY D 3 56 ? 146.859 140.727 140.067 1.00 63.37 56 GLY D O 1
ATOM 2860 N N . ASP D 3 57 ? 146.906 142.368 141.614 1.00 55.49 57 ASP D N 1
ATOM 2861 C CA . ASP D 3 57 ? 148.150 141.959 142.257 1.00 56.15 57 ASP D CA 1
ATOM 2862 C C . ASP D 3 57 ? 147.844 141.527 143.686 1.00 58.62 57 ASP D C 1
ATOM 2863 O O . ASP D 3 57 ? 147.373 142.338 144.487 1.00 62.02 57 ASP D O 1
ATOM 2868 N N . THR D 3 58 ? 148.124 140.263 144.013 1.00 47.71 58 THR D N 1
ATOM 2869 C CA . THR D 3 58 ? 147.862 139.686 145.330 1.00 53.27 58 THR D CA 1
ATOM 2870 C C . THR D 3 58 ? 149.171 139.288 146.002 1.00 51.75 58 THR D C 1
ATOM 2871 O O . THR D 3 58 ? 149.945 138.508 145.443 1.00 59.37 58 THR D O 1
ATOM 2875 N N . ASN D 3 59 ? 149.415 139.814 147.195 1.00 51.78 59 ASN D N 1
ATOM 2876 C CA . ASN D 3 59 ? 150.710 139.734 147.864 1.00 49.31 59 ASN D CA 1
ATOM 2877 C C . ASN D 3 59 ? 150.639 138.754 149.036 1.00 49.90 59 ASN D C 1
ATOM 2878 O O . ASN D 3 59 ? 149.871 138.975 149.974 1.00 55.54 59 ASN D O 1
ATOM 2883 N N . LEU D 3 60 ? 151.437 137.680 148.993 1.00 46.51 60 LEU D N 1
ATOM 2884 C CA . LEU D 3 60 ? 151.503 136.677 150.060 1.00 44.85 60 LEU D CA 1
ATOM 2885 C C . LEU D 3 60 ? 152.791 136.817 150.861 1.00 49.76 60 LEU D C 1
ATOM 2886 O O . LEU D 3 60 ? 153.867 136.942 150.273 1.00 54.50 60 LEU D O 1
ATOM 2891 N N . VAL D 3 61 ? 152.692 136.796 152.194 1.00 47.61 61 VAL D N 1
ATOM 2892 C CA . VAL D 3 61 ? 153.866 136.717 153.064 1.00 51.03 61 VAL D CA 1
ATOM 2893 C C . VAL D 3 61 ? 153.776 135.503 153.988 1.00 49.69 61 VAL D C 1
ATOM 2894 O O . VAL D 3 61 ? 152.775 135.313 154.700 1.00 49.97 61 VAL D O 1
ATOM 2898 N N . ILE D 3 62 ? 154.832 134.683 153.959 1.00 42.96 62 ILE D N 1
ATOM 2899 C CA . ILE D 3 62 ? 155.034 133.547 154.853 1.00 43.06 62 ILE D CA 1
ATOM 2900 C C . ILE D 3 62 ? 156.410 133.700 155.487 1.00 48.38 62 ILE D C 1
ATOM 2901 O O . ILE D 3 62 ? 157.299 134.337 154.919 1.00 58.10 62 ILE D O 1
ATOM 2906 N N . ASP D 3 63 ? 156.560 133.204 156.711 1.00 47.21 63 ASP D N 1
ATOM 2907 C CA . ASP D 3 63 ? 157.513 133.798 157.641 1.00 46.50 63 ASP D CA 1
ATOM 2908 C C . ASP D 3 63 ? 158.032 132.720 158.592 1.00 46.25 63 ASP D C 1
ATOM 2909 O O . ASP D 3 63 ? 157.270 132.192 159.391 1.00 56.96 63 ASP D O 1
ATOM 2914 N N . ILE D 3 64 ? 159.318 132.382 158.515 1.00 47.64 64 ILE D N 1
ATOM 2915 C CA . ILE D 3 64 ? 159.859 131.115 159.021 1.00 46.83 64 ILE D CA 1
ATOM 2916 C C . ILE D 3 64 ? 160.823 131.385 160.174 1.00 52.49 64 ILE D C 1
ATOM 2917 O O . ILE D 3 64 ? 161.808 132.117 160.002 1.00 58.68 64 ILE D O 1
ATOM 2922 N N . TRP D 3 65 ? 160.533 130.804 161.345 1.00 42.99 65 TRP D N 1
ATOM 2923 C CA . TRP D 3 65 ? 161.274 131.042 162.582 1.00 41.38 65 TRP D CA 1
ATOM 2924 C C . TRP D 3 65 ? 162.013 129.787 163.033 1.00 49.01 65 TRP D C 1
ATOM 2925 O O . TRP D 3 65 ? 161.400 128.722 163.161 1.00 53.97 65 TRP D O 1
ATOM 2936 N N . SER D 3 66 ? 163.316 129.917 163.301 1.00 54.36 66 SER D N 1
ATOM 2937 C CA . SER D 3 66 ? 164.128 128.761 163.683 1.00 52.55 66 SER D CA 1
ATOM 2938 C C . SER D 3 66 ? 165.265 129.192 164.599 1.00 50.19 66 SER D C 1
ATOM 2939 O O . SER D 3 66 ? 165.645 130.352 164.603 1.00 50.71 66 SER D O 1
ATOM 2942 N N . VAL D 3 67 ? 165.763 128.279 165.439 1.00 58.03 67 VAL D N 1
ATOM 2943 C CA . VAL D 3 67 ? 167.032 128.534 166.124 1.00 61.21 67 VAL D CA 1
ATOM 2944 C C . VAL D 3 67 ? 168.186 128.441 165.129 1.00 63.10 67 VAL D C 1
ATOM 2945 O O . VAL D 3 67 ? 168.176 127.606 164.218 1.00 64.67 67 VAL D O 1
ATOM 2949 N N . SER D 3 68 ? 169.204 129.287 165.314 1.00 60.28 68 SER D N 1
ATOM 2950 C CA . SER D 3 68 ? 170.283 129.457 164.342 1.00 53.26 68 SER D CA 1
ATOM 2951 C C . SER D 3 68 ? 171.323 128.336 164.368 1.00 60.28 68 SER D C 1
ATOM 2952 O O . SER D 3 68 ? 172.356 128.451 163.703 1.00 62.14 68 SER D O 1
ATOM 2955 N N . ASP D 3 69 ? 171.070 127.265 165.116 1.00 69.45 69 ASP D N 1
ATOM 2956 C CA . ASP D 3 69 ? 172.039 126.183 165.270 1.00 68.98 69 ASP D CA 1
ATOM 2957 C C . ASP D 3 69 ? 172.372 125.510 163.944 1.00 72.07 69 ASP D C 1
ATOM 2958 O O . ASP D 3 69 ? 173.503 125.055 163.745 1.00 71.51 69 ASP D O 1
ATOM 2963 N N . ASP D 3 70 ? 171.405 125.436 163.031 1.00 66.74 70 ASP D N 1
ATOM 2964 C CA . ASP D 3 70 ? 171.556 124.765 161.737 1.00 58.96 70 ASP D CA 1
ATOM 2965 C C . ASP D 3 70 ? 170.842 125.607 160.686 1.00 57.57 70 ASP D C 1
ATOM 2966 O O . ASP D 3 70 ? 169.612 125.608 160.617 1.00 57.45 70 ASP D O 1
ATOM 2971 N N . LEU D 3 71 ? 171.620 126.329 159.884 1.00 50.52 71 LEU D N 1
ATOM 2972 C CA . LEU D 3 71 ? 171.093 127.191 158.834 1.00 51.27 71 LEU D CA 1
ATOM 2973 C C . LEU D 3 71 ? 170.809 126.461 157.524 1.00 53.33 71 LEU D C 1
ATOM 2974 O O . LEU D 3 71 ? 169.937 126.893 156.763 1.00 54.66 71 LEU D O 1
ATOM 2979 N N . GLY D 3 72 ? 171.501 125.358 157.246 1.00 52.71 72 GLY D N 1
ATOM 2980 C CA . GLY D 3 72 ? 171.180 124.569 156.065 1.00 48.17 72 GLY D CA 1
ATOM 2981 C C . GLY D 3 72 ? 169.768 124.011 156.078 1.00 54.72 72 GLY D C 1
ATOM 2982 O O . GLY D 3 72 ? 169.074 124.020 155.060 1.00 61.85 72 GLY D O 1
ATOM 2983 N N . HIS D 3 73 ? 169.290 123.609 157.253 1.00 58.19 73 HIS D N 1
ATOM 2984 C CA . HIS D 3 73 ? 167.917 123.124 157.393 1.00 50.68 73 HIS D CA 1
ATOM 2985 C C . HIS D 3 73 ? 166.895 124.247 157.268 1.00 48.14 73 HIS D C 1
ATOM 2986 O O . HIS D 3 73 ? 165.866 124.101 156.591 1.00 52.85 73 HIS D O 1
ATOM 2993 N N . HIS D 3 74 ? 167.146 125.371 157.922 1.00 47.09 74 HIS D N 1
ATOM 2994 C CA . HIS D 3 74 ? 166.233 126.496 157.801 1.00 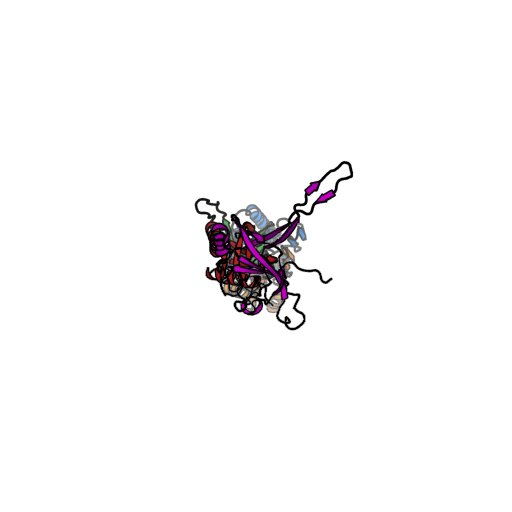40.08 74 HIS D CA 1
ATOM 2995 C C . HIS D 3 74 ? 166.092 126.919 156.340 1.00 45.60 74 HIS D C 1
ATOM 2996 O O . HIS D 3 74 ? 164.978 127.139 155.835 1.00 54.09 74 HIS D O 1
ATOM 3003 N N . ASP D 3 75 ? 167.218 127.008 155.633 1.00 51.15 75 ASP D N 1
ATOM 3004 C CA . ASP D 3 75 ? 167.182 127.273 154.199 1.00 44.11 75 ASP D CA 1
ATOM 3005 C C . ASP D 3 75 ? 166.481 126.167 153.416 1.00 44.62 75 ASP D C 1
ATOM 3006 O O . ASP D 3 75 ? 165.890 126.432 152.362 1.00 51.15 75 ASP D O 1
ATOM 3011 N N . GLY D 3 76 ? 166.499 124.935 153.926 1.00 53.91 76 GLY D N 1
ATOM 3012 C CA . GLY D 3 76 ? 165.722 123.881 153.292 1.00 53.34 76 GLY D CA 1
ATOM 3013 C C . GLY D 3 76 ? 164.231 124.131 153.374 1.00 48.74 76 GLY D C 1
ATOM 3014 O O . GLY D 3 76 ? 163.494 123.878 152.418 1.00 49.10 76 GLY D O 1
ATOM 3015 N N . LEU D 3 77 ? 163.783 124.718 154.478 1.00 53.40 77 LEU D N 1
ATOM 3016 C CA . LEU D 3 77 ? 162.369 125.082 154.582 1.00 53.66 77 LEU D CA 1
ATOM 3017 C C . LEU D 3 77 ? 162.026 126.219 153.630 1.00 47.15 77 LEU D C 1
ATOM 3018 O O . LEU D 3 77 ? 160.995 126.179 152.950 1.00 51.15 77 LEU D O 1
ATOM 3023 N N . VAL D 3 78 ? 162.878 127.236 153.565 1.00 44.13 78 VAL D N 1
ATOM 3024 C CA . VAL D 3 78 ? 162.641 128.346 152.638 1.00 41.59 78 VAL D CA 1
ATOM 3025 C C . VAL D 3 78 ? 162.500 127.848 151.200 1.00 47.35 78 VAL D C 1
ATOM 3026 O O . VAL D 3 78 ? 161.527 128.169 150.498 1.00 54.15 78 VAL D O 1
ATOM 3030 N N . LYS D 3 79 ? 163.468 127.056 150.737 1.00 52.09 79 LYS D N 1
ATOM 3031 C CA . LYS D 3 79 ? 163.408 126.527 149.376 1.00 45.54 79 LYS D CA 1
ATOM 3032 C C . LYS D 3 79 ? 162.205 125.610 149.165 1.00 48.01 79 LYS D C 1
ATOM 3033 O O . LYS D 3 79 ? 161.599 125.616 148.089 1.00 55.98 79 LYS D O 1
ATOM 3039 N N . ARG D 3 80 ? 161.822 124.832 150.176 1.00 53.69 80 ARG D N 1
ATOM 3040 C CA . ARG D 3 80 ? 160.649 123.971 150.034 1.00 54.24 80 ARG D CA 1
ATOM 3041 C C . ARG D 3 80 ? 159.362 124.776 149.864 1.00 51.75 80 ARG D C 1
ATOM 3042 O O . ARG D 3 80 ? 158.539 124.472 148.984 1.00 57.93 80 ARG D O 1
ATOM 3050 N N . CYS D 3 81 ? 159.209 125.858 150.627 1.00 54.81 81 CYS D N 1
ATOM 3051 C CA . CYS D 3 81 ? 158.062 126.740 150.436 1.00 49.21 81 CYS D CA 1
ATOM 3052 C C . CYS D 3 81 ? 158.033 127.281 149.018 1.00 54.22 81 CYS D C 1
ATOM 3053 O O . CYS D 3 81 ? 157.034 127.144 148.301 1.00 52.38 81 CYS D O 1
ATOM 3056 N N . ILE D 3 82 ? 159.131 127.905 148.599 1.00 55.07 82 ILE D N 1
ATOM 3057 C CA . ILE D 3 82 ? 159.139 128.561 147.296 1.00 46.61 82 ILE D CA 1
ATOM 3058 C C . ILE D 3 82 ? 158.848 127.558 146.187 1.00 48.32 82 ILE D C 1
ATOM 3059 O O . ILE D 3 82 ? 158.092 127.851 145.256 1.00 54.13 82 ILE D O 1
ATOM 3064 N N . ASP D 3 83 ? 159.447 126.368 146.253 1.00 54.45 83 ASP D N 1
ATOM 3065 C CA . ASP D 3 83 ? 159.198 125.363 145.224 1.00 54.23 83 ASP D CA 1
ATOM 3066 C C . ASP D 3 83 ? 157.769 124.833 145.227 1.00 51.26 83 ASP D C 1
ATOM 3067 O O . ASP D 3 83 ? 157.305 124.363 144.185 1.00 56.78 83 ASP D O 1
ATOM 3072 N N . ASP D 3 84 ? 157.053 124.893 146.350 1.00 53.10 84 ASP D N 1
ATOM 3073 C CA . ASP D 3 84 ? 155.659 124.449 146.332 1.00 53.23 84 ASP D CA 1
ATOM 3074 C C . ASP D 3 84 ? 154.675 125.543 145.943 1.00 52.89 84 ASP D C 1
ATOM 3075 O O . ASP D 3 84 ? 153.584 125.231 145.458 1.00 55.24 84 ASP D O 1
ATOM 3080 N N . LEU D 3 85 ? 155.022 126.810 146.147 1.00 52.63 85 LEU D N 1
ATOM 3081 C CA . LEU D 3 85 ? 154.111 127.925 145.907 1.00 47.81 85 LEU D CA 1
ATOM 3082 C C . LEU D 3 85 ? 154.348 128.675 144.597 1.00 48.31 85 LEU D C 1
ATOM 3083 O O . LEU D 3 85 ? 153.629 129.635 144.322 1.00 54.38 85 LEU D O 1
ATOM 3088 N N . THR D 3 86 ? 155.323 128.279 143.793 1.00 48.62 86 THR D N 1
ATOM 3089 C CA . THR D 3 86 ? 155.655 128.906 142.523 1.00 44.18 86 THR D CA 1
ATOM 3090 C C . THR D 3 86 ? 155.865 127.829 141.471 1.00 47.65 86 THR D C 1
ATOM 3091 O O . THR D 3 86 ? 156.105 126.666 141.808 1.00 51.93 86 THR D O 1
ATOM 3095 N N . PRO D 3 87 ? 155.773 128.176 140.175 1.00 50.22 87 PRO D N 1
ATOM 3096 C CA . PRO D 3 87 ? 155.522 129.492 139.579 1.00 52.38 87 PRO D CA 1
ATOM 3097 C C . PRO D 3 87 ? 154.077 129.932 139.645 1.00 50.83 87 PRO D C 1
ATOM 3098 O O . PRO D 3 87 ? 153.784 131.120 139.650 1.00 54.65 87 PRO D O 1
ATOM 3102 N N . SER D 3 88 ? 153.151 128.985 139.711 1.00 50.11 88 SER D N 1
ATOM 3103 C CA . SER D 3 88 ? 151.732 129.285 139.669 1.00 51.83 88 SER D CA 1
ATOM 3104 C C . SER D 3 88 ? 151.001 128.538 140.769 1.00 51.93 88 SER D C 1
ATOM 3105 O O . SER D 3 88 ? 151.376 127.427 141.147 1.00 47.18 88 SER D O 1
ATOM 3108 N N . VAL D 3 89 ? 149.945 129.167 141.273 1.00 55.67 89 VAL D N 1
ATOM 3109 C CA . VAL D 3 89 ? 148.980 128.534 142.164 1.00 53.65 89 VAL D CA 1
ATOM 3110 C C . VAL D 3 89 ? 147.611 128.587 141.504 1.00 55.09 89 VAL D C 1
ATOM 3111 O O . VAL D 3 89 ? 147.253 129.586 140.876 1.00 49.38 89 VAL D O 1
ATOM 3115 N N . LYS D 3 90 ? 146.857 127.502 141.614 1.00 62.07 90 LYS D N 1
ATOM 3116 C CA . LYS D 3 90 ? 145.561 127.397 140.960 1.00 59.21 90 LYS D CA 1
ATOM 3117 C C . LYS D 3 90 ? 144.523 126.908 141.952 1.00 58.79 90 LYS D C 1
ATOM 3118 O O . LYS D 3 90 ? 144.774 125.965 142.705 1.00 63.44 90 LYS D O 1
ATOM 3124 N N . THR D 3 91 ? 143.351 127.538 141.935 1.00 59.83 91 THR D N 1
ATOM 3125 C CA . THR D 3 91 ? 142.289 127.237 142.889 1.00 63.17 91 THR D CA 1
ATOM 3126 C C . THR D 3 91 ? 140.943 127.331 142.170 1.00 62.12 91 THR D C 1
ATOM 3127 O O . THR D 3 91 ? 140.879 127.467 140.946 1.00 64.87 91 THR D O 1
ATOM 3131 N N . ASN D 3 92 ? 139.850 127.238 142.930 1.00 61.33 92 ASN D N 1
ATOM 3132 C CA . ASN D 3 92 ? 138.531 127.096 142.315 1.00 67.27 92 ASN D CA 1
ATOM 3133 C C . ASN D 3 92 ? 138.163 128.299 141.455 1.00 74.08 92 ASN D C 1
ATOM 3134 O O . ASN D 3 92 ? 137.867 128.154 140.265 1.00 76.52 92 ASN D O 1
ATOM 3139 N N . ASP D 3 93 ? 138.173 129.498 142.033 1.00 64.95 93 ASP D N 1
ATOM 3140 C CA . ASP D 3 93 ? 137.780 130.686 141.282 1.00 57.92 93 ASP D CA 1
ATOM 3141 C C . ASP D 3 93 ? 138.932 131.414 140.603 1.00 58.51 93 ASP D C 1
ATOM 3142 O O . ASP D 3 93 ? 138.697 132.104 139.607 1.00 58.02 93 ASP D O 1
ATOM 3147 N N . TYR D 3 94 ? 140.160 131.276 141.092 1.00 58.57 94 TYR D N 1
ATOM 3148 C CA . TYR D 3 94 ? 141.249 132.174 140.729 1.00 58.14 94 TYR D CA 1
ATOM 3149 C C . TYR D 3 94 ? 142.479 131.421 140.244 1.00 53.05 94 TYR D C 1
ATOM 3150 O O . TYR D 3 94 ? 142.711 130.267 140.605 1.00 54.71 94 TYR D O 1
ATOM 3159 N N . ASP D 3 95 ? 143.257 132.103 139.406 1.00 52.55 95 ASP D N 1
ATOM 3160 C CA . ASP D 3 95 ? 144.609 131.717 139.033 1.00 50.20 95 ASP D CA 1
ATOM 3161 C C . ASP D 3 95 ? 145.597 132.732 139.589 1.00 51.71 95 ASP D C 1
ATOM 3162 O O . ASP D 3 95 ? 145.306 133.927 139.650 1.00 55.97 95 ASP D O 1
ATOM 3167 N N . PHE D 3 96 ? 146.782 132.258 139.965 1.00 52.15 96 PHE D N 1
ATOM 3168 C CA . PHE D 3 96 ? 147.849 133.100 140.480 1.00 44.49 96 PHE D CA 1
ATOM 3169 C C . PHE D 3 96 ? 149.146 132.750 139.769 1.00 43.22 96 PHE D C 1
ATOM 3170 O O . PHE D 3 96 ? 149.475 131.570 139.625 1.00 54.13 96 PHE D O 1
ATOM 3178 N N . GLU D 3 97 ? 149.915 133.775 139.405 1.00 45.41 97 GLU D N 1
ATOM 3179 C CA . GLU D 3 97 ? 151.187 133.620 138.709 1.00 47.03 97 GLU D CA 1
ATOM 3180 C C . GLU D 3 97 ? 152.236 134.493 139.382 1.00 49.98 97 GLU D C 1
ATOM 3181 O O . GLU D 3 97 ? 152.017 135.691 139.569 1.00 58.50 97 GLU D O 1
ATOM 3187 N N . GLU D 3 98 ? 153.385 133.909 139.710 1.00 52.09 98 GLU D N 1
ATOM 3188 C CA . GLU D 3 98 ? 154.464 134.673 140.329 1.00 56.72 98 GLU D CA 1
ATOM 3189 C C . GLU D 3 98 ? 154.897 135.828 139.441 1.00 58.80 98 GLU D C 1
ATOM 3190 O O . GLU D 3 98 ? 155.353 135.619 138.315 1.00 58.65 98 GLU D O 1
ATOM 3196 N N . ASP D 3 99 ? 154.758 137.049 139.955 1.00 61.77 99 ASP D N 1
ATOM 3197 C CA . ASP D 3 99 ? 155.426 138.194 139.350 1.00 62.27 99 ASP D CA 1
ATOM 3198 C C . ASP D 3 99 ? 156.859 138.321 139.855 1.00 59.49 99 ASP D C 1
ATOM 3199 O O . ASP D 3 99 ? 157.796 138.436 139.059 1.00 59.51 99 ASP D O 1
ATOM 3204 N N . ASP D 3 100 ? 157.050 138.294 141.173 1.00 57.27 100 ASP D N 1
ATOM 3205 C CA . ASP D 3 100 ? 158.380 138.190 141.761 1.00 59.33 100 ASP D CA 1
ATOM 3206 C C . ASP D 3 100 ? 158.277 137.538 143.133 1.00 57.46 100 ASP D C 1
ATOM 3207 O O . ASP D 3 100 ? 157.207 137.494 143.739 1.00 61.43 100 ASP D O 1
ATOM 3212 N N . THR D 3 101 ? 159.403 137.015 143.619 1.00 53.60 101 THR D N 1
ATOM 3213 C CA . THR D 3 101 ? 159.530 136.640 145.021 1.00 54.09 101 THR D CA 1
ATOM 3214 C C . THR D 3 101 ? 160.777 137.254 145.640 1.00 55.67 101 THR D C 1
ATOM 3215 O O . THR D 3 101 ? 161.852 137.263 145.038 1.00 59.90 101 THR D O 1
ATOM 3219 N N . ASN D 3 102 ? 160.603 137.758 146.858 1.00 47.14 102 ASN D N 1
ATOM 3220 C CA . ASN D 3 102 ? 161.626 138.431 147.645 1.00 44.07 102 ASN D CA 1
ATOM 3221 C C . ASN D 3 102 ? 161.870 137.634 148.920 1.00 44.34 102 ASN D C 1
ATOM 3222 O O . ASN D 3 102 ? 160.928 137.363 149.668 1.00 55.45 102 ASN D O 1
ATOM 3227 N N . ILE D 3 103 ? 163.121 137.250 149.166 1.00 44.42 103 ILE D N 1
ATOM 3228 C CA . ILE D 3 103 ? 163.522 136.554 150.390 1.00 44.19 103 ILE D CA 1
ATOM 3229 C C . ILE D 3 103 ? 164.433 137.471 151.195 1.00 48.34 103 ILE D C 1
ATOM 3230 O O . ILE D 3 103 ? 165.447 137.944 150.672 1.00 52.12 103 ILE D O 1
ATOM 3235 N N . THR D 3 104 ? 164.086 137.735 152.462 1.00 44.07 104 THR D N 1
ATOM 3236 C CA . THR D 3 104 ? 164.992 138.468 153.350 1.00 49.22 104 THR D CA 1
ATOM 3237 C C . THR D 3 104 ? 165.140 137.723 154.669 1.00 55.25 104 THR D C 1
ATOM 3238 O O . THR D 3 104 ? 164.168 137.168 155.180 1.00 65.18 104 THR D O 1
ATOM 3242 N N . GLN D 3 105 ? 166.353 137.702 155.227 1.00 54.12 105 GLN D N 1
ATOM 3243 C CA . GLN D 3 105 ? 166.578 137.054 156.515 1.00 54.25 105 GLN D CA 1
ATOM 3244 C C . GLN D 3 105 ? 167.243 137.990 157.517 1.00 66.34 105 GLN D C 1
ATOM 3245 O O . GLN D 3 105 ? 168.108 138.792 157.158 1.00 67.64 105 GLN D O 1
ATOM 3251 N N . LEU D 3 106 ? 166.831 137.866 158.782 1.00 63.60 106 LEU D N 1
ATOM 3252 C CA . LEU D 3 106 ? 167.403 138.578 159.918 1.00 53.92 106 LEU D CA 1
ATOM 3253 C C . LEU D 3 106 ? 167.846 137.595 160.996 1.00 56.91 106 LEU D C 1
ATOM 3254 O O . LEU D 3 106 ? 167.299 136.493 161.114 1.00 59.36 106 LEU D O 1
ATOM 3259 N N . VAL D 3 107 ? 168.841 138.003 161.785 1.00 59.27 107 VAL D N 1
ATOM 3260 C CA . VAL D 3 107 ? 169.216 137.317 163.021 1.00 60.40 107 VAL D CA 1
ATOM 3261 C C . VAL D 3 107 ? 168.570 138.070 164.175 1.00 65.94 107 VAL D C 1
ATOM 3262 O O . VAL D 3 107 ? 168.857 139.253 164.391 1.00 66.27 107 VAL D O 1
ATOM 3266 N N . ASP D 3 108 ? 167.714 137.386 164.925 1.00 65.10 108 ASP D N 1
ATOM 3267 C CA . ASP D 3 108 ? 166.819 138.008 165.892 1.00 62.45 108 ASP D CA 1
ATOM 3268 C C . ASP D 3 108 ? 167.193 137.584 167.307 1.00 64.60 108 ASP D C 1
ATOM 3269 O O . ASP D 3 108 ? 167.246 136.389 167.608 1.00 70.68 108 ASP D O 1
ATOM 3274 N N . ASP D 3 109 ? 167.437 138.569 168.174 1.00 65.40 109 ASP D N 1
ATOM 3275 C CA . ASP D 3 109 ? 167.830 138.348 169.562 1.00 65.82 109 ASP D CA 1
ATOM 3276 C C . ASP D 3 109 ? 166.797 138.887 170.548 1.00 65.96 109 ASP D C 1
ATOM 3277 O O . ASP D 3 109 ? 167.109 139.078 171.726 1.00 70.54 109 ASP D O 1
ATOM 3282 N N . THR D 3 110 ? 165.574 139.148 170.084 1.00 69.08 110 THR D N 1
ATOM 3283 C CA . THR D 3 110 ? 164.521 139.698 170.933 1.00 66.17 110 THR D CA 1
ATOM 3284 C C . THR D 3 110 ? 164.133 138.766 172.069 1.00 60.68 110 THR D C 1
ATOM 3285 O O . THR D 3 110 ? 163.588 139.227 173.075 1.00 61.44 110 THR D O 1
ATOM 3289 N N . THR D 3 111 ? 164.397 137.471 171.935 1.00 55.31 111 THR D N 1
ATOM 3290 C CA . THR D 3 111 ? 163.860 136.449 172.823 1.00 53.93 111 THR D CA 1
ATOM 3291 C C . THR D 3 111 ? 164.942 135.788 173.678 1.00 59.15 111 THR D C 1
ATOM 3292 O O . THR D 3 111 ? 164.752 134.666 174.151 1.00 67.42 111 THR D O 1
ATOM 3296 N N . ASN D 3 112 ? 166.065 136.477 173.901 1.00 53.68 112 ASN D N 1
ATOM 3297 C CA . ASN D 3 112 ? 167.196 135.982 174.688 1.00 43.56 112 ASN D CA 1
ATOM 3298 C C . ASN D 3 112 ? 167.790 134.708 174.119 1.00 52.48 112 ASN D C 1
ATOM 3299 O O . ASN D 3 112 ? 168.441 133.940 174.829 1.00 60.62 112 ASN D O 1
ATOM 3304 N N . GLN D 3 113 ? 167.569 134.494 172.831 1.00 53.63 113 GLN D N 1
ATOM 3305 C CA . GLN D 3 113 ? 168.017 133.327 172.100 1.00 50.08 113 GLN D CA 1
ATOM 3306 C C . GLN D 3 113 ? 168.287 133.830 170.693 1.00 56.72 113 GLN D C 1
ATOM 3307 O O . GLN D 3 113 ? 167.609 134.747 170.228 1.00 66.50 113 GLN D O 1
ATOM 3313 N N . GLU D 3 114 ? 169.273 133.260 170.011 1.00 52.28 114 GLU D N 1
ATOM 3314 C CA . GLU D 3 114 ? 169.558 133.706 168.648 1.00 50.89 114 GLU D CA 1
ATOM 3315 C C . GLU D 3 114 ? 168.696 132.916 167.675 1.00 58.12 114 GLU D C 1
ATOM 3316 O O . GLU D 3 114 ? 168.985 131.760 167.369 1.00 61.56 114 GLU D O 1
ATOM 3322 N N . LEU D 3 115 ? 167.631 133.542 167.195 1.00 58.34 115 LEU D N 1
ATOM 3323 C CA . LEU D 3 115 ? 166.750 132.978 166.185 1.00 53.49 115 LEU D CA 1
ATOM 3324 C C . LEU D 3 115 ? 167.103 133.488 164.791 1.00 54.29 115 LEU D C 1
ATOM 3325 O O . LEU D 3 115 ? 167.705 134.545 164.623 1.00 59.63 115 LEU D O 1
ATOM 3330 N N . LEU D 3 116 ? 166.702 132.713 163.791 1.00 55.66 116 LEU D N 1
ATOM 3331 C CA . LEU D 3 116 ? 166.685 133.109 162.392 1.00 57.55 116 LEU D CA 1
ATOM 3332 C C . LEU D 3 116 ? 165.247 133.411 162.009 1.00 55.37 116 LEU D C 1
ATOM 3333 O O . LEU D 3 116 ? 164.351 132.593 162.260 1.00 58.11 116 LEU D O 1
ATOM 3338 N N . HIS D 3 117 ? 165.038 134.570 161.385 1.00 52.28 117 HIS D N 1
ATOM 3339 C CA . HIS D 3 117 ? 163.734 135.005 160.897 1.00 48.09 117 HIS D CA 1
ATOM 3340 C C . HIS D 3 117 ? 163.839 135.207 159.390 1.00 50.76 117 HIS D C 1
ATOM 3341 O O . HIS D 3 117 ? 164.515 136.136 158.944 1.00 60.63 117 HIS D O 1
ATOM 3348 N N . THR D 3 118 ? 163.182 134.363 158.594 1.00 52.42 118 THR D N 1
ATOM 3349 C CA . THR D 3 118 ? 163.106 134.585 157.150 1.00 49.81 118 THR D CA 1
ATOM 3350 C C . THR D 3 118 ? 161.710 135.046 156.777 1.00 51.11 118 THR D C 1
ATOM 3351 O O . THR D 3 118 ? 160.730 134.403 157.142 1.00 58.69 118 THR D O 1
ATOM 3355 N N . SER D 3 119 ? 161.618 136.149 156.047 1.00 47.01 119 SER D N 1
ATOM 3356 C CA . SER D 3 119 ? 160.360 136.600 155.474 1.00 43.19 119 SER D CA 1
ATOM 3357 C C . SER D 3 119 ? 160.382 136.389 153.964 1.00 52.93 119 SER D C 1
ATOM 3358 O O . SER D 3 119 ? 161.262 136.920 153.268 1.00 54.89 119 SER D O 1
ATOM 3361 N N . ILE D 3 120 ? 159.434 135.582 153.478 1.00 54.43 120 ILE D N 1
ATOM 3362 C CA . ILE D 3 120 ? 159.258 135.240 152.073 1.00 43.67 120 ILE D CA 1
ATOM 3363 C C . ILE D 3 120 ? 158.035 135.997 151.581 1.00 44.31 120 ILE D C 1
ATOM 3364 O O . ILE D 3 120 ? 156.917 135.744 152.054 1.00 49.61 120 ILE D O 1
ATOM 3369 N N . THR D 3 121 ? 158.229 136.904 150.628 1.00 48.18 121 THR D N 1
ATOM 3370 C CA . THR D 3 121 ? 157.135 137.607 149.971 1.00 50.62 121 THR D CA 1
ATOM 3371 C C . THR D 3 121 ? 157.005 137.097 148.544 1.00 49.10 121 THR D C 1
ATOM 3372 O O . THR D 3 121 ? 157.998 137.045 147.820 1.00 59.96 121 THR D O 1
ATOM 3376 N N . ILE D 3 122 ? 155.796 136.736 148.132 1.00 46.09 122 ILE D N 1
ATOM 3377 C CA . ILE D 3 122 ? 155.527 136.362 146.747 1.00 40.58 122 ILE D CA 1
ATOM 3378 C C . ILE D 3 122 ? 154.415 137.252 146.220 1.00 47.34 122 ILE D C 1
ATOM 3379 O O . ILE D 3 122 ? 153.330 137.309 146.809 1.00 52.89 122 ILE D O 1
ATOM 3384 N N . SER D 3 123 ? 154.683 137.953 145.123 1.00 55.79 123 SER D N 1
ATOM 3385 C CA . SER D 3 123 ? 153.683 138.769 144.449 1.00 52.90 123 SER D CA 1
ATOM 3386 C C . SER D 3 123 ? 153.087 137.929 143.336 1.00 54.57 123 SER D C 1
ATOM 3387 O O . SER D 3 123 ? 153.816 137.477 142.450 1.00 64.31 123 SER D O 1
ATOM 3390 N N . TYR D 3 124 ? 151.780 137.711 143.374 1.00 47.17 124 TYR D N 1
ATOM 3391 C CA . TYR D 3 124 ? 151.076 136.993 142.324 1.00 49.39 124 TYR D CA 1
ATOM 3392 C C . TYR D 3 124 ? 150.244 137.977 141.526 1.00 51.58 124 TYR D C 1
ATOM 3393 O O . TYR D 3 124 ? 149.374 138.638 142.086 1.00 55.71 124 TYR D O 1
ATOM 3402 N N . LYS D 3 125 ? 150.460 138.054 140.224 1.00 56.66 125 LYS D N 1
ATOM 3403 C CA . LYS D 3 125 ? 149.383 138.552 139.388 1.00 54.17 125 LYS D CA 1
ATOM 3404 C C . LYS D 3 125 ? 148.273 137.518 139.384 1.00 49.66 125 LYS D C 1
ATOM 3405 O O . LYS D 3 125 ? 148.533 136.316 139.399 1.00 57.13 125 LYS D O 1
ATOM 3411 N N . THR D 3 126 ? 147.033 137.982 139.383 1.00 44.78 126 THR D N 1
ATOM 3412 C CA . THR D 3 126 ? 145.891 137.095 139.494 1.00 47.92 126 THR D CA 1
ATOM 3413 C C . THR D 3 126 ? 144.838 137.444 138.458 1.00 51.26 126 THR D C 1
ATOM 3414 O O . THR D 3 126 ? 144.611 138.622 138.134 1.00 58.38 126 THR D O 1
ATOM 3418 N N . PHE D 3 127 ? 144.160 136.385 138.015 1.00 55.79 127 PHE D N 1
ATOM 3419 C CA . PHE D 3 127 ? 143.241 136.356 136.884 1.00 56.13 127 PHE D CA 1
ATOM 3420 C C . PHE D 3 127 ? 142.069 135.435 137.188 1.00 62.82 127 PHE D C 1
ATOM 3421 O O . PHE D 3 127 ? 142.092 134.687 138.162 1.00 63.37 127 PHE D O 1
ATOM 3430 N N . ALA E 4 2 ? 127.324 163.332 134.189 1.00 79.98 2 ALA E N 1
ATOM 3431 C CA . ALA E 4 2 ? 126.585 162.044 134.355 1.00 82.91 2 ALA E CA 1
ATOM 3432 C C . ALA E 4 2 ? 126.264 161.394 133.002 1.00 83.92 2 ALA E C 1
ATOM 3433 O O . ALA E 4 2 ? 126.317 162.049 131.964 1.00 79.03 2 ALA E O 1
ATOM 3435 N N . ASN E 4 3 ? 125.920 160.102 133.034 1.00 78.00 3 ASN E N 1
ATOM 3436 C CA . ASN E 4 3 ? 125.640 159.301 131.834 1.00 68.75 3 ASN E CA 1
ATOM 3437 C C . ASN E 4 3 ? 126.848 159.155 130.906 1.00 69.84 3 ASN E C 1
ATOM 3438 O O . ASN E 4 3 ? 126.691 158.995 129.698 1.00 73.82 3 ASN E O 1
ATOM 3443 N N . MET E 4 4 ? 128.063 159.220 131.442 1.00 60.86 4 MET E N 1
ATOM 3444 C CA . MET E 4 4 ? 129.246 158.942 130.632 1.00 60.04 4 MET E CA 1
ATOM 3445 C C . MET E 4 4 ? 129.251 157.487 130.164 1.00 58.57 4 MET E C 1
ATOM 3446 O O . MET E 4 4 ? 128.713 156.598 130.822 1.00 58.85 4 MET E O 1
ATOM 3451 N N . LYS E 4 5 ? 129.879 157.252 129.010 1.00 52.10 5 LYS E N 1
ATOM 3452 C CA . LYS E 4 5 ? 129.805 155.982 128.288 1.00 44.53 5 LYS E CA 1
ATOM 3453 C C . LYS E 4 5 ? 131.092 155.178 128.452 1.00 45.30 5 LYS E C 1
ATOM 3454 O O . LYS E 4 5 ? 132.127 155.539 127.887 1.00 54.06 5 LYS E O 1
ATOM 3460 N N . ASN E 4 6 ? 131.026 154.082 129.207 1.00 44.68 6 ASN E N 1
ATOM 3461 C CA . ASN E 4 6 ? 132.182 153.205 129.365 1.00 53.79 6 ASN E CA 1
ATOM 3462 C C . ASN E 4 6 ? 132.494 152.438 128.087 1.00 54.75 6 ASN E C 1
ATOM 3463 O O . ASN E 4 6 ? 131.597 152.012 127.359 1.00 60.31 6 ASN E O 1
ATOM 3468 N N . SER E 4 7 ? 133.788 152.232 127.843 1.00 49.41 7 SER E N 1
ATOM 3469 C CA . SER E 4 7 ? 134.236 151.411 126.724 1.00 52.18 7 SER E CA 1
ATOM 3470 C C . SER E 4 7 ? 133.724 149.976 126.798 1.00 54.58 7 SER E C 1
ATOM 3471 O O . SER E 4 7 ? 133.256 149.427 125.795 1.00 60.87 7 SER E O 1
ATOM 3474 N N . ASN E 4 8 ? 133.779 149.356 127.975 1.00 50.42 8 ASN E N 1
ATOM 3475 C CA . ASN E 4 8 ? 133.488 147.926 128.088 1.00 59.70 8 ASN E CA 1
ATOM 3476 C C . ASN E 4 8 ? 132.025 147.574 127.868 1.00 56.17 8 ASN E C 1
ATOM 3477 O O . ASN E 4 8 ? 131.691 146.387 127.876 1.00 58.79 8 ASN E O 1
ATOM 3482 N N . ASP E 4 9 ? 131.152 148.550 127.670 1.00 49.31 9 ASP E N 1
ATOM 3483 C CA . ASP E 4 9 ? 129.789 148.284 127.234 1.00 47.92 9 ASP E CA 1
ATOM 3484 C C . ASP E 4 9 ? 129.646 148.053 125.730 1.00 53.47 9 ASP E C 1
ATOM 3485 O O . ASP E 4 9 ? 128.552 147.690 125.292 1.00 60.01 9 ASP E O 1
ATOM 3490 N N . ARG E 4 10 ? 130.691 148.251 124.926 1.00 48.78 10 ARG E N 1
ATOM 3491 C CA . ARG E 4 10 ? 130.666 147.805 123.535 1.00 45.27 10 ARG E CA 1
ATOM 3492 C C . ARG E 4 10 ? 130.979 146.320 123.425 1.00 43.08 10 ARG E C 1
ATOM 3493 O O . ARG E 4 10 ? 131.933 145.824 124.026 1.00 53.29 10 ARG E O 1
ATOM 3501 N N . ILE E 4 11 ? 130.170 145.622 122.638 1.00 48.06 11 ILE E N 1
ATOM 3502 C CA . ILE E 4 11 ? 130.338 144.210 122.334 1.00 44.28 11 ILE E CA 1
ATOM 3503 C C . ILE E 4 11 ? 130.709 144.080 120.863 1.00 46.04 11 ILE E C 1
ATOM 3504 O O . ILE E 4 11 ? 130.009 144.603 119.993 1.00 50.47 11 ILE E O 1
ATOM 3509 N N . ILE E 4 12 ? 131.813 143.393 120.586 1.00 47.66 12 ILE E N 1
ATOM 3510 C CA . ILE E 4 12 ? 132.314 143.185 119.230 1.00 41.77 12 ILE E CA 1
ATOM 3511 C C . ILE E 4 12 ? 132.088 141.727 118.859 1.00 43.07 12 ILE E C 1
ATOM 3512 O O . ILE E 4 12 ? 132.505 140.827 119.593 1.00 52.38 12 ILE E O 1
ATOM 3517 N N . LEU E 4 13 ? 131.420 141.495 117.729 1.00 38.32 13 LEU E N 1
ATOM 3518 C CA . LEU E 4 13 ? 131.066 140.153 117.281 1.00 39.05 13 LEU E CA 1
ATOM 3519 C C . LEU E 4 13 ? 131.563 139.940 115.859 1.00 43.19 13 LEU E C 1
ATOM 3520 O O . LEU E 4 13 ? 131.660 140.887 115.082 1.00 54.87 13 LEU E O 1
ATOM 3525 N N . PHE E 4 14 ? 131.850 138.684 115.512 1.00 39.35 14 PHE E N 1
ATOM 3526 C CA . PHE E 4 14 ? 132.313 138.325 114.176 1.00 44.89 14 PHE E CA 1
ATOM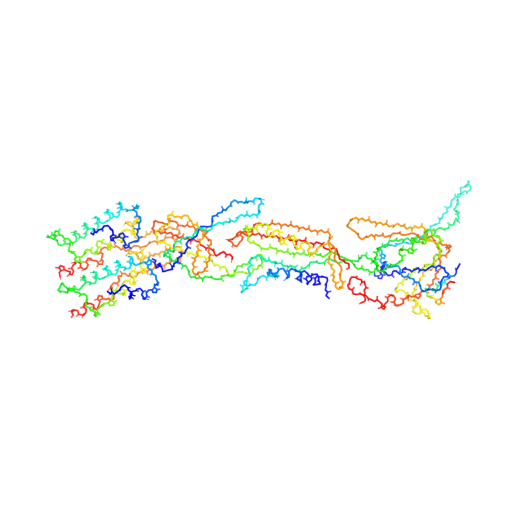 3527 C C . PHE E 4 14 ? 131.612 137.062 113.701 1.00 49.92 14 PHE E C 1
ATOM 3528 O O . PHE E 4 14 ? 131.211 136.230 114.514 1.00 59.66 14 PHE E O 1
ATOM 3536 N N . ARG E 4 15 ? 131.480 136.903 112.383 1.00 42.97 15 ARG E N 1
ATOM 3537 C CA . ARG E 4 15 ? 131.345 135.561 111.823 1.00 49.59 15 ARG E CA 1
ATOM 3538 C C . ARG E 4 15 ? 131.866 135.510 110.395 1.00 50.00 15 ARG E C 1
ATOM 3539 O O . ARG E 4 15 ? 131.821 136.496 109.661 1.00 54.37 15 ARG E O 1
ATOM 3547 N N . LYS E 4 16 ? 132.305 134.322 109.996 1.00 54.24 16 LYS E N 1
ATOM 3548 C CA . LYS E 4 16 ? 132.740 134.087 108.627 1.00 53.37 16 LYS E CA 1
ATOM 3549 C C . LYS E 4 16 ? 131.575 134.307 107.672 1.00 52.78 16 LYS E C 1
ATOM 3550 O O . LYS E 4 16 ? 130.471 133.816 107.907 1.00 56.36 16 LYS E O 1
ATOM 3556 N N . ALA E 4 17 ? 131.804 135.061 106.604 1.00 59.54 17 ALA E N 1
ATOM 3557 C CA . ALA E 4 17 ? 130.701 135.441 105.735 1.00 55.34 17 ALA E CA 1
ATOM 3558 C C . ALA E 4 17 ? 130.158 134.239 104.978 1.00 54.97 17 ALA E C 1
ATOM 3559 O O . ALA E 4 17 ? 130.913 133.416 104.458 1.00 55.20 17 ALA E O 1
ATOM 3561 N N . GLY E 4 18 ? 128.832 134.151 104.910 1.00 59.27 18 GLY E N 1
ATOM 3562 C CA . GLY E 4 18 ? 128.142 133.207 104.056 1.00 57.74 18 GLY E CA 1
ATOM 3563 C C . GLY E 4 18 ? 127.822 131.859 104.662 1.00 58.45 18 GLY E C 1
ATOM 3564 O O . GLY E 4 18 ? 127.161 131.052 103.999 1.00 61.80 18 GLY E O 1
ATOM 3565 N N . GLU E 4 19 ? 128.255 131.582 105.887 1.00 61.96 19 GLU E N 1
ATOM 3566 C CA . GLU E 4 19 ? 127.903 130.348 106.576 1.00 64.89 19 GLU E CA 1
ATOM 3567 C C . GLU E 4 19 ? 126.891 130.623 107.681 1.00 62.88 19 GLU E C 1
ATOM 3568 O O . GLU E 4 19 ? 127.037 131.578 108.447 1.00 62.77 19 GLU E O 1
ATOM 3574 N N . LYS E 4 20 ? 125.870 129.770 107.752 1.00 59.54 20 LYS E N 1
ATOM 3575 C CA . LYS E 4 20 ? 124.705 129.956 108.622 1.00 57.01 20 LYS E CA 1
ATOM 3576 C C . LYS E 4 20 ? 124.989 129.482 110.047 1.00 58.28 20 LYS E C 1
ATOM 3577 O O . LYS E 4 20 ? 124.727 128.341 110.421 1.00 59.23 20 LYS E O 1
ATOM 3583 N N . VAL E 4 21 ? 125.538 130.402 110.849 1.00 58.57 21 VAL E N 1
ATOM 3584 C CA . VAL E 4 21 ? 125.915 130.163 112.238 1.00 57.24 21 VAL E CA 1
ATOM 3585 C C . VAL E 4 21 ? 125.703 131.459 113.020 1.00 57.31 21 VAL E C 1
ATOM 3586 O O . VAL E 4 21 ? 125.694 132.549 112.451 1.00 59.59 21 VAL E O 1
ATOM 3590 N N . ASP E 4 22 ? 125.510 131.339 114.336 1.00 57.05 22 ASP E N 1
ATOM 3591 C CA . ASP E 4 22 ? 125.439 132.519 115.199 1.00 61.27 22 ASP E CA 1
ATOM 3592 C C . ASP E 4 22 ? 126.795 133.208 115.337 1.00 63.85 22 ASP E C 1
ATOM 3593 O O . ASP E 4 22 ? 127.835 132.553 115.429 1.00 62.27 22 ASP E O 1
ATOM 3598 N N . ALA E 4 23 ? 126.775 134.542 115.366 1.00 54.47 23 ALA E N 1
ATOM 3599 C CA . ALA E 4 23 ? 128.002 135.318 115.516 1.00 50.67 23 ALA E CA 1
ATOM 3600 C C . ALA E 4 23 ? 128.713 135.002 116.826 1.00 53.30 23 ALA E C 1
ATOM 3601 O O . ALA E 4 23 ? 128.077 134.773 117.856 1.00 57.39 23 ALA E O 1
ATOM 3603 N N . THR E 4 24 ? 130.045 135.000 116.784 1.00 55.75 24 THR E N 1
ATOM 3604 C CA . THR E 4 24 ? 130.877 134.654 117.931 1.00 56.30 24 THR E CA 1
ATOM 3605 C C . THR E 4 24 ? 131.480 135.911 118.555 1.00 57.99 24 THR E C 1
ATOM 3606 O O . THR E 4 24 ? 132.007 136.768 117.843 1.00 61.02 24 THR E O 1
ATOM 3610 N N . LYS E 4 25 ? 131.388 136.024 119.881 1.00 52.57 25 LYS E N 1
ATOM 3611 C CA . LYS E 4 25 ? 131.872 137.204 120.592 1.00 47.44 25 LYS E CA 1
ATOM 3612 C C . LYS E 4 25 ? 133.393 137.211 120.720 1.00 52.80 25 LYS E C 1
ATOM 3613 O O . LYS E 4 25 ? 134.013 136.189 121.019 1.00 56.51 25 LYS E O 1
ATOM 3619 N N . MET E 4 26 ? 133.983 138.382 120.491 1.00 51.73 26 MET E N 1
ATOM 3620 C CA . MET E 4 26 ? 135.401 138.681 120.722 1.00 47.38 26 MET E CA 1
ATOM 3621 C C . MET E 4 26 ? 135.675 138.928 122.207 1.00 54.15 26 MET E C 1
ATOM 3622 O O . MET E 4 26 ? 135.545 140.045 122.703 1.00 53.44 26 MET E O 1
ATOM 3627 N N . LEU E 4 27 ? 136.073 137.880 122.927 1.00 49.79 27 LEU E N 1
ATOM 3628 C CA . LEU E 4 27 ? 136.357 137.973 124.359 1.00 47.07 27 LEU E CA 1
ATOM 3629 C C . LEU E 4 27 ? 137.729 138.577 124.675 1.00 49.87 27 LEU E C 1
ATOM 3630 O O . LEU E 4 27 ? 138.684 138.446 123.908 1.00 53.63 27 LEU E O 1
ATOM 3635 N N . PHE E 4 28 ? 137.813 139.220 125.847 1.00 49.02 28 PHE E N 1
ATOM 3636 C CA . PHE E 4 28 ? 139.064 139.740 126.426 1.00 40.32 28 PHE E CA 1
ATOM 3637 C C . PHE E 4 28 ? 139.736 140.819 125.584 1.00 35.09 28 PHE E C 1
ATOM 3638 O O . PHE E 4 28 ? 140.959 140.903 125.519 1.00 51.60 28 PHE E O 1
ATOM 3646 N N . LEU E 4 29 ? 138.939 141.658 124.941 1.00 42.35 29 LEU E N 1
ATOM 3647 C CA . LEU E 4 29 ? 139.471 142.886 124.364 1.00 47.00 29 LEU E CA 1
ATOM 3648 C C . LEU E 4 29 ? 140.143 143.735 125.431 1.00 45.12 29 LEU E C 1
ATOM 3649 O O . LEU E 4 29 ? 139.629 143.886 126.539 1.00 58.10 29 LEU E O 1
ATOM 3654 N N . THR E 4 30 ? 141.311 144.273 125.100 1.00 34.77 30 THR E N 1
ATOM 3655 C CA . THR E 4 30 ? 142.032 145.216 125.944 1.00 43.72 30 THR E CA 1
ATOM 3656 C C . THR E 4 30 ? 141.799 146.654 125.516 1.00 53.65 30 THR E C 1
ATOM 3657 O O . THR E 4 30 ? 141.638 147.533 126.364 1.00 53.70 30 THR E O 1
ATOM 3661 N N . GLU E 4 31 ? 141.780 146.905 124.212 1.00 51.13 31 GLU E N 1
ATOM 3662 C CA . GLU E 4 31 ? 141.550 148.230 123.660 1.00 43.56 31 GLU E CA 1
ATOM 3663 C C . GLU E 4 31 ? 140.996 148.066 122.254 1.00 43.06 31 GLU E C 1
ATOM 3664 O O . GLU E 4 31 ? 141.131 147.011 121.639 1.00 51.25 31 GLU E O 1
ATOM 3670 N N . TYR E 4 32 ? 140.351 149.118 121.761 1.00 41.90 32 TYR E N 1
ATOM 3671 C CA . TYR E 4 32 ? 139.564 149.034 120.539 1.00 34.63 32 TYR E CA 1
ATOM 3672 C C . TYR E 4 32 ? 139.511 150.398 119.863 1.00 42.74 32 TYR E C 1
ATOM 3673 O O . TYR E 4 32 ? 139.650 151.428 120.523 1.00 51.88 32 TYR E O 1
ATOM 3682 N N . GLY E 4 33 ? 139.315 150.405 118.544 1.00 33.81 33 GLY E N 1
ATOM 3683 C CA . GLY E 4 33 ? 139.080 151.650 117.834 1.00 27.66 33 GLY E CA 1
ATOM 3684 C C . GLY E 4 33 ? 138.453 151.431 116.478 1.00 34.30 33 GLY E C 1
ATOM 3685 O O . GLY E 4 33 ? 138.710 150.425 115.815 1.00 52.35 33 GLY E O 1
ATOM 3686 N N . LEU E 4 34 ? 137.624 152.387 116.061 1.00 35.44 34 LEU E N 1
ATOM 3687 C CA . LEU E 4 34 ? 136.997 152.393 114.744 1.00 33.47 34 LEU E CA 1
ATOM 3688 C C . LEU E 4 34 ? 137.287 153.731 114.084 1.00 41.91 34 LEU E C 1
ATOM 3689 O O . LEU E 4 34 ? 137.055 154.779 114.689 1.00 57.05 34 LEU E O 1
ATOM 3694 N N . SER E 4 35 ? 137.780 153.701 112.846 1.00 39.55 35 SER E N 1
ATOM 3695 C CA . SER E 4 35 ? 138.288 154.888 112.169 1.00 39.82 35 SER E CA 1
ATOM 3696 C C . SER E 4 35 ? 137.659 155.047 110.790 1.00 45.76 35 SER E C 1
ATOM 3697 O O . SER E 4 35 ? 137.496 154.066 110.063 1.00 55.74 35 SER E O 1
ATOM 3700 N N . HIS E 4 36 ? 137.293 156.284 110.440 1.00 47.51 36 HIS E N 1
ATOM 3701 C CA . HIS E 4 36 ? 136.877 156.654 109.089 1.00 49.32 36 HIS E CA 1
ATOM 3702 C C . HIS E 4 36 ? 137.655 157.888 108.651 1.00 48.30 36 HIS E C 1
ATOM 3703 O O . HIS E 4 36 ? 137.846 158.808 109.446 1.00 51.15 36 HIS E O 1
ATOM 3710 N N . GLU E 4 37 ? 138.114 157.918 107.398 1.00 57.70 37 GLU E N 1
ATOM 3711 C CA . GLU E 4 37 ? 139.003 158.993 106.958 1.00 62.18 37 GLU E CA 1
ATOM 3712 C C . GLU E 4 37 ? 138.904 159.226 105.455 1.00 64.30 37 GLU E C 1
ATOM 3713 O O . GLU E 4 37 ? 139.109 158.296 104.673 1.00 67.52 37 GLU E O 1
ATOM 3719 N N . ALA E 4 38 ? 138.613 160.467 105.055 1.00 61.70 38 ALA E N 1
ATOM 3720 C CA . ALA E 4 38 ? 138.394 160.833 103.655 1.00 62.48 38 ALA E CA 1
ATOM 3721 C C . ALA E 4 38 ? 139.680 161.316 102.982 1.00 71.83 38 ALA E C 1
ATOM 3722 O O . ALA E 4 38 ? 140.315 162.260 103.460 1.00 72.22 38 ALA E O 1
ATOM 3724 N N . ASP E 4 39 ? 140.055 160.674 101.868 1.00 94.04 39 ASP E N 1
ATOM 3725 C CA . ASP E 4 39 ? 141.242 161.027 101.073 1.00 94.59 39 ASP E CA 1
ATOM 3726 C C . ASP E 4 39 ? 140.978 162.189 100.102 1.00 93.19 39 ASP E C 1
ATOM 3727 O O . ASP E 4 39 ? 141.133 162.071 98.887 1.00 94.02 39 ASP E O 1
ATOM 3732 N N . THR E 4 40 ? 140.567 163.325 100.657 1.00 91.41 40 THR E N 1
ATOM 3733 C CA . THR E 4 40 ? 140.327 164.534 99.866 1.00 91.77 40 THR E CA 1
ATOM 3734 C C . THR E 4 40 ? 141.614 165.162 99.326 1.00 93.58 40 THR E C 1
ATOM 3735 O O . THR E 4 40 ? 142.575 165.367 100.072 1.00 91.15 40 THR E O 1
ATOM 3739 N N . ASP E 4 41 ? 141.633 165.463 98.023 1.00 103.40 41 ASP E N 1
ATOM 3740 C CA . ASP E 4 41 ? 142.573 166.424 97.451 1.00 101.90 41 ASP E CA 1
ATOM 3741 C C . ASP E 4 41 ? 142.000 167.849 97.476 1.00 103.84 41 ASP E C 1
ATOM 3742 O O . ASP E 4 41 ? 140.825 168.074 97.782 1.00 104.90 41 ASP E O 1
ATOM 3747 N N . THR E 4 42 ? 142.841 168.824 97.103 1.00 107.71 42 THR E N 1
ATOM 3748 C CA . THR E 4 42 ? 142.388 170.167 96.744 1.00 107.79 42 THR E CA 1
ATOM 3749 C C . THR E 4 42 ? 143.044 170.622 95.443 1.00 107.23 42 THR E C 1
ATOM 3750 O O . THR E 4 42 ? 144.233 170.376 95.220 1.00 107.19 42 THR E O 1
ATOM 3754 N N . GLU E 4 43 ? 142.263 171.288 94.591 1.00 108.52 43 GLU E N 1
ATOM 3755 C CA . GLU E 4 43 ? 142.693 171.747 93.273 1.00 108.88 43 GLU E CA 1
ATOM 3756 C C . GLU E 4 43 ? 142.770 173.271 93.262 1.00 109.66 43 GLU E C 1
ATOM 3757 O O . GLU E 4 43 ? 141.774 173.947 93.543 1.00 110.67 43 GLU E O 1
ATOM 3763 N N . ASP E 4 44 ? 143.960 173.802 92.968 1.00 112.90 44 ASP E N 1
ATOM 3764 C CA . ASP E 4 44 ? 144.207 175.238 92.879 1.00 111.74 44 ASP E CA 1
ATOM 3765 C C . ASP E 4 44 ? 143.924 175.785 91.481 1.00 112.17 44 ASP E C 1
ATOM 3766 O O . ASP E 4 44 ? 144.152 175.115 90.471 1.00 111.95 44 ASP E O 1
ATOM 3771 N N . THR E 4 45 ? 143.439 177.027 91.433 1.00 110.20 45 THR E N 1
ATOM 3772 C CA . THR E 4 45 ? 143.226 177.751 90.184 1.00 112.34 45 THR E CA 1
ATOM 3773 C C . THR E 4 45 ? 143.349 179.236 90.501 1.00 110.59 45 THR E C 1
ATOM 3774 O O . THR E 4 45 ? 143.132 179.647 91.642 1.00 110.68 45 THR E O 1
ATOM 3778 N N . MET E 4 46 ? 143.704 180.049 89.499 1.00 112.09 46 MET E N 1
ATOM 3779 C CA . MET E 4 46 ? 143.882 181.473 89.785 1.00 112.98 46 MET E CA 1
ATOM 3780 C C . MET E 4 46 ? 142.555 182.167 90.088 1.00 114.53 46 MET E C 1
ATOM 3781 O O . MET E 4 46 ? 142.560 183.254 90.673 1.00 114.50 46 MET E O 1
ATOM 3786 N N . ASP E 4 47 ? 141.426 181.565 89.710 1.00 113.73 47 ASP E N 1
ATOM 3787 C CA . ASP E 4 47 ? 140.120 181.994 90.198 1.00 111.74 47 ASP E CA 1
ATOM 3788 C C . ASP E 4 47 ? 139.912 181.668 91.675 1.00 111.85 47 ASP E C 1
ATOM 3789 O O . ASP E 4 47 ? 138.963 182.183 92.275 1.00 111.81 47 ASP E O 1
ATOM 3794 N N . GLY E 4 48 ? 140.763 180.832 92.265 1.00 109.63 48 GLY E N 1
ATOM 3795 C CA . GLY E 4 48 ? 140.630 180.396 93.648 1.00 107.90 48 GLY E CA 1
ATOM 3796 C C . GLY E 4 48 ? 140.683 178.882 93.768 1.00 109.24 48 GLY E C 1
ATOM 3797 O O . GLY E 4 48 ? 140.248 178.147 92.879 1.00 109.09 48 GLY E O 1
ATOM 3798 N N . SER E 4 49 ? 141.236 178.409 94.887 1.00 110.64 49 SER E N 1
ATOM 3799 C CA . SER E 4 49 ? 141.329 176.979 95.173 1.00 110.68 49 SER E CA 1
ATOM 3800 C C . SER E 4 49 ? 140.004 176.400 95.661 1.00 108.41 49 SER E C 1
ATOM 3801 O O . SER E 4 49 ? 139.179 177.100 96.254 1.00 109.64 49 SER E O 1
ATOM 3804 N N . TYR E 4 50 ? 139.807 175.102 95.414 1.00 106.28 50 TYR E N 1
ATOM 3805 C CA . TYR E 4 50 ? 138.645 174.392 95.941 1.00 105.46 50 TYR E CA 1
ATOM 3806 C C . TYR E 4 50 ? 139.029 172.980 96.377 1.00 107.38 50 TYR E C 1
ATOM 3807 O O . TYR E 4 50 ? 140.059 172.444 95.974 1.00 111.88 50 TYR E O 1
ATOM 3816 N N . ASN E 4 51 ? 138.201 172.398 97.246 1.00 100.29 51 ASN E N 1
ATOM 3817 C CA . ASN E 4 51 ? 138.448 171.091 97.853 1.00 100.87 51 ASN E CA 1
ATOM 3818 C C . ASN E 4 51 ? 137.583 170.027 97.175 1.00 100.79 51 ASN E C 1
ATOM 3819 O O . ASN E 4 51 ? 136.375 170.228 97.016 1.00 101.00 51 ASN E O 1
ATOM 3824 N N . THR E 4 52 ? 138.187 168.899 96.776 1.00 102.35 52 THR E N 1
ATOM 3825 C CA . THR E 4 52 ? 137.489 167.864 96.006 1.00 104.30 52 THR E CA 1
ATOM 3826 C C . THR E 4 52 ? 137.242 166.596 96.826 1.00 104.47 52 THR E C 1
ATOM 3827 O O . THR E 4 52 ? 138.147 166.102 97.507 1.00 103.36 52 THR E O 1
ATOM 3831 N N . GLY E 4 53 ? 136.009 166.083 96.752 1.00 100.25 53 GLY E N 1
ATOM 3832 C CA . GLY E 4 53 ? 135.497 164.997 97.582 1.00 98.02 53 GLY E CA 1
ATOM 3833 C C . GLY E 4 53 ? 135.950 163.587 97.231 1.00 98.28 53 GLY E C 1
ATOM 3834 O O . GLY E 4 53 ? 135.156 162.790 96.723 1.00 96.32 53 GLY E O 1
ATOM 3835 N N . GLY E 4 54 ? 137.208 163.261 97.505 1.00 91.75 54 GLY E N 1
ATOM 3836 C CA . GLY E 4 54 ? 137.704 161.901 97.337 1.00 90.25 54 GLY E CA 1
ATOM 3837 C C . GLY E 4 54 ? 136.990 160.868 98.204 1.00 90.52 54 GLY E C 1
ATOM 3838 O O . GLY E 4 54 ? 136.142 161.169 99.042 1.00 90.38 54 GLY E O 1
ATOM 3839 N N . SER E 4 55 ? 137.343 159.603 97.952 1.00 77.08 55 SER E N 1
ATOM 3840 C CA . SER E 4 55 ? 136.746 158.444 98.613 1.00 71.19 55 SER E CA 1
ATOM 3841 C C . SER E 4 55 ? 137.231 158.282 100.055 1.00 71.94 55 SER E C 1
ATOM 3842 O O . SER E 4 55 ? 138.250 158.838 100.466 1.00 75.16 55 SER E O 1
ATOM 3845 N N . VAL E 4 56 ? 136.478 157.486 100.819 1.00 62.37 56 VAL E N 1
ATOM 3846 C CA . VAL E 4 56 ? 136.691 157.275 102.252 1.00 62.74 56 VAL E CA 1
ATOM 3847 C C . VAL E 4 56 ? 137.207 155.864 102.509 1.00 57.51 56 VAL E C 1
ATOM 3848 O O . VAL E 4 56 ? 136.663 154.893 101.973 1.00 58.20 56 VAL E O 1
ATOM 3852 N N . GLU E 4 57 ? 138.253 155.752 103.331 1.00 63.50 57 GLU E N 1
ATOM 3853 C CA . GLU E 4 57 ? 138.738 154.475 103.849 1.00 60.06 57 GLU E CA 1
ATOM 3854 C C . GLU E 4 57 ? 138.288 154.280 105.292 1.00 56.77 57 GLU E C 1
ATOM 3855 O O . GLU E 4 57 ? 138.389 155.197 106.108 1.00 61.74 57 GLU E O 1
ATOM 3861 N N . SER E 4 58 ? 137.808 153.078 105.611 1.00 45.79 58 SER E N 1
ATOM 3862 C CA . SER E 4 58 ? 137.223 152.783 106.914 1.00 45.56 58 SER E CA 1
ATOM 3863 C C . SER E 4 58 ? 137.793 151.484 107.484 1.00 43.91 58 SER E C 1
ATOM 3864 O O . SER E 4 58 ? 137.897 150.476 106.775 1.00 53.63 58 SER E O 1
ATOM 3867 N N . THR E 4 59 ? 138.129 151.490 108.775 1.00 37.69 59 THR E N 1
ATOM 3868 C CA . THR E 4 59 ? 138.831 150.354 109.359 1.00 40.26 59 THR E CA 1
ATOM 3869 C C . THR E 4 59 ? 138.570 150.243 110.856 1.00 45.89 59 THR E C 1
ATOM 3870 O O . THR E 4 59 ? 138.343 151.240 111.539 1.00 59.26 59 THR E O 1
ATOM 3874 N N . MET E 4 60 ? 138.601 149.001 111.346 1.00 48.49 60 MET E N 1
ATOM 3875 C CA . MET E 4 60 ? 138.378 148.645 112.744 1.00 46.39 60 MET E CA 1
ATOM 3876 C C . MET E 4 60 ? 139.611 147.930 113.285 1.00 45.86 60 MET E C 1
ATOM 3877 O O . MET E 4 60 ? 140.248 147.161 112.569 1.00 62.40 60 MET E O 1
ATOM 3882 N N . SER E 4 61 ? 139.971 148.195 114.539 1.00 38.15 61 SER E N 1
ATOM 3883 C CA . SER E 4 61 ? 141.277 147.799 115.056 1.00 40.83 61 SER E CA 1
ATOM 3884 C C . SER E 4 61 ? 141.178 147.426 116.526 1.00 39.90 61 SER E C 1
ATOM 3885 O O . SER E 4 61 ? 140.334 147.960 117.244 1.00 59.27 61 SER E O 1
ATOM 3888 N N . GLY E 4 62 ? 142.036 146.514 116.985 1.00 33.88 62 GLY E N 1
ATOM 3889 C CA . GLY E 4 62 ? 141.922 146.131 118.393 1.00 39.96 62 GLY E CA 1
ATOM 3890 C C . GLY E 4 62 ? 142.997 145.176 118.875 1.00 36.82 62 GLY E C 1
ATOM 3891 O O . GLY E 4 62 ? 143.784 144.634 118.093 1.00 53.54 62 GLY E O 1
ATOM 3892 N N . THR E 4 63 ? 143.019 144.993 120.204 1.00 34.11 63 THR E N 1
ATOM 3893 C CA . THR E 4 63 ? 143.960 144.129 120.911 1.00 42.51 63 THR E CA 1
ATOM 3894 C C . THR E 4 63 ? 143.199 143.227 121.874 1.00 49.65 63 THR E C 1
ATOM 3895 O O . THR E 4 63 ? 142.210 143.657 122.464 1.00 59.57 63 THR E O 1
ATOM 3899 N N . ALA E 4 64 ? 143.636 141.977 122.026 1.00 35.16 64 ALA E N 1
ATOM 3900 C CA . ALA E 4 64 ? 143.004 141.057 122.963 1.00 34.80 64 ALA E CA 1
ATOM 3901 C C . ALA E 4 64 ? 144.041 140.155 123.624 1.00 45.63 64 ALA E C 1
ATOM 3902 O O . ALA E 4 64 ? 145.154 139.986 123.123 1.00 62.74 64 ALA E O 1
ATOM 3904 N N . LYS E 4 65 ? 143.670 139.589 124.775 1.00 42.01 65 LYS E N 1
ATOM 3905 C CA . LYS E 4 65 ? 144.505 138.622 125.483 1.00 42.97 65 LYS E CA 1
ATOM 3906 C C . LYS E 4 65 ? 144.094 137.214 125.066 1.00 46.04 65 LYS E C 1
ATOM 3907 O O . LYS E 4 65 ? 142.901 136.906 125.031 1.00 53.79 65 LYS E O 1
ATOM 3913 N N . MET E 4 66 ? 145.065 136.366 124.737 1.00 51.24 66 MET E N 1
ATOM 3914 C CA . MET E 4 66 ? 144.742 134.994 124.367 1.00 53.38 66 MET E CA 1
ATOM 3915 C C . MET E 4 66 ? 144.569 134.112 125.601 1.00 55.11 66 MET E C 1
ATOM 3916 O O . MET E 4 66 ? 145.152 134.365 126.655 1.00 57.67 66 MET E O 1
ATOM 3921 N N . PHE E 4 67 ? 143.740 133.074 125.463 1.00 53.46 67 PHE E N 1
ATOM 3922 C CA . PHE E 4 67 ? 143.400 132.172 126.559 1.00 46.73 67 PHE E CA 1
ATOM 3923 C C . PHE E 4 67 ? 143.229 130.754 126.018 1.00 49.96 67 PHE E C 1
ATOM 3924 O O . PHE E 4 67 ? 143.095 130.548 124.812 1.00 53.28 67 PHE E O 1
ATOM 3932 N N . TYR E 4 68 ? 143.268 129.765 126.923 1.00 50.91 68 TYR E N 1
ATOM 3933 C CA . TYR E 4 68 ? 143.308 128.358 126.509 1.00 46.99 68 TYR E CA 1
ATOM 3934 C C . TYR E 4 68 ? 141.963 127.780 126.081 1.00 51.48 68 TYR E C 1
ATOM 3935 O O . TYR E 4 68 ? 141.934 126.851 125.269 1.00 49.02 68 TYR E O 1
ATOM 3944 N N . GLY E 4 69 ? 140.854 128.282 126.594 1.00 55.01 69 GLY E N 1
ATOM 3945 C CA . GLY E 4 69 ? 139.556 127.777 126.188 1.00 55.57 69 GLY E CA 1
ATOM 3946 C C . GLY E 4 69 ? 139.037 128.382 124.897 1.00 62.40 69 GLY E C 1
ATOM 3947 O O . GLY E 4 69 ? 137.853 128.719 124.816 1.00 69.11 69 GLY E O 1
ATOM 3948 N N . ASP E 4 70 ? 139.886 128.532 123.882 1.00 66.17 70 ASP E N 1
ATOM 3949 C CA . ASP E 4 70 ? 139.561 129.390 122.750 1.00 67.18 70 ASP E CA 1
ATOM 3950 C C . ASP E 4 70 ? 140.029 128.805 121.428 1.00 69.32 70 ASP E C 1
ATOM 3951 O O . ASP E 4 70 ? 140.954 127.993 121.369 1.00 74.37 70 ASP E O 1
ATOM 3956 N N . ASP E 4 71 ? 139.365 129.250 120.357 1.00 68.93 71 ASP E N 1
ATOM 3957 C CA . ASP E 4 71 ? 139.770 128.925 118.996 1.00 71.72 71 ASP E CA 1
ATOM 3958 C C . ASP E 4 71 ? 139.650 130.113 118.048 1.00 69.87 71 ASP E C 1
ATOM 3959 O O . ASP E 4 71 ? 139.804 129.929 116.836 1.00 67.35 71 ASP E O 1
ATOM 3964 N N . PHE E 4 72 ? 139.354 131.314 118.543 1.00 66.91 72 PHE E N 1
ATOM 3965 C CA . PHE E 4 72 ? 139.044 132.431 117.656 1.00 60.20 72 PHE E CA 1
ATOM 3966 C C . PHE E 4 72 ? 140.252 133.209 117.136 1.00 62.77 72 PHE E C 1
ATOM 3967 O O . PHE E 4 72 ? 140.254 133.611 115.970 1.00 67.53 72 PHE E O 1
ATOM 3975 N N . ALA E 4 73 ? 141.283 133.448 117.944 1.00 57.45 73 ALA E N 1
ATOM 3976 C CA . ALA E 4 73 ? 142.488 134.064 117.392 1.00 58.24 73 ALA E CA 1
ATOM 3977 C C . ALA E 4 73 ? 143.084 133.204 116.289 1.00 60.51 73 ALA E C 1
ATOM 3978 O O . ALA E 4 73 ? 143.635 133.718 115.305 1.00 59.46 73 ALA E O 1
ATOM 3980 N N . ASP E 4 74 ? 142.964 131.892 116.443 1.00 63.58 74 ASP E N 1
ATOM 3981 C CA . ASP E 4 74 ? 143.326 130.932 115.412 1.00 58.96 74 ASP E CA 1
ATOM 3982 C C . ASP E 4 74 ? 142.498 131.101 114.132 1.00 65.20 74 ASP E C 1
ATOM 3983 O O . ASP E 4 74 ? 143.045 131.002 113.022 1.00 67.37 74 ASP E O 1
ATOM 3988 N N . GLU E 4 75 ? 141.233 131.521 114.252 1.00 67.41 75 GLU E N 1
ATOM 3989 C CA . GLU E 4 75 ? 140.469 131.914 113.065 1.00 64.57 75 GLU E CA 1
ATOM 3990 C C . GLU E 4 75 ? 140.907 133.252 112.483 1.00 60.93 75 GLU E C 1
ATOM 3991 O O . GLU E 4 75 ? 140.908 133.412 111.262 1.00 60.34 75 GLU E O 1
ATOM 3997 N N . ILE E 4 76 ? 141.253 134.239 113.305 1.00 54.57 76 ILE E N 1
ATOM 3998 C CA . ILE E 4 76 ? 141.734 135.495 112.728 1.00 53.89 76 ILE E CA 1
ATOM 3999 C C . ILE E 4 76 ? 142.993 135.259 111.903 1.00 57.14 76 ILE E C 1
ATOM 4000 O O . ILE E 4 76 ? 143.149 135.816 110.810 1.00 57.37 76 ILE E O 1
ATOM 4005 N N . GLU E 4 77 ? 143.939 134.483 112.436 1.00 56.35 77 GLU E N 1
ATOM 4006 C CA . GLU E 4 77 ? 145.178 134.270 111.690 1.00 53.85 77 GLU E CA 1
ATOM 4007 C C . GLU E 4 77 ? 144.989 133.351 110.489 1.00 52.72 77 GLU E C 1
ATOM 4008 O O . GLU E 4 77 ? 145.745 133.458 109.521 1.00 56.28 77 GLU E O 1
ATOM 4014 N N . ASP E 4 78 ? 144.002 132.453 110.503 1.00 52.12 78 ASP E N 1
ATOM 4015 C CA . ASP E 4 78 ? 143.640 131.813 109.240 1.00 53.48 78 ASP E CA 1
ATOM 4016 C C . ASP E 4 78 ? 143.049 132.816 108.254 1.00 56.71 78 ASP E C 1
ATOM 4017 O O . ASP E 4 78 ? 143.379 132.792 107.064 1.00 55.03 78 ASP E O 1
ATOM 4022 N N . ALA E 4 79 ? 142.161 133.686 108.726 1.00 57.88 79 ALA E N 1
ATOM 4023 C CA . ALA E 4 79 ? 141.453 134.620 107.856 1.00 52.57 79 ALA E CA 1
ATOM 4024 C C . ALA E 4 79 ? 142.369 135.645 107.196 1.00 50.54 79 ALA E C 1
ATOM 4025 O O . ALA E 4 79 ? 142.170 135.985 106.027 1.00 53.52 79 ALA E O 1
ATOM 4027 N N . VAL E 4 80 ? 143.371 136.161 107.907 1.00 51.05 80 VAL E N 1
ATOM 4028 C CA . VAL E 4 80 ? 144.252 137.136 107.257 1.00 47.75 80 VAL E CA 1
ATOM 4029 C C . VAL E 4 80 ? 145.053 136.502 106.133 1.00 46.98 80 VAL E C 1
ATOM 4030 O O . VAL E 4 80 ? 145.343 137.161 105.131 1.00 52.61 80 VAL E O 1
ATOM 4034 N N . VAL E 4 81 ? 145.443 135.238 106.269 1.00 52.79 81 VAL E N 1
ATOM 4035 C CA . VAL E 4 81 ? 146.264 134.610 105.238 1.00 53.08 81 VAL E CA 1
ATOM 4036 C C . VAL E 4 81 ? 145.404 134.096 104.089 1.00 50.97 81 VAL E C 1
ATOM 4037 O O . VAL E 4 81 ? 145.762 134.259 102.920 1.00 48.80 81 VAL E O 1
ATOM 4041 N N . ASP E 4 82 ? 144.271 133.466 104.387 1.00 55.86 82 ASP E N 1
ATOM 4042 C CA . ASP E 4 82 ? 143.389 132.921 103.359 1.00 54.21 82 ASP E CA 1
ATOM 4043 C C . ASP E 4 82 ? 142.453 133.957 102.731 1.00 50.61 82 ASP E C 1
ATOM 4044 O O . ASP E 4 82 ? 141.616 133.585 101.906 1.00 50.99 82 ASP E O 1
ATOM 4049 N N . ARG E 4 83 ? 142.565 135.229 103.107 1.00 51.63 83 ARG E N 1
ATOM 4050 C CA . ARG E 4 83 ? 141.729 136.315 102.576 1.00 52.71 83 ARG E CA 1
ATOM 4051 C C . ARG E 4 83 ? 140.224 136.029 102.671 1.00 57.56 83 ARG E C 1
ATOM 4052 O O . ARG E 4 83 ? 139.456 136.328 101.755 1.00 53.02 83 ARG E O 1
ATOM 4060 N N . VAL E 4 84 ? 139.797 135.437 103.787 1.00 56.51 84 VAL E N 1
ATOM 4061 C CA . VAL E 4 84 ? 138.384 135.120 104.010 1.00 52.37 84 VAL E CA 1
ATOM 4062 C C . VAL E 4 84 ? 137.595 136.385 104.335 1.00 49.99 84 VAL E C 1
ATOM 4063 O O . VAL E 4 84 ? 138.014 137.192 105.172 1.00 51.14 84 VAL E O 1
ATOM 4067 N N . LEU E 4 85 ? 136.446 136.566 103.672 1.00 47.29 85 LEU E N 1
ATOM 4068 C CA . LEU E 4 85 ? 135.525 137.658 103.998 1.00 45.59 85 LEU E CA 1
ATOM 4069 C C . LEU E 4 85 ? 134.802 137.392 105.320 1.00 46.43 85 LEU E C 1
ATOM 4070 O O . LEU E 4 85 ? 134.201 136.331 105.499 1.00 57.54 85 LEU E O 1
ATOM 4075 N N . TYR E 4 86 ? 134.829 138.365 106.234 1.00 42.24 86 TYR E N 1
ATOM 4076 C CA . TYR E 4 86 ? 134.175 138.271 107.536 1.00 43.68 86 TYR E CA 1
ATOM 4077 C C . TYR E 4 86 ? 133.146 139.381 107.730 1.00 48.71 86 TYR E C 1
ATOM 4078 O O . TYR E 4 86 ? 133.403 140.542 107.384 1.00 56.01 86 TYR E O 1
ATOM 4087 N N . GLU E 4 87 ? 131.967 139.004 108.229 1.00 44.80 87 GLU E N 1
ATOM 4088 C CA . GLU E 4 87 ? 131.003 139.929 108.806 1.00 35.24 87 GLU E CA 1
ATOM 4089 C C . GLU E 4 87 ? 131.413 140.281 110.229 1.00 41.03 87 GLU E C 1
ATOM 4090 O O . GLU E 4 87 ? 131.947 139.441 110.956 1.00 50.51 87 GLU E O 1
ATOM 4096 N N . ALA E 4 88 ? 131.093 141.501 110.654 1.00 30.21 88 ALA E N 1
ATOM 4097 C CA . ALA E 4 88 ? 131.333 141.901 112.034 1.00 36.90 88 ALA E CA 1
ATOM 4098 C C . ALA E 4 88 ? 130.275 142.889 112.504 1.00 42.47 88 ALA E C 1
ATOM 4099 O O . ALA E 4 88 ? 129.732 143.659 111.715 1.00 46.52 88 ALA E O 1
ATOM 4101 N N . TRP E 4 89 ? 129.978 142.849 113.802 1.00 45.55 89 TRP E N 1
ATOM 4102 C CA . TRP E 4 89 ? 129.076 143.792 114.457 1.00 38.86 89 TRP E CA 1
ATOM 4103 C C . TRP E 4 89 ? 129.815 144.536 115.554 1.00 42.64 89 TRP E C 1
ATOM 4104 O O . TRP E 4 89 ? 130.636 143.948 116.264 1.00 49.55 89 TRP E O 1
ATOM 4115 N N . GLU E 4 90 ? 129.493 145.817 115.710 1.00 43.57 90 GLU E N 1
ATOM 4116 C CA . GLU E 4 90 ? 129.726 146.547 116.951 1.00 42.07 90 GLU E CA 1
ATOM 4117 C C . GLU E 4 90 ? 128.377 146.883 117.572 1.00 47.67 90 GLU E C 1
ATOM 4118 O O . GLU E 4 90 ? 127.591 147.621 116.976 1.00 53.43 90 GLU E O 1
ATOM 4124 N N . VAL E 4 91 ? 128.129 146.382 118.780 1.00 45.39 91 VAL E N 1
ATOM 4125 C CA . VAL E 4 91 ? 126.836 146.471 119.447 1.00 38.46 91 VAL E CA 1
ATOM 4126 C C . VAL E 4 91 ? 126.997 147.218 120.763 1.00 44.81 91 VAL E C 1
ATOM 4127 O O . VAL E 4 91 ? 128.005 147.054 121.452 1.00 49.65 91 VAL E O 1
ATOM 4131 N N . GLU E 4 92 ? 126.032 148.070 121.092 1.00 58.47 92 GLU E N 1
ATOM 4132 C CA . GLU E 4 92 ? 126.061 148.857 122.327 1.00 53.24 92 GLU E CA 1
ATOM 4133 C C . GLU E 4 92 ? 125.165 148.196 123.370 1.00 54.25 92 GLU E C 1
ATOM 4134 O O . GLU E 4 92 ? 123.948 148.378 123.370 1.00 61.45 92 GLU E O 1
ATOM 4140 N N . SER E 4 93 ? 125.787 147.451 124.281 1.00 50.52 93 SER E N 1
ATOM 4141 C CA . SER E 4 93 ? 125.089 146.528 125.165 1.00 50.38 93 SER E CA 1
ATOM 4142 C C . SER E 4 93 ? 124.054 147.185 126.074 1.00 54.25 93 SER E C 1
ATOM 4143 O O . SER E 4 93 ? 123.304 146.464 126.737 1.00 55.94 93 SER E O 1
ATOM 4146 N N . ARG E 4 94 ? 123.987 148.511 126.131 1.00 55.34 94 ARG E N 1
ATOM 4147 C CA . ARG E 4 94 ? 123.075 149.208 127.029 1.00 54.33 94 ARG E CA 1
ATOM 4148 C C . ARG E 4 94 ? 122.103 150.160 126.340 1.00 58.56 94 ARG E C 1
ATOM 4149 O O . ARG E 4 94 ? 121.326 150.825 127.033 1.00 61.62 94 ARG E O 1
ATOM 4157 N N . ILE E 4 95 ? 122.107 150.235 125.013 1.00 56.19 95 ILE E N 1
ATOM 4158 C CA . ILE E 4 95 ? 121.031 150.892 124.268 1.00 57.37 95 ILE E CA 1
ATOM 4159 C C . ILE E 4 95 ? 120.118 149.828 123.666 1.00 58.59 95 ILE E C 1
ATOM 4160 O O . ILE E 4 95 ? 120.478 149.211 122.655 1.00 61.17 95 ILE E O 1
ATOM 4165 N N . PRO E 4 96 ? 118.951 149.565 124.250 1.00 55.27 96 PRO E N 1
ATOM 4166 C CA . PRO E 4 96 ? 117.995 148.638 123.639 1.00 58.90 96 PRO E CA 1
ATOM 4167 C C . PRO E 4 96 ? 117.163 149.279 122.535 1.00 59.46 96 PRO E C 1
ATOM 4168 O O . PRO E 4 96 ? 116.968 150.492 122.486 1.00 58.31 96 PRO E O 1
ATOM 4172 N N . GLY E 4 97 ? 116.672 148.424 121.637 1.00 65.70 97 GLY E N 1
ATOM 4173 C CA . GLY E 4 97 ? 115.713 148.854 120.637 1.00 65.99 97 GLY E CA 1
ATOM 4174 C C . GLY E 4 97 ? 114.362 149.225 121.220 1.00 68.04 97 GLY E C 1
ATOM 4175 O O . GLY E 4 97 ? 113.991 148.828 122.322 1.00 71.89 97 GLY E O 1
ATOM 4176 N N . LYS E 4 98 ? 113.612 150.024 120.457 1.00 82.10 98 LYS E N 1
ATOM 4177 C CA . LYS E 4 98 ? 112.446 150.710 121.007 1.00 87.63 98 LYS E CA 1
ATOM 4178 C C . LYS E 4 98 ? 111.218 149.803 121.112 1.00 87.33 98 LYS E C 1
ATOM 4179 O O . LYS E 4 98 ? 110.718 149.548 122.212 1.00 83.32 98 LYS E O 1
ATOM 4185 N N . ASN E 4 99 ? 110.715 149.307 119.981 1.00 92.59 99 ASN E N 1
ATOM 4186 C CA . ASN E 4 99 ? 109.598 148.369 119.982 1.00 90.90 99 ASN E CA 1
ATOM 4187 C C . ASN E 4 99 ? 109.729 147.427 118.796 1.00 91.24 99 ASN E C 1
ATOM 4188 O O . ASN E 4 99 ? 110.245 147.805 117.742 1.00 92.67 99 ASN E O 1
ATOM 4193 N N . GLY E 4 100 ? 109.249 146.197 118.974 1.00 85.68 100 GLY E N 1
ATOM 4194 C CA . GLY E 4 100 ? 109.504 145.136 118.016 1.00 84.94 100 GLY E CA 1
ATOM 4195 C C . GLY E 4 100 ? 110.937 144.643 118.065 1.00 85.54 100 GLY E C 1
ATOM 4196 O O . GLY E 4 100 ? 111.183 143.442 118.200 1.00 83.56 100 GLY E O 1
ATOM 4197 N N . ASP E 4 101 ? 111.890 145.564 117.954 1.00 79.82 101 ASP E N 1
ATOM 4198 C CA . ASP E 4 101 ? 113.294 145.316 118.254 1.00 79.12 101 ASP E CA 1
ATOM 4199 C C . ASP E 4 101 ? 113.598 145.340 119.758 1.00 77.65 101 ASP E C 1
ATOM 4200 O O . ASP E 4 101 ? 114.753 145.540 120.142 1.00 81.39 101 ASP E O 1
ATOM 4205 N N . SER E 4 102 ? 112.592 145.143 120.611 1.00 77.41 102 SER E N 1
ATOM 4206 C CA . SER E 4 102 ? 112.763 145.340 122.048 1.00 76.75 102 SER E CA 1
ATOM 4207 C C . SER E 4 102 ? 113.882 144.489 122.636 1.00 74.60 102 SER E C 1
ATOM 4208 O O . SER E 4 102 ? 114.543 144.913 123.589 1.00 73.78 102 SER E O 1
ATOM 4211 N N . ALA E 4 103 ? 114.110 143.299 122.097 1.00 66.17 103 ALA E N 1
ATOM 4212 C CA . ALA E 4 103 ? 115.146 142.398 122.586 1.00 66.31 103 ALA E CA 1
ATOM 4213 C C . ALA E 4 103 ? 116.509 142.635 121.949 1.00 71.92 103 ALA E C 1
ATOM 4214 O O . ALA E 4 103 ? 117.448 141.893 122.251 1.00 69.19 103 ALA E O 1
ATOM 4216 N N . LYS E 4 104 ? 116.634 143.626 121.070 1.00 67.17 104 LYS E N 1
ATOM 4217 C CA . LYS E 4 104 ? 117.863 143.920 120.347 1.00 58.81 104 LYS E CA 1
ATOM 4218 C C . LYS E 4 104 ? 118.526 145.188 120.876 1.00 59.99 104 LYS E C 1
ATOM 4219 O O . LYS E 4 104 ? 117.913 145.984 121.586 1.00 61.47 104 LYS E O 1
ATOM 4225 N N . PHE E 4 105 ? 119.797 145.371 120.506 1.00 59.68 105 PHE E N 1
ATOM 4226 C CA . PHE E 4 105 ? 120.628 146.474 120.974 1.00 56.11 105 PHE E CA 1
ATOM 4227 C C . PHE E 4 105 ? 121.198 147.235 119.778 1.00 58.40 105 PHE E C 1
ATOM 4228 O O . PHE E 4 105 ? 121.495 146.643 118.748 1.00 62.94 105 PHE E O 1
ATOM 4236 N N . LYS E 4 106 ? 121.385 148.545 119.922 1.00 53.20 106 LYS E N 1
ATOM 4237 C CA . LYS E 4 106 ? 121.845 149.375 118.805 1.00 52.69 106 LYS E CA 1
ATOM 4238 C C . LYS E 4 106 ? 123.198 148.901 118.274 1.00 50.35 106 LYS E C 1
ATOM 4239 O O . LYS E 4 106 ? 124.067 148.501 119.046 1.00 55.90 106 LYS E O 1
ATOM 4245 N N . ALA E 4 107 ? 123.373 148.904 116.945 1.00 43.04 107 ALA E N 1
ATOM 4246 C CA . ALA E 4 107 ? 124.569 148.308 116.353 1.00 38.15 107 ALA E CA 1
ATOM 4247 C C . ALA E 4 107 ? 124.985 148.977 115.045 1.00 37.63 107 ALA E C 1
ATOM 4248 O O . ALA E 4 107 ? 124.179 149.607 114.353 1.00 44.66 107 ALA E O 1
ATOM 4250 N N . LYS E 4 108 ? 126.255 148.754 114.688 1.00 38.76 108 LYS E N 1
ATOM 4251 C CA . LYS E 4 108 ? 126.776 148.876 113.330 1.00 43.74 108 LYS E CA 1
ATOM 4252 C C . LYS E 4 108 ? 127.102 147.489 112.794 1.00 49.47 108 LYS E C 1
ATOM 4253 O O . LYS E 4 108 ? 127.683 146.663 113.507 1.00 55.63 108 LYS E O 1
ATOM 4259 N N . TYR E 4 109 ? 126.760 147.248 111.533 1.00 40.08 109 TYR E N 1
ATOM 4260 C CA . TYR E 4 109 ? 127.135 146.047 110.801 1.00 32.34 109 TYR E CA 1
ATOM 4261 C C . TYR E 4 109 ? 128.163 146.365 109.721 1.00 41.67 109 TYR E C 1
ATOM 4262 O O . TYR E 4 109 ? 127.962 147.285 108.924 1.00 48.93 109 TYR E O 1
ATOM 4271 N N . PHE E 4 110 ? 129.249 145.591 109.687 1.00 46.50 110 PHE E N 1
ATOM 4272 C CA . PHE E 4 110 ? 130.304 145.687 108.691 1.00 41.03 110 PHE E CA 1
ATOM 4273 C C . PHE E 4 110 ? 130.452 144.332 108.018 1.00 45.76 110 PHE E C 1
ATOM 4274 O O . PHE E 4 110 ? 130.189 143.299 108.630 1.00 48.05 110 PHE E O 1
ATOM 4282 N N . GLN E 4 111 ? 130.904 144.324 106.774 1.00 44.48 111 GLN E N 1
ATOM 4283 C CA . GLN E 4 111 ? 131.600 143.170 106.227 1.00 37.39 111 GLN E CA 1
ATOM 4284 C C . GLN E 4 111 ? 132.838 143.628 105.469 1.00 37.81 111 GLN E C 1
ATOM 4285 O O . GLN E 4 111 ? 132.901 144.758 104.987 1.00 50.70 111 GLN E O 1
ATOM 4291 N N . GLY E 4 112 ? 133.832 142.749 105.391 1.00 40.84 112 GLY E N 1
ATOM 4292 C CA . GLY E 4 112 ? 135.164 143.165 104.982 1.00 38.15 112 GLY E CA 1
ATOM 4293 C C . GLY E 4 112 ? 136.162 142.051 105.236 1.00 49.55 112 GLY E C 1
ATOM 4294 O O . GLY E 4 112 ? 135.776 140.896 105.371 1.00 58.80 112 GLY E O 1
ATOM 4295 N N . PHE E 4 113 ? 137.448 142.395 105.227 1.00 47.09 113 PHE E N 1
ATOM 4296 C CA . PHE E 4 113 ? 138.506 141.409 105.409 1.00 43.23 113 PHE E CA 1
ATOM 4297 C C . PHE E 4 113 ? 139.385 141.802 106.585 1.00 44.01 113 PHE E C 1
ATOM 4298 O O . PHE E 4 113 ? 139.623 142.985 106.826 1.00 51.98 113 PHE E O 1
ATOM 4306 N N . HIS E 4 114 ? 139.880 140.804 107.314 1.00 48.31 114 HIS E N 1
ATOM 4307 C CA . HIS E 4 114 ? 140.977 141.044 108.242 1.00 45.42 114 HIS E CA 1
ATOM 4308 C C . HIS E 4 114 ? 142.253 141.295 107.465 1.00 41.68 114 HIS E C 1
ATOM 4309 O O . HIS E 4 114 ? 142.578 140.550 106.540 1.00 51.39 114 HIS E O 1
ATOM 4316 N N . ASN E 4 115 ? 142.976 142.343 107.831 1.00 39.62 115 ASN E N 1
ATOM 4317 C CA . ASN E 4 115 ? 144.167 142.725 107.099 1.00 44.52 115 ASN E CA 1
ATOM 4318 C C . ASN E 4 115 ? 145.429 142.661 107.940 1.00 44.03 115 ASN E C 1
ATOM 4319 O O . ASN E 4 115 ? 146.521 142.784 107.380 1.00 42.36 115 ASN E O 1
ATOM 4324 N N . LYS E 4 116 ? 145.323 142.480 109.255 1.00 53.01 116 LYS E N 1
ATOM 4325 C CA . LYS E 4 116 ? 146.529 142.349 110.067 1.00 47.68 116 LYS E CA 1
ATOM 4326 C C . LYS E 4 116 ? 146.248 141.430 111.244 1.00 51.37 116 LYS E C 1
ATOM 4327 O O . LYS E 4 116 ? 145.169 141.498 111.837 1.00 53.95 116 LYS E O 1
ATOM 4333 N N . PHE E 4 117 ? 147.284 140.688 111.658 1.00 46.88 117 PHE E N 1
ATOM 4334 C CA . PHE E 4 117 ? 147.300 139.938 112.915 1.00 46.56 117 PHE E CA 1
ATOM 4335 C C . PHE E 4 117 ? 148.732 139.856 113.428 1.00 51.53 117 PHE E C 1
ATOM 4336 O O . PHE E 4 117 ? 149.585 139.289 112.745 1.00 60.27 117 PHE E O 1
ATOM 4344 N N . GLU E 4 118 ? 149.009 140.407 114.613 1.00 54.13 118 GLU E N 1
ATOM 4345 C CA . GLU E 4 118 ? 150.293 140.215 115.294 1.00 48.50 118 GLU E CA 1
ATOM 4346 C C . GLU E 4 118 ? 150.107 139.594 116.667 1.00 52.88 118 GLU E C 1
ATOM 4347 O O . GLU E 4 118 ? 149.376 140.137 117.497 1.00 67.74 118 GLU E O 1
ATOM 4353 N N . LEU E 4 119 ? 150.778 138.473 116.908 1.00 49.70 119 LEU E N 1
ATOM 4354 C CA . LEU E 4 119 ? 151.024 137.997 118.263 1.00 46.42 119 LEU E CA 1
ATOM 4355 C C . LEU E 4 119 ? 152.155 138.792 118.906 1.00 51.57 119 LEU E C 1
ATOM 4356 O O . LEU E 4 119 ? 153.173 139.067 118.270 1.00 58.50 119 LEU E O 1
ATOM 4361 N N . LYS E 4 120 ? 151.979 139.165 120.173 1.00 61.35 120 LYS E N 1
ATOM 4362 C CA . LYS E 4 120 ? 153.045 139.757 120.976 1.00 59.78 120 LYS E CA 1
ATOM 4363 C C . LYS E 4 120 ? 153.243 138.937 122.241 1.00 60.93 120 LYS E C 1
ATOM 4364 O O . LYS E 4 120 ? 152.319 138.816 123.054 1.00 65.24 120 LYS E O 1
ATOM 4370 N N . ALA E 4 121 ? 154.442 138.387 122.409 1.00 52.96 121 ALA E N 1
ATOM 4371 C CA . ALA E 4 121 ? 154.772 137.556 123.555 1.00 46.57 121 ALA E CA 1
ATOM 4372 C C . ALA E 4 121 ? 156.033 138.084 124.216 1.00 54.28 121 ALA E C 1
ATOM 4373 O O . ALA E 4 121 ? 156.988 138.455 123.533 1.00 62.20 121 ALA E O 1
ATOM 4375 N N . GLU E 4 122 ? 156.029 138.124 125.546 1.00 58.40 122 GLU E N 1
ATOM 4376 C CA . GLU E 4 122 ? 157.137 138.680 126.307 1.00 57.08 122 GLU E CA 1
ATOM 4377 C C . GLU E 4 122 ? 157.255 137.893 127.602 1.00 59.04 122 GLU E C 1
ATOM 4378 O O . GLU E 4 122 ? 156.241 137.518 128.188 1.00 62.46 122 GLU E O 1
ATOM 4384 N N . ALA E 4 123 ? 158.482 137.641 128.049 1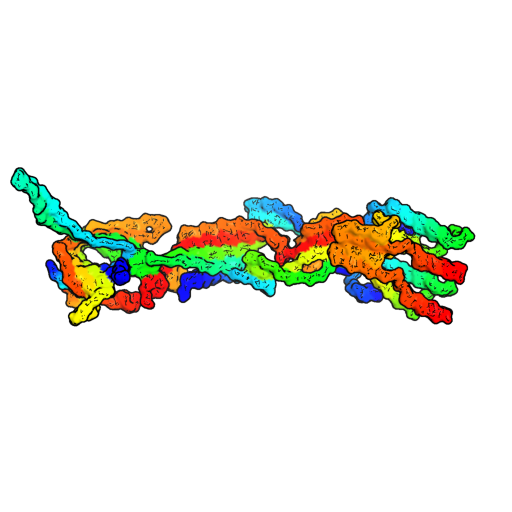.00 53.83 123 ALA E N 1
ATOM 4385 C CA . ALA E 4 123 ? 158.665 136.935 129.310 1.00 48.95 123 ALA E CA 1
ATOM 4386 C C . ALA E 4 123 ? 158.074 137.727 130.468 1.00 55.63 123 ALA E C 1
ATOM 4387 O O . ALA E 4 123 ? 158.212 138.950 130.540 1.00 60.38 123 ALA E O 1
ATOM 4389 N N . ASN E 4 124 ? 157.429 137.020 131.393 1.00 57.10 124 ASN E N 1
ATOM 4390 C CA . ASN E 4 124 ? 156.565 137.636 132.401 1.00 63.65 124 ASN E CA 1
ATOM 4391 C C . ASN E 4 124 ? 155.381 138.375 131.775 1.00 61.88 124 ASN E C 1
ATOM 4392 O O . ASN E 4 124 ? 155.222 139.585 131.931 1.00 61.72 124 ASN E O 1
ATOM 4397 N N . GLY E 4 125 ? 154.548 137.633 131.053 1.00 52.28 125 GLY E N 1
ATOM 4398 C CA . GLY E 4 125 ? 153.347 138.236 130.507 1.00 47.24 125 GLY E CA 1
ATOM 4399 C C 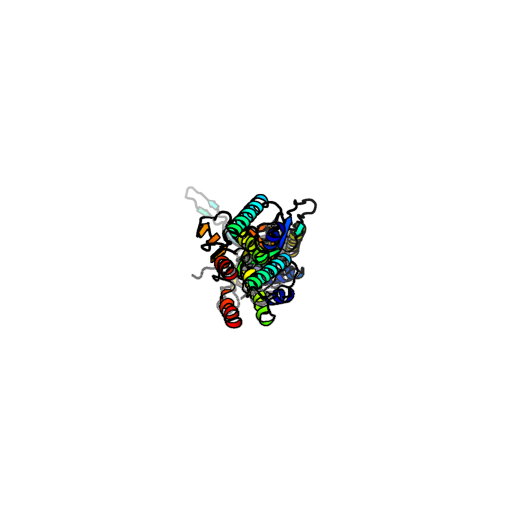. GLY E 4 125 ? 152.438 137.285 129.762 1.00 49.88 125 GLY E C 1
ATOM 4400 O O . GLY E 4 125 ? 152.897 136.342 129.117 1.00 52.05 125 GLY E O 1
ATOM 4401 N N . ILE E 4 126 ? 151.134 137.548 129.841 1.00 52.56 126 ILE E N 1
ATOM 4402 C CA . ILE E 4 126 ? 150.161 136.905 128.968 1.00 53.53 126 ILE E CA 1
ATOM 4403 C C . ILE E 4 126 ? 150.327 137.459 127.559 1.00 49.10 126 ILE E C 1
ATOM 4404 O O . ILE E 4 126 ? 150.373 138.679 127.363 1.00 50.71 126 ILE E O 1
ATOM 4409 N N . ASP E 4 127 ? 150.397 136.578 126.565 1.00 48.57 127 ASP E N 1
ATOM 4410 C CA . ASP E 4 127 ? 150.617 137.048 125.203 1.00 56.50 127 ASP E CA 1
ATOM 4411 C C . ASP E 4 127 ? 149.344 137.640 124.615 1.00 57.91 127 ASP E C 1
ATOM 4412 O O . ASP E 4 127 ? 148.256 137.075 124.749 1.00 57.09 127 ASP E O 1
ATOM 4417 N N . GLU E 4 128 ? 149.495 138.803 123.991 1.00 54.87 128 GLU E N 1
ATOM 4418 C CA . GLU E 4 128 ? 148.443 139.521 123.289 1.00 41.15 128 GLU E CA 1
ATOM 4419 C C . GLU E 4 128 ? 148.391 139.114 121.826 1.00 42.80 128 GLU E C 1
ATOM 4420 O O . GLU E 4 128 ? 149.366 138.619 121.266 1.00 56.24 128 GLU E O 1
ATOM 4426 N N . TYR E 4 129 ? 147.246 139.348 121.195 1.00 41.40 129 TYR E N 1
ATOM 4427 C CA . TYR E 4 129 ? 147.217 139.541 119.753 1.00 44.97 129 TYR E CA 1
ATOM 4428 C C . TYR E 4 129 ? 146.523 140.850 119.422 1.00 44.42 129 TYR E C 1
ATOM 4429 O O . TYR E 4 129 ? 145.645 141.303 120.148 1.00 59.75 129 TYR E O 1
ATOM 4438 N N . GLU E 4 130 ? 146.939 141.470 118.326 1.00 40.29 130 GLU E N 1
ATOM 4439 C CA . GLU E 4 130 ? 146.241 142.623 117.778 1.00 50.73 130 GLU E CA 1
ATOM 4440 C C . GLU E 4 130 ? 145.896 142.387 116.321 1.00 52.27 130 GLU E C 1
ATOM 4441 O O . GLU E 4 130 ? 146.598 141.667 115.613 1.00 61.53 130 GLU E O 1
ATOM 4447 N N . TYR E 4 131 ? 144.815 143.019 115.875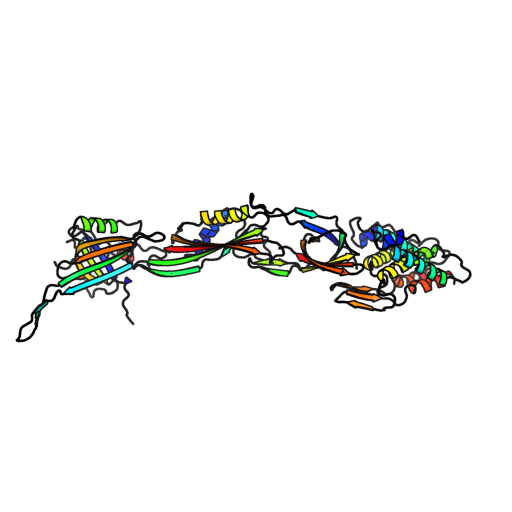 1.00 42.59 131 TYR E N 1
ATOM 4448 C CA . TYR E 4 131 ? 144.323 142.812 114.524 1.00 41.61 131 TYR E CA 1
ATOM 4449 C C . TYR E 4 131 ? 143.841 144.123 113.924 1.00 46.76 131 TYR E C 1
ATOM 4450 O O . TYR E 4 131 ? 143.481 145.074 114.637 1.00 50.45 131 TYR E O 1
ATOM 4459 N N . GLU E 4 132 ? 143.782 144.123 112.587 1.00 46.72 132 GLU E N 1
ATOM 4460 C CA . GLU E 4 132 ? 143.081 145.152 111.828 1.00 44.26 132 GLU E CA 1
ATOM 4461 C C . GLU E 4 132 ? 142.150 144.509 110.824 1.00 46.19 132 GLU E C 1
ATOM 4462 O O . GLU E 4 132 ? 142.534 143.554 110.134 1.00 56.74 132 GLU E O 1
ATOM 4468 N N . TYR E 4 133 ? 140.984 145.142 110.681 1.00 40.36 133 TYR E N 1
ATOM 4469 C CA . TYR E 4 133 ? 139.883 144.749 109.815 1.00 40.28 133 TYR E CA 1
ATOM 4470 C C . TYR E 4 133 ? 139.543 145.899 108.875 1.00 38.95 133 TYR E C 1
ATOM 4471 O O . TYR E 4 133 ? 139.290 147.016 109.331 1.00 51.74 133 TYR E O 1
ATOM 4480 N N . GLY E 4 134 ? 139.547 145.631 107.571 1.00 40.00 134 GLY E N 1
ATOM 4481 C CA . GLY E 4 134 ? 139.227 146.629 106.561 1.00 42.86 134 GLY E CA 1
ATOM 4482 C C . GLY E 4 134 ? 137.778 146.596 106.113 1.00 47.95 134 GLY E C 1
ATOM 4483 O O . GLY E 4 134 ? 137.360 145.635 105.464 1.00 53.52 134 GLY E O 1
ATOM 4484 N N . VAL E 4 135 ? 137.001 147.633 106.432 1.00 41.53 135 VAL E N 1
ATOM 4485 C CA . VAL E 4 135 ? 135.586 147.662 106.076 1.00 39.89 135 VAL E CA 1
ATOM 4486 C C . VAL E 4 135 ? 135.414 147.863 104.575 1.00 47.82 135 VAL E C 1
ATOM 4487 O O . VAL E 4 135 ? 136.083 148.707 103.969 1.00 47.35 135 VAL E O 1
ATOM 4491 N N . ASN E 4 136 ? 134.516 147.083 103.965 1.00 48.78 136 ASN E N 1
ATOM 4492 C CA . ASN E 4 136 ? 134.061 147.340 102.602 1.00 35.79 136 ASN E CA 1
ATOM 4493 C C . ASN E 4 136 ? 132.863 148.278 102.641 1.00 48.18 136 ASN E C 1
ATOM 4494 O O . ASN E 4 136 ? 131.907 148.033 103.380 1.00 54.74 136 ASN E O 1
ATOM 4499 N N . GLY E 4 137 ? 132.902 149.325 101.826 1.00 46.93 137 GLY E N 1
ATOM 4500 C CA . GLY E 4 137 ? 131.765 150.206 101.601 1.00 45.39 137 GLY E CA 1
ATOM 4501 C C . GLY E 4 137 ? 131.256 150.964 102.825 1.00 46.04 137 GLY E C 1
ATOM 4502 O O . GLY E 4 137 ? 131.957 151.190 103.810 1.00 47.47 137 GLY E O 1
ATOM 4503 N N . ARG E 4 138 ? 129.993 151.371 102.719 1.00 50.60 138 ARG E N 1
ATOM 4504 C CA . ARG E 4 138 ? 129.259 151.997 103.814 1.00 45.64 138 ARG E CA 1
ATOM 4505 C C . ARG E 4 138 ? 128.933 150.954 104.879 1.00 47.07 138 ARG E C 1
ATOM 4506 O O . ARG E 4 138 ? 128.295 149.945 104.575 1.00 49.48 138 ARG E O 1
ATOM 4514 N N . PHE E 4 139 ? 129.365 151.175 106.121 1.00 43.58 139 PHE E N 1
ATOM 4515 C CA . PHE E 4 139 ? 128.842 150.378 107.226 1.00 44.46 139 PHE E CA 1
ATOM 4516 C C . PHE E 4 139 ? 127.356 150.656 107.400 1.00 41.23 139 PHE E C 1
ATOM 4517 O O . PHE E 4 139 ? 126.885 151.765 107.147 1.00 44.52 139 PHE E O 1
ATOM 4525 N N . GLN E 4 140 ? 126.607 149.650 107.843 1.00 47.27 140 GLN E N 1
ATOM 4526 C CA . GLN E 4 140 ? 125.151 149.745 107.909 1.00 46.76 140 GLN E CA 1
ATOM 4527 C C . GLN E 4 140 ? 124.653 149.809 109.349 1.00 48.00 140 GLN E C 1
ATOM 4528 O O . GLN E 4 140 ? 125.020 148.982 110.178 1.00 50.08 140 GLN E O 1
ATOM 4534 N N . ARG E 4 141 ? 123.794 150.779 109.625 1.00 39.25 141 ARG E N 1
ATOM 4535 C CA . ARG E 4 141 ? 123.192 150.988 110.935 1.00 40.30 141 ARG E CA 1
ATOM 4536 C C . ARG E 4 141 ? 122.063 149.985 111.186 1.00 42.08 141 ARG E C 1
ATOM 4537 O O . ARG E 4 141 ? 121.358 149.589 110.257 1.00 44.39 141 ARG E O 1
ATOM 4545 N N . GLY E 4 142 ? 121.878 149.574 112.440 1.00 47.29 142 GLY E N 1
ATOM 4546 C CA . GLY E 4 142 ? 120.692 148.788 112.764 1.00 47.62 142 GLY E CA 1
ATOM 4547 C C . GLY E 4 142 ? 120.572 148.449 114.235 1.00 49.88 142 GLY E C 1
ATOM 4548 O O . GLY E 4 142 ? 121.202 149.085 115.077 1.00 55.28 142 GLY E O 1
ATOM 4549 N N . PHE E 4 143 ? 119.731 147.452 114.546 1.00 49.45 143 PHE E N 1
ATOM 4550 C CA . PHE E 4 143 ? 119.667 146.829 115.869 1.00 49.82 143 PHE E CA 1
ATOM 4551 C C . PHE E 4 143 ? 119.989 145.338 115.782 1.00 55.87 143 PHE E C 1
ATOM 4552 O O . PHE E 4 143 ? 119.483 144.639 114.903 1.00 56.05 143 PHE E O 1
ATOM 4560 N N . ALA E 4 144 ? 120.823 144.853 116.708 1.00 55.51 144 ALA E N 1
ATOM 4561 C CA . ALA E 4 144 ? 121.372 143.499 116.710 1.00 49.89 144 ALA E CA 1
ATOM 4562 C C . ALA E 4 144 ? 120.936 142.694 117.931 1.00 51.83 144 ALA E C 1
ATOM 4563 O O . ALA E 4 144 ? 120.945 143.205 119.050 1.00 55.81 144 ALA E O 1
ATOM 4565 N N . THR E 4 145 ? 120.561 141.432 117.714 1.00 61.25 145 THR E N 1
ATOM 4566 C CA . THR E 4 145 ? 120.299 140.493 118.807 1.00 55.90 145 THR E CA 1
ATOM 4567 C C . THR E 4 145 ? 121.612 140.031 119.433 1.00 54.86 145 THR E C 1
ATOM 4568 O O . THR E 4 145 ? 122.468 139.483 118.735 1.00 61.41 145 THR E O 1
ATOM 4572 N N . LEU E 4 146 ? 121.782 140.235 120.743 1.00 55.53 146 LEU E N 1
ATOM 4573 C CA . LEU E 4 146 ? 122.950 139.649 121.401 1.00 62.72 146 LEU E CA 1
ATOM 4574 C C . LEU E 4 146 ? 122.746 138.158 121.675 1.00 65.44 146 LEU E C 1
ATOM 4575 O O . LEU E 4 146 ? 121.660 137.745 122.087 1.00 64.43 146 LEU E O 1
ATOM 4580 N N . PRO E 4 147 ? 123.790 137.328 121.484 1.00 78.72 147 PRO E N 1
ATOM 4581 C CA . PRO E 4 147 ? 123.660 135.889 121.746 1.00 81.14 147 PRO E CA 1
ATOM 4582 C C . PRO E 4 147 ? 123.537 135.582 123.232 1.00 83.28 147 PRO E C 1
ATOM 4583 O O . PRO E 4 147 ? 124.529 135.424 123.948 1.00 83.89 147 PRO E O 1
ATOM 4587 N N . GLU E 4 148 ? 122.287 135.504 123.688 1.00 98.63 148 GLU E N 1
ATOM 4588 C CA . GLU E 4 148 ? 121.963 135.519 125.112 1.00 100.29 148 GLU E CA 1
ATOM 4589 C C . GLU E 4 148 ? 122.629 134.386 125.896 1.00 100.94 148 GLU E C 1
ATOM 4590 O O . GLU E 4 148 ? 123.002 134.578 127.060 1.00 96.44 148 GLU E O 1
ATOM 4596 N N . ALA E 4 149 ? 122.798 133.212 125.282 1.00 108.85 149 ALA E N 1
ATOM 4597 C CA . ALA E 4 149 ? 123.502 132.105 125.934 1.00 109.05 149 ALA E CA 1
ATOM 4598 C C . ALA E 4 149 ? 124.953 132.449 126.260 1.00 109.95 149 ALA E C 1
ATOM 4599 O O . ALA E 4 149 ? 125.488 132.007 127.285 1.00 107.26 149 ALA E O 1
ATOM 4601 N N . VAL E 4 150 ? 125.608 133.224 125.401 1.00 101.29 150 VAL E N 1
ATOM 4602 C CA . VAL E 4 150 ? 126.978 133.657 125.663 1.00 99.18 150 VAL E CA 1
ATOM 4603 C C . VAL E 4 150 ? 127.012 134.814 126.655 1.00 99.23 150 VAL E C 1
ATOM 4604 O O . VAL E 4 150 ? 127.789 134.801 127.616 1.00 95.03 150 VAL E O 1
ATOM 4608 N N . THR E 4 151 ? 126.164 135.823 126.451 1.00 100.35 151 THR E N 1
ATOM 4609 C CA . THR E 4 151 ? 126.291 137.075 127.194 1.00 99.95 151 THR E CA 1
ATOM 4610 C C . THR E 4 151 ? 125.703 137.025 128.601 1.00 100.77 151 THR E C 1
ATOM 4611 O O . THR E 4 151 ? 126.219 137.716 129.487 1.00 99.40 151 THR E O 1
ATOM 4615 N N . LYS E 4 152 ? 124.642 136.248 128.850 1.00 106.94 152 LYS E N 1
ATOM 4616 C CA . LYS E 4 152 ? 124.059 136.203 130.193 1.00 106.85 152 LYS E CA 1
ATOM 4617 C C . LYS E 4 152 ? 123.883 134.816 130.808 1.00 108.18 152 LYS E C 1
ATOM 4618 O O . LYS E 4 152 ? 123.816 134.733 132.041 1.00 105.80 152 LYS E O 1
ATOM 4624 N N . LYS E 4 153 ? 123.808 133.735 130.030 1.00 111.58 153 LYS E N 1
ATOM 4625 C CA . LYS E 4 153 ? 123.597 132.425 130.649 1.00 110.62 153 LYS E CA 1
ATOM 4626 C C . LYS E 4 153 ? 124.888 131.814 131.202 1.00 111.36 153 LYS E C 1
ATOM 4627 O O . LYS E 4 153 ? 124.949 131.455 132.382 1.00 108.66 153 LYS E O 1
ATOM 4633 N N . LEU E 4 154 ? 125.931 131.688 130.378 1.00 114.75 154 LEU E N 1
ATOM 4634 C CA . LEU E 4 154 ? 127.231 131.168 130.824 1.00 113.70 154 LEU E CA 1
ATOM 4635 C C . LEU E 4 154 ? 128.055 132.214 131.592 1.00 114.71 154 LEU E C 1
ATOM 4636 O O . LEU E 4 154 ? 129.113 132.666 131.154 1.00 112.89 154 LEU E O 1
ATOM 4641 N N . LYS E 4 155 ? 127.540 132.603 132.761 1.00 112.67 155 LYS E N 1
ATOM 4642 C CA . LYS E 4 155 ? 128.306 133.390 133.730 1.00 111.96 155 LYS E CA 1
ATOM 4643 C C . LYS E 4 155 ? 129.335 132.526 134.462 1.00 110.03 155 LYS E C 1
ATOM 4644 O O . LYS E 4 155 ? 129.154 131.316 134.630 1.00 108.10 155 LYS E O 1
ATOM 4650 N N . ALA E 4 156 ? 130.418 133.169 134.916 1.00 92.70 156 ALA E N 1
ATOM 4651 C CA . ALA E 4 156 ? 131.480 132.498 135.660 1.00 91.53 156 ALA E CA 1
ATOM 4652 C C . ALA E 4 156 ? 131.928 133.336 136.854 1.00 90.49 156 ALA E C 1
ATOM 4653 O O . ALA E 4 156 ? 131.887 134.567 136.819 1.00 91.88 156 ALA E O 1
ATOM 4655 N N . THR E 4 157 ? 132.358 132.646 137.914 1.00 82.76 157 THR E N 1
ATOM 4656 C CA . THR E 4 157 ? 132.805 133.265 139.160 1.00 82.84 157 THR E CA 1
ATOM 4657 C C . THR E 4 157 ? 134.171 133.938 138.997 1.00 79.57 157 THR E C 1
ATOM 4658 O O . THR E 4 157 ? 134.812 133.872 137.948 1.00 80.55 157 THR E O 1
ATOM 4662 N N . GLY E 4 158 ? 134.618 134.591 140.072 1.00 66.15 158 GLY E N 1
ATOM 4663 C CA . GLY E 4 158 ? 135.946 135.174 140.147 1.00 61.18 158 GLY E CA 1
ATOM 4664 C C . GLY E 4 158 ? 136.066 136.536 139.501 1.00 63.95 158 GLY E C 1
ATOM 4665 O O . GLY E 4 158 ? 135.162 137.363 139.626 1.00 66.77 158 GLY E O 1
ATOM 4666 N N . TYR E 4 159 ? 137.189 136.797 138.831 1.00 51.30 159 TYR E N 1
ATOM 4667 C CA . TYR E 4 159 ? 137.433 138.096 138.216 1.00 52.45 159 TYR E CA 1
ATOM 4668 C C . TYR E 4 159 ? 136.811 138.252 136.832 1.00 56.48 159 TYR E C 1
ATOM 4669 O O . TYR E 4 159 ? 136.747 139.375 136.332 1.00 65.98 159 TYR E O 1
ATOM 4678 N N . ARG E 4 160 ? 136.339 137.180 136.211 1.00 60.79 160 ARG E N 1
ATOM 4679 C CA . ARG E 4 160 ? 135.489 137.304 135.032 1.00 59.35 160 ARG E CA 1
ATOM 4680 C C . ARG E 4 160 ? 134.225 138.082 135.398 1.00 65.82 160 ARG E C 1
ATOM 4681 O O . ARG E 4 160 ? 133.576 137.781 136.401 1.00 73.02 160 ARG E O 1
ATOM 4689 N N . PHE E 4 161 ? 133.867 139.088 134.593 1.00 67.26 161 PHE E N 1
ATOM 4690 C CA . PHE E 4 161 ? 132.699 139.904 134.921 1.00 69.23 161 PHE E CA 1
ATOM 4691 C C . PHE E 4 161 ? 131.423 139.068 134.952 1.00 74.02 161 PHE E C 1
ATOM 4692 O O . PHE E 4 161 ? 131.168 138.257 134.059 1.00 75.02 161 PHE E O 1
ATOM 4700 N N . HIS E 4 162 ? 130.610 139.285 135.987 1.00 84.72 162 HIS E N 1
ATOM 4701 C CA . HIS E 4 162 ? 129.300 138.655 136.098 1.00 82.25 162 HIS E CA 1
ATOM 4702 C C . HIS E 4 162 ? 128.401 139.562 136.929 1.00 85.91 162 HIS E C 1
ATOM 4703 O O . HIS E 4 162 ? 128.874 140.453 137.638 1.00 86.30 162 HIS E O 1
ATOM 4710 N N . ASP E 4 163 ? 127.094 139.335 136.824 1.00 96.00 163 ASP E N 1
ATOM 4711 C CA . ASP E 4 163 ? 126.112 140.102 137.591 1.00 97.33 163 ASP E CA 1
ATOM 4712 C C . ASP E 4 163 ? 126.160 139.740 139.071 1.00 95.33 163 ASP E C 1
ATOM 4713 O O . ASP E 4 163 ? 126.350 138.582 139.432 1.00 93.70 163 ASP E O 1
ATOM 4718 N N . TYR F 4 159 ? 125.677 146.088 100.523 1.00 28.56 159 TYR F N 1
ATOM 4719 C CA . TYR F 4 159 ? 125.016 145.118 101.446 1.00 29.52 159 TYR F CA 1
ATOM 4720 C C . TYR F 4 159 ? 124.084 145.824 102.414 1.00 31.67 159 TYR F C 1
ATOM 4721 O O . TYR F 4 159 ? 124.286 146.991 102.728 1.00 32.89 159 TYR F O 1
ATOM 4730 N N . ARG F 4 160 ? 123.054 145.113 102.875 1.00 31.84 160 ARG F N 1
ATOM 4731 C CA . ARG F 4 160 ? 122.155 145.605 103.908 1.00 36.32 160 ARG F CA 1
ATOM 4732 C C . ARG F 4 160 ? 122.597 145.103 105.283 1.00 34.50 160 ARG F C 1
ATOM 4733 O O . ARG F 4 160 ? 123.592 144.393 105.422 1.00 32.54 160 ARG F O 1
ATOM 4741 N N . PHE F 4 161 ? 121.856 145.502 106.314 1.00 31.51 161 PHE F N 1
ATOM 4742 C CA . PHE F 4 161 ? 122.068 144.982 107.662 1.00 28.07 161 PHE F CA 1
ATOM 4743 C C . PHE F 4 161 ? 121.566 143.545 107.806 1.00 37.84 161 PHE F C 1
ATOM 4744 O O . PHE F 4 161 ? 120.472 143.208 107.351 1.00 46.93 161 PHE F O 1
ATOM 4752 N N . HIS F 4 162 ? 122.370 142.698 108.464 1.00 35.74 162 HIS F N 1
ATOM 4753 C CA . HIS F 4 162 ? 121.973 141.352 108.873 1.00 31.06 162 HIS F CA 1
ATOM 4754 C C . HIS F 4 162 ? 122.217 141.146 110.364 1.00 34.21 162 HIS F C 1
ATOM 4755 O O . HIS F 4 162 ? 123.268 141.516 110.886 1.00 43.01 162 HIS F O 1
ATOM 4762 N N . ASP F 4 163 ? 121.246 140.534 111.038 1.00 35.44 163 ASP F N 1
ATOM 4763 C CA . ASP F 4 163 ? 121.329 140.290 112.473 1.00 39.19 163 ASP F CA 1
ATOM 4764 C C . ASP F 4 163 ? 122.366 139.215 112.806 1.00 41.68 163 ASP F C 1
ATOM 4765 O O . ASP F 4 163 ? 122.828 138.470 111.943 1.00 43.68 163 ASP F O 1
ATOM 4770 N N . THR F 4 164 ? 122.743 139.150 114.088 1.00 39.44 164 THR F N 1
ATOM 4771 C CA . THR F 4 164 ? 123.821 138.259 114.516 1.00 34.27 164 THR F CA 1
ATOM 4772 C C . THR F 4 164 ? 123.495 136.779 114.365 1.00 37.67 164 THR F C 1
ATOM 4773 O O . THR F 4 164 ? 124.420 135.966 114.300 1.00 40.15 164 THR F O 1
ATOM 4777 N N . THR F 4 165 ? 122.224 136.400 114.337 1.00 41.83 165 THR F N 1
ATOM 4778 C CA . THR F 4 165 ? 121.848 135.005 114.531 1.00 42.23 165 THR F CA 1
ATOM 4779 C C . THR F 4 165 ? 121.833 134.205 113.227 1.00 43.40 165 THR F C 1
ATOM 4780 O O . THR F 4 165 ? 121.692 134.749 112.132 1.00 46.89 165 THR F O 1
ATOM 4784 N N . LYS F 4 166 ? 121.977 132.881 113.374 1.00 45.71 166 LYS F N 1
ATOM 4785 C CA . LYS F 4 166 ? 121.927 131.950 112.245 1.00 43.67 166 LYS F CA 1
ATOM 4786 C C . LYS F 4 166 ? 120.625 132.021 111.461 1.00 46.13 166 LYS F C 1
ATOM 4787 O O . LYS F 4 166 ? 120.604 131.643 110.287 1.00 45.66 166 LYS F O 1
ATOM 4793 N N . GLU F 4 167 ? 119.545 132.499 112.074 1.00 47.77 167 GLU F N 1
ATOM 4794 C CA . GLU F 4 167 ? 118.291 132.698 111.357 1.00 43.56 167 GLU F CA 1
ATOM 4795 C C . GLU F 4 167 ? 118.367 133.854 110.366 1.00 43.16 167 GLU F C 1
ATOM 4796 O O . GLU F 4 167 ? 117.503 133.963 109.491 1.00 43.44 167 GLU F O 1
ATOM 4802 N N . ASP F 4 168 ? 119.377 134.711 110.484 1.00 42.47 168 ASP F N 1
ATOM 4803 C CA . ASP F 4 168 ? 119.618 135.790 109.534 1.00 40.09 168 ASP F CA 1
ATOM 4804 C C . ASP F 4 168 ? 121.004 135.642 108.920 1.00 39.45 168 ASP F C 1
ATOM 4805 O O . ASP F 4 168 ? 121.761 136.611 108.828 1.00 41.74 168 ASP F O 1
ATOM 4810 N N . ALA F 4 169 ? 121.339 134.427 108.498 1.00 43.37 169 ALA F N 1
ATOM 4811 C CA . ALA F 4 169 ? 122.595 134.180 107.803 1.00 42.39 169 ALA F CA 1
ATOM 4812 C C . ALA F 4 169 ? 122.655 134.924 106.474 1.00 39.63 169 ALA F C 1
ATOM 4813 O O . ALA F 4 169 ? 121.633 135.243 105.863 1.00 42.92 169 ALA F O 1
ATOM 4815 N N . LEU F 4 170 ? 123.877 135.202 106.035 1.00 36.21 170 LEU F N 1
ATOM 4816 C CA . LEU F 4 170 ? 124.118 136.004 104.843 1.00 42.84 170 LEU F CA 1
ATOM 4817 C C . LEU F 4 170 ? 123.575 135.336 103.585 1.00 42.27 170 LEU F C 1
ATOM 4818 O O . LEU F 4 170 ? 124.006 134.252 103.202 1.00 35.57 170 LEU F O 1
#

Foldseek 3Di:
DDLVVLCVVVVPDDDPCVVPLVVLLVVLLVVVVVLAPPPDPDDDPVCPCLSSQLSNVVVVCVVPVPHQKDDDDPDIDGDDDDSCPVPSVVNVVVVD/DDLVVLCVVVPHDDDPCVVVLVVLLVVLQVVVVVLADPPDDGDPPVCVVLSSQLSVLCVVCPPPVPHQKDDDPHDIDGHDPDSCVVVNVVRVVVVD/DPQAWKKKFKDFAWADQDVVVRDGDTDIDIDDIAGKDWDDWAQDWDADPVGTGGKTKIKMKHWADDPDDGAWMATPNFIWGFDDWDHDDTMIMTTTMTDD/DDPQVQVQVVLCVPVVPPPAEEEQDDDDVDDHDPWYKHWHGKDWDWDCDDPPDIKTKIKTKMKIKHAPPDVVVSVVSVVSSDVVPDQWDDGDPKIWGFPDKDKDWDFDCPPVGTMIMIMIMTMTIMD/DPDADPVQKWKWKDFPPDPDDTDTDPAWPDWDKDKDWPKDKDADPVGIDIDGHDMWIKIKTKGFDDDVDCVLVVLVVQQVVVTKMKMKIFRNPAADDPPSRQWTWIKIFIFGKNDWDWDDDPPDGIMIMTMTTGDDDIDTDTGHDPCCVPAVPDDDDPGDHD/DDDFDPDPVRDD

Nearest PDB structures (foldseek):
  7ubm-assembly1_Q  TM=3.827E-01  e=4.237E+00  Escherichia phage Lambda
  6v8i-assembly1_EA  TM=9.766E-01  e=3.772E-24  Dubowvirus dv80alpha
  6v8i-assembly1_BB  TM=9.046E-01  e=6.944E-25  Dubowvirus dv80alpha
  8qhs-assembly1_A  TM=8.327E-01  e=5.545E-08  Listeria monocytogenes 10403S
  6yq5-assembly1_A  TM=7.980E-01  e=1.917E-06  Bacillus phage SPP1

Organism: Staphylococcus phage 80alpha (NCBI:txid53369)